Protein 5YJ6 (pdb70)

B-factor: mean 23.32, std 10.32, range [11.05, 97.97]

Structure (mmCIF, N/CA/C/O backbone):
data_5YJ6
#
_entry.id   5YJ6
#
_cell.length_a   96.003
_cell.length_b   101.065
_cell.length_c   58.975
_cell.angle_alpha   90.000
_cell.angle_beta   90.000
_cell.angle_gamma   90.000
#
_symmetry.space_group_name_H-M   'P 21 21 2'
#
loop_
_entity.id
_entity.type
_entity.pdbx_description
1 polymer 'Dockerin type I repeat-containing protein'
2 non-polymer 3,6,9,12,15,18,21,24,27,30,33,36-dodecaoxaoctatriacontane-1,38-diol
3 water water
#
loop_
_atom_site.group_PDB
_atom_site.id
_atom_site.type_symbol
_atom_site.label_atom_id
_atom_site.label_alt_id
_atom_site.label_comp_id
_atom_site.label_asym_id
_atom_site.label_entity_id
_atom_site.label_seq_id
_atom_site.pdbx_PDB_ins_code
_atom_site.Cartn_x
_atom_site.Cartn_y
_atom_site.Cartn_z
_atom_site.occupancy
_atom_site.B_iso_or_equiv
_atom_site.auth_seq_id
_atom_site.auth_comp_id
_atom_site.auth_asym_id
_atom_site.auth_atom_id
_atom_site.pdbx_PDB_model_num
ATOM 1 N N . GLY A 1 1 ? -41.795 15.043 -23.759 1.00 30.12 28 GLY A N 1
ATOM 2 C CA . GLY A 1 1 ? -41.562 14.965 -22.327 1.00 29.63 28 GLY A CA 1
ATOM 3 C C . GLY A 1 1 ? -41.315 13.534 -21.869 1.00 28.43 28 GLY A C 1
ATOM 4 O O . GLY A 1 1 ? -41.247 12.617 -22.692 1.00 26.61 28 GLY A O 1
ATOM 7 N N . PRO A 1 2 ? -41.184 13.338 -20.547 1.00 28.70 29 PRO A N 1
ATOM 8 C CA . PRO A 1 2 ? -40.870 12.007 -20.009 1.00 28.94 29 PRO A CA 1
ATOM 9 C C . PRO A 1 2 ? -42.094 11.113 -20.054 1.00 29.03 29 PRO A C 1
ATOM 10 O O . PRO A 1 2 ? -43.192 11.550 -19.718 1.00 29.87 29 PRO A O 1
ATOM 21 N N . THR A 1 3 ? -41.889 9.871 -20.480 1.00 28.57 30 THR A N 1
ATOM 22 C CA . THR A 1 3 ? -42.971 8.901 -20.590 1.00 31.21 30 THR A CA 1
ATOM 23 C C . THR A 1 3 ? -42.441 7.541 -20.192 1.00 28.90 30 THR A C 1
ATOM 24 O O . THR A 1 3 ? -41.232 7.363 -20.009 1.00 27.06 30 THR A O 1
ATOM 35 N N . LYS A 1 4 ? -43.335 6.571 -20.063 1.00 30.57 31 LYS A N 1
ATOM 36 C CA . LYS A 1 4 ? -42.900 5.208 -19.797 1.00 32.59 31 LYS A CA 1
ATOM 37 C C . LYS A 1 4 ? -42.193 4.643 -21.028 1.00 30.59 31 LYS A C 1
ATOM 38 O O . LYS A 1 4 ? -42.707 4.738 -22.139 1.00 31.76 31 LYS A O 1
ATOM 57 N N . ALA A 1 5 ? -41.009 4.066 -20.824 1.00 27.85 32 ALA A N 1
ATOM 58 C CA . ALA A 1 5 ? -40.238 3.512 -21.925 1.00 26.71 32 ALA A CA 1
ATOM 59 C C . ALA A 1 5 ? -41.030 2.366 -22.577 1.00 29.59 32 ALA A C 1
ATOM 60 O O . ALA A 1 5 ? -41.648 1.559 -21.876 1.00 31.47 32 ALA A O 1
ATOM 67 N N . PRO A 1 6 ? -41.019 2.295 -23.921 1.00 31.06 33 PRO A N 1
ATOM 68 C CA . PRO A 1 6 ? -41.653 1.174 -24.624 1.00 32.79 33 PRO A CA 1
ATOM 69 C C . PRO A 1 6 ? -40.794 -0.096 -24.625 1.00 31.90 33 PRO A C 1
ATOM 70 O O . PRO A 1 6 ? -41.283 -1.162 -25.027 1.00 33.83 33 PRO A O 1
ATOM 81 N N . THR A 1 7 ? -39.553 0.031 -24.169 1.00 30.59 34 THR A N 1
ATOM 82 C CA . THR A 1 7 ? -38.572 -1.041 -24.190 1.00 30.24 34 THR A CA 1
ATOM 83 C C . THR A 1 7 ? -39.101 -2.332 -23.589 1.00 30.66 34 THR A C 1
ATOM 84 O O . THR A 1 7 ? -39.719 -2.338 -22.522 1.00 30.74 34 THR A O 1
ATOM 95 N N . LYS A 1 8 ? -38.884 -3.433 -24.304 1.00 31.59 35 LYS A N 1
ATOM 96 C CA . LYS A 1 8 ? -39.314 -4.734 -23.832 1.00 38.50 35 LYS A CA 1
ATOM 97 C C . LYS A 1 8 ? -38.618 -5.037 -22.517 1.00 39.83 35 LYS A C 1
ATOM 98 O O . LYS A 1 8 ? -37.428 -4.750 -22.351 1.00 35.87 35 LYS A O 1
ATOM 117 N N . ASP A 1 9 ? -39.363 -5.604 -21.576 1.00 46.76 36 ASP A N 1
ATOM 118 C CA . ASP A 1 9 ? -38.795 -5.974 -20.292 1.00 51.23 36 ASP A CA 1
ATOM 119 C C . ASP A 1 9 ? -37.709 -7.026 -20.517 1.00 48.75 36 ASP A C 1
ATOM 120 O O . ASP A 1 9 ? -37.858 -7.917 -21.358 1.00 46.61 36 ASP A O 1
ATOM 129 N N . GLY A 1 10 ? -36.605 -6.895 -19.787 1.00 49.14 37 GLY A N 1
ATOM 130 C CA . GLY A 1 10 ? -35.513 -7.851 -19.870 1.00 47.11 37 GLY A CA 1
ATOM 131 C C . GLY A 1 10 ? -34.462 -7.476 -20.902 1.00 41.32 37 GLY A C 1
ATOM 132 O O . GLY A 1 10 ? -33.579 -8.267 -21.215 1.00 41.53 37 GLY A O 1
ATOM 136 N N . THR A 1 11 ? -34.566 -6.273 -21.446 1.00 35.41 38 THR A N 1
ATOM 137 C CA . THR A 1 11 ? -33.585 -5.790 -22.412 1.00 29.95 38 THR A CA 1
ATOM 138 C C . THR A 1 11 ? -32.233 -5.672 -21.720 1.00 28.23 38 THR A C 1
ATOM 139 O O . THR A 1 11 ? -32.145 -5.152 -20.608 1.00 28.84 38 THR A O 1
ATOM 150 N N . SER A 1 12 ? -31.178 -6.164 -22.368 1.00 25.42 39 SER A N 1
ATOM 151 C CA . SER A 1 12 ? -29.848 -6.149 -21.760 1.00 22.33 39 SER A CA 1
ATOM 152 C C . SER A 1 12 ? -29.299 -4.737 -21.597 1.00 20.46 39 SER A C 1
ATOM 153 O O . SER A 1 12 ? -29.656 -3.809 -22.328 1.00 19.29 39 SER A O 1
ATOM 161 N N . TYR A 1 13 ? -28.411 -4.577 -20.626 1.00 20.19 40 TYR A N 1
ATOM 162 C CA . TYR A 1 13 ? -27.793 -3.281 -20.405 1.00 19.27 40 TYR A CA 1
ATOM 163 C C . TYR A 1 13 ? -26.940 -2.855 -21.581 1.00 17.58 40 TYR A C 1
ATOM 164 O O . TYR A 1 13 ? -26.899 -1.681 -21.909 1.00 17.20 40 TYR A O 1
ATOM 182 N N . LYS A 1 14 ? -26.297 -3.805 -22.250 1.00 17.20 41 LYS A N 1
ATOM 183 C CA . LYS A 1 14 ? -25.603 -3.475 -23.482 1.00 16.19 41 LYS A CA 1
ATOM 184 C C .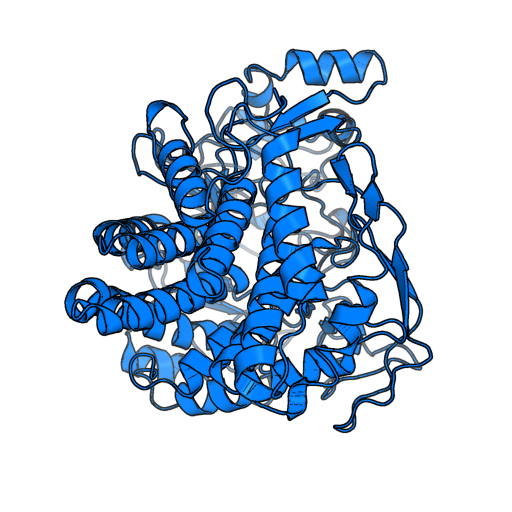 LYS A 1 14 ? -26.551 -2.882 -24.526 1.00 16.85 41 LYS A C 1
ATOM 185 O O . LYS A 1 14 ? -26.234 -1.887 -25.154 1.00 16.88 41 LYS A O 1
ATOM 204 N N . ASP A 1 15 ? -27.715 -3.500 -24.703 1.00 17.70 42 ASP A N 1
ATOM 205 C CA . ASP A 1 15 ? -28.673 -3.003 -25.678 1.00 18.69 42 ASP A CA 1
ATOM 206 C C . ASP A 1 15 ? -29.219 -1.624 -25.284 1.00 19.05 42 ASP A C 1
ATOM 207 O O . ASP A 1 15 ? -29.460 -0.773 -26.146 1.00 19.66 42 ASP A O 1
ATOM 216 N N . LEU A 1 16 ? -29.413 -1.402 -23.988 1.00 17.94 43 LEU A N 1
ATOM 217 C CA . LEU A 1 16 ? -29.844 -0.096 -23.503 1.00 17.38 43 LEU A CA 1
ATOM 218 C C . LEU A 1 16 ? -28.769 0.941 -23.766 1.00 16.48 43 LEU A C 1
ATOM 219 O O . LEU A 1 16 ? -29.063 2.043 -24.242 1.00 16.48 43 LEU A O 1
ATOM 235 N N . PHE A 1 17 ? -27.527 0.601 -23.441 1.00 16.30 44 PHE A N 1
ATOM 236 C CA . PHE A 1 17 ? -26.415 1.497 -23.740 1.00 15.16 44 PHE A CA 1
ATOM 237 C C . PHE A 1 17 ? -26.392 1.898 -25.218 1.00 15.29 44 PHE A C 1
ATOM 238 O O . PHE A 1 17 ? -26.249 3.063 -25.563 1.00 14.81 44 PHE A O 1
ATOM 255 N N . LEU A 1 18 ? -26.476 0.918 -26.103 1.00 15.79 45 LEU A N 1
ATOM 256 C CA . LEU A 1 18 ? -26.310 1.222 -27.511 1.00 16.93 45 LEU A CA 1
ATOM 257 C C . LEU A 1 18 ? -27.489 2.037 -28.048 1.00 17.16 45 LEU A C 1
ATOM 258 O O . LEU A 1 18 ? -27.301 2.862 -28.941 1.00 17.00 45 LEU A O 1
ATOM 274 N N . GLU A 1 19 ? -28.695 1.837 -27.503 1.00 16.46 46 GLU A N 1
ATOM 275 C CA . GLU A 1 19 ? -29.831 2.673 -27.896 1.00 17.56 46 GLU A CA 1
ATOM 276 C C . GLU A 1 19 ? -29.598 4.118 -27.460 1.00 17.45 46 GLU A C 1
ATOM 277 O O . GLU A 1 19 ? -29.745 5.056 -28.246 1.00 18.44 46 GLU A O 1
ATOM 289 N N . LEU A 1 20 ? -29.260 4.294 -26.196 1.00 16.62 47 LEU A N 1
ATOM 290 C CA . LEU A 1 20 ? -29.042 5.631 -25.662 1.00 16.09 47 LEU A CA 1
ATOM 291 C C . LEU A 1 20 ? -27.843 6.318 -26.331 1.00 16.29 47 LEU A C 1
ATOM 292 O O . LEU A 1 20 ? -27.917 7.495 -26.690 1.00 16.74 47 LEU A O 1
ATOM 308 N N . TYR A 1 21 ? -26.748 5.586 -26.519 1.00 16.02 48 TYR A N 1
ATOM 309 C CA . TYR A 1 21 ? -25.610 6.110 -27.266 1.00 15.62 48 TYR A CA 1
ATOM 310 C C . TYR A 1 21 ? -26.054 6.641 -28.627 1.00 15.76 48 TYR A C 1
ATOM 311 O O . TYR A 1 21 ? -25.701 7.751 -29.021 1.00 15.72 48 TYR A O 1
ATOM 329 N N . GLY A 1 22 ? -26.838 5.855 -29.351 1.00 16.68 49 GLY A N 1
ATOM 330 C CA . GLY A 1 22 ? -27.291 6.262 -30.672 1.00 18.19 49 GLY A CA 1
ATOM 331 C C . GLY A 1 22 ? -28.085 7.557 -30.652 1.00 18.95 49 GLY A C 1
ATOM 332 O O . GLY A 1 22 ? -27.943 8.399 -31.541 1.00 19.75 49 GLY A O 1
ATOM 336 N N . LYS A 1 23 ? -28.932 7.718 -29.641 1.00 17.96 50 LYS A N 1
ATOM 337 C CA . LYS A 1 23 ? -29.725 8.927 -29.513 1.00 17.24 50 LYS A CA 1
ATOM 338 C C . LYS A 1 23 ? -28.876 10.142 -29.128 1.00 16.01 50 LYS A C 1
ATOM 339 O O . LYS A 1 23 ? -29.160 11.269 -29.553 1.00 16.96 50 LYS A O 1
ATOM 358 N N . ILE A 1 24 ? -27.834 9.931 -28.338 1.00 14.88 51 ILE A N 1
ATOM 359 C CA . ILE A 1 24 ? -26.945 11.035 -27.969 1.00 15.45 51 ILE A CA 1
ATOM 360 C C . ILE A 1 24 ? -26.200 11.537 -29.205 1.00 16.18 51 ILE A C 1
ATOM 361 O O . ILE A 1 24 ? -26.021 12.755 -29.398 1.00 15.53 51 ILE A O 1
ATOM 377 N N . LYS A 1 25 ? -25.793 10.602 -30.054 1.00 17.28 52 LYS A N 1
ATOM 378 C CA . LYS A 1 25 ? -24.937 10.912 -31.192 1.00 17.59 52 LYS A CA 1
ATOM 379 C C . LYS A 1 25 ? -25.686 11.368 -32.444 1.00 18.13 52 LYS A C 1
ATOM 380 O O . LYS A 1 25 ? -25.100 11.979 -33.335 1.00 19.84 52 LYS A O 1
ATOM 399 N N . ASP A 1 26 ? -26.989 11.093 -32.504 1.00 17.09 53 ASP A N 1
ATOM 400 C CA . ASP A 1 26 ? -27.794 11.402 -33.673 1.00 18.74 53 ASP A CA 1
ATOM 401 C C . ASP A 1 26 ? -27.823 12.913 -33.895 1.00 19.85 53 ASP A C 1
ATOM 402 O O . ASP A 1 26 ? -28.331 13.645 -33.050 1.00 18.64 53 ASP A O 1
ATOM 411 N N . PRO A 1 27 ? -27.281 13.393 -35.031 1.00 22.80 54 PRO A N 1
ATOM 412 C CA . PRO A 1 27 ? -27.192 14.850 -35.215 1.00 24.11 54 PRO A CA 1
ATOM 413 C C . PRO A 1 27 ? -28.542 15.563 -35.150 1.00 24.72 54 PRO A C 1
ATOM 414 O O . PRO A 1 27 ? -28.597 16.720 -34.724 1.00 24.43 54 PRO A O 1
ATOM 425 N N . LYS A 1 28 ? -29.611 14.872 -35.534 1.00 25.46 55 LYS A N 1
ATOM 426 C CA . LYS A 1 28 ? -30.948 15.458 -35.504 1.00 27.71 55 LYS A CA 1
ATOM 427 C C . LYS A 1 28 ? -31.384 15.825 -34.087 1.00 23.86 55 LYS A C 1
ATOM 428 O O . LYS A 1 28 ? -32.218 16.698 -33.902 1.00 23.59 55 LYS A O 1
ATOM 447 N N . ASN A 1 29 ? -30.806 15.178 -33.082 1.00 22.03 56 ASN A N 1
ATOM 448 C CA . ASN A 1 29 ? -31.198 15.463 -31.705 1.00 20.37 56 ASN A CA 1
ATOM 449 C C . ASN A 1 29 ? -30.543 16.698 -31.097 1.00 20.14 56 ASN A C 1
ATOM 450 O O . ASN A 1 29 ? -31.055 17.241 -30.123 1.00 21.21 56 ASN A O 1
ATOM 461 N N . GLY A 1 30 ? -29.420 17.143 -31.662 1.00 18.82 57 GLY A N 1
ATOM 462 C CA . GLY A 1 30 ? -28.863 18.431 -31.300 1.00 18.51 57 GLY A CA 1
ATOM 463 C C . GLY A 1 30 ? -28.074 18.532 -30.002 1.00 17.62 57 GLY A C 1
ATOM 464 O O . GLY A 1 30 ? -27.967 19.596 -29.406 1.00 17.34 57 GLY A O 1
ATOM 468 N N . TYR A 1 31 ? -27.471 17.435 -29.566 1.00 15.87 58 TYR A N 1
ATOM 469 C CA . TYR A 1 31 ? -26.599 17.487 -28.388 1.00 14.48 58 TYR A CA 1
ATOM 470 C C . TYR A 1 31 ? -25.265 18.175 -28.668 1.00 15.07 58 TYR A C 1
ATOM 471 O O . TYR A 1 31 ? -24.616 18.661 -27.733 1.00 15.54 58 TYR A O 1
ATOM 489 N N . PHE A 1 32 ? -24.861 18.200 -29.935 1.00 15.97 59 PHE A N 1
ATOM 490 C CA . PHE A 1 32 ? -23.546 18.728 -30.336 1.00 16.48 59 PHE A CA 1
ATOM 491 C C . PHE A 1 32 ? -23.703 19.869 -31.327 1.00 17.37 59 PHE A C 1
ATOM 492 O O . PHE A 1 32 ? -24.638 19.872 -32.141 1.00 17.84 59 PHE A O 1
ATOM 509 N N . SER A 1 33 ? -22.773 20.823 -31.303 1.00 16.20 60 SER A N 1
ATOM 510 C CA . SER A 1 33 ? -22.850 21.937 -32.240 1.00 16.45 60 SER A CA 1
ATOM 511 C C . SER A 1 33 ? -22.656 21.454 -33.679 1.00 16.80 60 SER A C 1
ATOM 512 O O . SER A 1 33 ? -21.809 20.596 -33.952 1.00 17.75 60 SER A O 1
ATOM 520 N N . PRO A 1 34 ? -23.464 21.973 -34.609 1.00 18.66 61 PRO A N 1
ATOM 521 C CA . PRO A 1 34 ? -23.325 21.542 -36.002 1.00 21.81 61 PRO A CA 1
ATOM 522 C C . PRO A 1 34 ? -21.963 21.863 -36.601 1.00 26.46 61 PRO A C 1
ATOM 523 O O . PRO A 1 34 ? -21.461 21.091 -37.423 1.00 27.80 61 PRO A O 1
ATOM 534 N N A ASP A 1 35 ? -21.358 22.966 -36.168 0.62 27.97 62 ASP A N 1
ATOM 535 N N B ASP A 1 35 ? -21.398 23.001 -36.208 0.38 28.04 62 ASP A N 1
ATOM 536 C CA A ASP A 1 35 ? -20.121 23.457 -36.779 0.62 29.97 62 ASP A CA 1
ATOM 537 C CA B ASP A 1 35 ? -20.111 23.448 -36.727 0.38 29.84 62 ASP A CA 1
ATOM 538 C C A ASP A 1 35 ? -18.848 22.820 -36.219 0.62 27.99 62 ASP A C 1
ATOM 539 C C B ASP A 1 35 ? -18.993 22.571 -36.192 0.38 27.73 62 ASP A C 1
ATOM 540 O O A ASP A 1 35 ? -17.960 22.449 -36.989 0.62 29.07 62 ASP A O 1
ATOM 541 O O B ASP A 1 35 ? -18.374 21.792 -36.923 0.38 28.62 62 ASP A O 1
ATOM 558 N N . GLU A 1 36 ? -18.751 22.706 -34.896 1.00 24.23 63 GLU A N 1
ATOM 559 C CA . GLU A 1 36 ? -17.565 22.128 -34.262 1.00 21.48 63 GLU A CA 1
ATOM 560 C C . GLU A 1 36 ? -17.738 20.696 -33.754 1.00 21.34 63 GLU A C 1
ATOM 561 O O . GLU A 1 36 ? -16.753 20.001 -33.532 1.00 22.00 63 GLU A O 1
ATOM 574 N N . GLY A 1 37 ? -18.972 20.250 -33.551 1.00 20.58 64 GLY A N 1
ATOM 575 C CA . GLY A 1 37 ? -19.206 18.977 -32.902 1.00 18.38 64 GLY A CA 1
ATOM 576 C C . GLY A 1 37 ? -18.914 18.985 -31.407 1.00 16.35 64 GLY A C 1
ATOM 577 O O . GLY A 1 37 ? -18.621 17.940 -30.824 1.00 16.68 64 GLY A O 1
ATOM 581 N N . ILE A 1 38 ? -19.023 20.156 -30.785 1.00 14.92 65 ILE A N 1
ATOM 582 C CA . ILE A 1 38 ? -18.801 20.326 -29.361 1.00 13.51 65 ILE A CA 1
ATOM 583 C C . ILE A 1 38 ? -20.088 20.012 -28.587 1.00 13.15 65 ILE A C 1
ATOM 584 O O . ILE A 1 38 ? -21.151 20.517 -28.938 1.00 13.84 65 ILE A O 1
ATOM 600 N N . PRO A 1 39 ? -20.009 19.200 -27.528 1.00 13.24 66 PRO A N 1
ATOM 601 C CA . PRO A 1 39 ? -21.213 18.910 -26.747 1.00 13.45 66 PRO A CA 1
ATOM 602 C C . PRO A 1 39 ? -21.682 20.159 -25.991 1.00 12.92 66 PRO A C 1
ATOM 603 O O . PRO A 1 39 ? -20.889 20.769 -25.265 1.00 14.06 66 PRO A O 1
ATOM 614 N N . TYR A 1 40 ? -22.939 20.535 -26.173 1.00 12.69 67 TYR A N 1
ATOM 615 C CA . TYR A 1 40 ? -23.549 21.616 -25.403 1.00 12.74 67 TYR A CA 1
ATOM 616 C C . TYR A 1 40 ? -23.817 21.169 -23.970 1.00 13.90 67 TYR A C 1
ATOM 617 O O . TYR A 1 40 ? -23.832 19.975 -23.669 1.00 14.30 67 TYR A O 1
ATOM 635 N N . HIS A 1 41 ? -24.073 22.110 -23.074 1.00 13.38 68 HIS A N 1
ATOM 636 C CA . HIS A 1 41 ? -24.518 21.736 -21.741 1.00 12.51 68 HIS A CA 1
ATOM 637 C C . HIS A 1 41 ? -25.798 20.923 -21.842 1.00 12.71 68 HIS A C 1
ATOM 638 O O . HIS A 1 41 ? -25.965 19.900 -21.170 1.00 13.25 68 HIS A O 1
ATOM 651 N N . SER A 1 42 ? -26.700 21.375 -22.702 1.00 13.00 69 SER A N 1
ATOM 652 C CA . SER A 1 42 ? -27.994 20.723 -22.884 1.00 13.54 69 SER A CA 1
ATOM 653 C C . SER A 1 42 ? -28.547 21.027 -24.265 1.00 14.16 69 SER A C 1
ATOM 654 O O . SER A 1 42 ? -28.163 22.021 -24.889 1.00 15.85 69 SER A O 1
ATOM 662 N N . ILE A 1 43 ? -29.478 20.208 -24.743 1.00 14.36 70 ILE A N 1
ATOM 663 C CA . ILE A 1 43 ? -30.154 20.532 -25.992 1.00 14.82 70 ILE A CA 1
ATOM 664 C C . ILE A 1 43 ? -30.824 21.893 -25.870 1.00 15.34 70 ILE A C 1
ATOM 665 O O . ILE A 1 43 ? -30.754 22.722 -26.778 1.00 16.13 70 ILE A O 1
ATOM 681 N N . GLU A 1 44 ? -31.500 22.104 -24.749 1.00 15.07 71 GLU A N 1
ATOM 682 C CA . GLU A 1 44 ? -32.278 23.312 -24.554 1.00 14.72 71 GLU A CA 1
ATOM 683 C C . GLU A 1 44 ? -31.369 24.491 -24.256 1.00 14.33 71 GLU A C 1
ATOM 684 O O . GLU A 1 44 ? -30.319 24.332 -23.635 1.00 14.83 71 GLU A O 1
ATOM 696 N N . THR A 1 45 ? -31.783 25.676 -24.691 1.00 14.63 72 THR A N 1
ATOM 697 C CA . THR A 1 45 ? -30.968 26.873 -24.491 1.00 14.70 72 THR A CA 1
ATOM 698 C C . THR A 1 45 ? -31.267 27.622 -23.188 1.00 14.21 72 THR A C 1
ATOM 699 O O . THR A 1 45 ? -30.346 28.142 -22.551 1.00 13.65 72 THR A O 1
ATOM 710 N N . LEU A 1 46 ? -32.529 27.676 -22.768 1.00 15.13 73 LEU A N 1
ATOM 711 C CA . LEU A 1 46 ? -32.866 28.406 -21.550 1.00 15.06 73 LEU A CA 1
ATOM 712 C C . LEU A 1 46 ? -32.690 27.485 -20.353 1.00 14.97 73 LEU A C 1
ATOM 713 O O . LEU A 1 46 ? -33.574 26.672 -20.038 1.00 15.52 73 LEU A O 1
ATOM 729 N N . ILE A 1 47 ? -31.540 27.616 -19.710 1.00 13.55 74 ILE A N 1
ATOM 730 C CA . ILE A 1 47 ? -31.190 26.842 -18.530 1.00 13.52 74 ILE A CA 1
ATOM 731 C C . ILE A 1 47 ? -30.104 27.615 -17.822 1.00 14.06 74 ILE A C 1
ATOM 732 O O . ILE A 1 47 ? -29.240 28.193 -18.481 1.00 14.06 74 ILE A O 1
ATOM 748 N N . VAL A 1 48 ? -30.175 27.662 -16.498 1.00 14.15 75 VAL A N 1
ATOM 749 C CA . VAL A 1 48 ? -29.216 28.433 -15.701 1.00 14.15 75 VAL A CA 1
ATOM 750 C C . VAL A 1 48 ? -28.694 27.567 -14.558 1.00 15.07 75 VAL A C 1
ATOM 751 O O . VAL A 1 48 ? -29.399 27.303 -13.578 1.00 16.12 75 VAL A O 1
ATOM 764 N N . GLU A 1 49 ? -27.442 27.128 -14.704 1.00 14.83 76 GLU A N 1
ATOM 765 C CA . GLU A 1 49 ? -26.785 26.250 -13.739 1.00 15.90 76 GLU A CA 1
ATOM 766 C C . GLU A 1 49 ? -25.354 26.740 -13.625 1.00 17.58 76 GLU A C 1
ATOM 767 O O . GLU A 1 49 ? -25.144 27.934 -13.432 1.00 20.73 76 GLU A O 1
ATOM 779 N N . ALA A 1 50 ? -24.365 25.871 -13.761 1.00 15.74 77 ALA A N 1
ATOM 780 C CA . ALA A 1 50 ? -22.989 26.391 -13.785 1.00 16.23 77 ALA A CA 1
ATOM 781 C C . ALA A 1 50 ? -22.810 27.287 -15.006 1.00 16.13 77 ALA A C 1
ATOM 782 O O . ALA A 1 50 ? -22.397 28.433 -14.848 1.00 17.89 77 ALA A O 1
ATOM 789 N N . PRO A 1 51 ? -23.115 26.793 -16.216 1.00 15.49 78 PRO A N 1
ATOM 790 C CA . PRO A 1 51 ? -23.309 27.738 -17.316 1.00 15.55 78 PRO A CA 1
ATOM 791 C C . PRO A 1 51 ? -24.672 28.427 -17.217 1.00 15.69 78 PRO A C 1
ATOM 792 O O . PRO A 1 51 ? -25.615 27.857 -16.659 1.00 16.50 78 PRO A O 1
ATOM 803 N N . ASP A 1 52 ? -24.788 29.630 -17.765 1.00 13.55 79 ASP A N 1
ATOM 804 C CA . ASP A 1 52 ? -26.029 30.392 -17.645 1.00 13.31 79 ASP A CA 1
ATOM 805 C C . ASP A 1 52 ? -26.825 30.449 -18.962 1.00 12.22 79 ASP A C 1
ATOM 806 O O . ASP A 1 52 ? -27.780 31.223 -19.091 1.00 12.52 79 ASP A O 1
ATOM 815 N N . TYR A 1 53 ? -26.444 29.577 -19.887 1.00 12.43 80 TYR A N 1
ATOM 816 C CA . TYR A 1 53 ? -27.099 29.391 -21.172 1.00 13.17 80 TYR A CA 1
ATOM 817 C C . TYR A 1 53 ? -26.779 27.972 -21.627 1.00 13.12 80 TYR A C 1
ATOM 818 O O . TYR A 1 53 ? -25.669 27.484 -21.424 1.00 13.22 80 TYR A O 1
ATOM 836 N N . GLY A 1 54 ? -27.749 27.280 -22.213 1.00 12.76 81 GLY A N 1
ATOM 837 C CA . GLY A 1 54 ? -27.590 25.856 -22.460 1.00 12.81 81 GLY A CA 1
ATOM 838 C C . GLY A 1 54 ? -26.616 25.504 -23.554 1.00 13.29 81 GLY A C 1
ATOM 839 O O . GLY A 1 54 ? -26.147 24.360 -23.627 1.00 12.84 81 GLY A O 1
ATOM 843 N N . HIS A 1 55 ? -26.312 26.451 -24.426 1.00 14.47 82 HIS A N 1
ATOM 844 C CA . HIS A 1 55 ? -25.327 26.206 -25.472 1.00 15.23 82 HIS A CA 1
ATOM 845 C C . HIS A 1 55 ? -24.006 26.892 -25.139 1.00 16.06 82 HIS A C 1
ATOM 846 O O . HIS A 1 55 ? -23.126 26.998 -25.989 1.00 16.77 82 HIS A O 1
ATOM 859 N N . VAL A 1 56 ? -23.883 27.342 -23.892 1.00 14.47 83 VAL A N 1
ATOM 860 C CA . VAL A 1 56 ? -22.573 27.498 -23.280 1.00 15.24 83 VAL A CA 1
ATOM 861 C C . VAL A 1 56 ? -22.273 26.108 -22.746 1.00 15.68 83 VAL A C 1
ATOM 862 O O . VAL A 1 56 ? -23.190 25.362 -22.393 1.00 18.05 83 VAL A O 1
ATOM 875 N N . THR A 1 57 ? -21.009 25.690 -22.790 1.00 14.49 84 THR A N 1
ATOM 876 C CA . THR A 1 57 ? -20.652 24.381 -22.274 1.00 14.55 84 THR A CA 1
ATOM 877 C C . THR A 1 57 ? -19.431 24.490 -21.415 1.00 14.30 84 THR A C 1
ATOM 878 O O . THR A 1 57 ? -18.854 25.561 -21.259 1.00 14.42 84 THR A O 1
ATOM 889 N N . THR A 1 58 ? -19.045 23.360 -20.852 1.00 13.79 85 THR A N 1
ATOM 890 C CA . THR A 1 58 ? -17.976 23.303 -19.875 1.00 15.03 85 THR A CA 1
ATOM 891 C C . THR A 1 58 ? -16.964 22.241 -20.247 1.00 15.01 85 THR A C 1
ATOM 892 O O . THR A 1 58 ? -17.242 21.328 -21.039 1.00 15.20 85 THR A O 1
ATOM 903 N N . SER A 1 59 ? -15.772 22.351 -19.676 1.00 14.04 86 SER A N 1
ATOM 904 C CA . SER A 1 59 ? -14.819 21.285 -19.856 1.00 13.83 86 SER A CA 1
ATOM 905 C C . SER A 1 59 ? -15.393 19.955 -19.349 1.00 13.05 86 SER A C 1
ATOM 906 O O . SER A 1 59 ? -15.029 18.894 -19.849 1.00 12.79 86 SER A O 1
ATOM 914 N N . GLU A 1 60 ? -16.309 20.008 -18.385 1.00 12.47 87 GLU A N 1
ATOM 915 C CA . GLU A 1 60 ? -16.973 18.787 -17.902 1.00 12.40 87 GLU A CA 1
ATOM 916 C C . GLU A 1 60 ? -17.625 18.029 -19.056 1.00 11.62 87 GLU A C 1
ATOM 917 O O . GLU A 1 60 ? -17.482 16.801 -19.181 1.00 11.69 87 GLU A O 1
ATOM 929 N N . ALA A 1 61 ? -18.382 18.750 -19.879 1.00 12.74 88 ALA A N 1
ATOM 930 C CA . ALA A 1 61 ? -19.068 18.128 -20.998 1.00 11.75 88 ALA A CA 1
ATOM 931 C C . ALA A 1 61 ? -18.088 17.459 -21.947 1.00 13.14 88 ALA A C 1
ATOM 932 O O . ALA A 1 61 ? -18.333 16.359 -22.407 1.00 12.59 88 ALA A O 1
ATOM 939 N N . PHE A 1 62 ? -16.961 18.115 -22.232 1.00 13.89 89 PHE A N 1
ATOM 940 C CA . PHE A 1 62 ? -15.965 17.514 -23.114 1.00 14.02 89 PHE A CA 1
ATOM 941 C C . PHE A 1 62 ? -15.473 16.185 -22.514 1.00 14.11 89 PHE A C 1
ATOM 942 O O . PHE A 1 62 ? -15.286 15.202 -23.229 1.00 14.57 89 PHE A O 1
ATOM 959 N N . SER A 1 63 ? -15.254 16.168 -21.205 1.00 13.82 90 SER A N 1
ATOM 960 C CA . SER A 1 63 ? -14.755 14.954 -20.547 1.00 13.61 90 SER A CA 1
ATOM 961 C C . SER A 1 63 ? -15.787 13.818 -20.592 1.00 13.08 90 SER A C 1
ATOM 962 O O . SER A 1 63 ? -15.433 12.654 -20.803 1.00 12.88 90 SER A O 1
ATOM 970 N N . TYR A 1 64 ? -17.065 14.145 -20.402 1.00 13.04 91 TYR A N 1
ATOM 971 C CA . TYR A 1 64 ? -18.140 13.143 -20.499 1.00 12.57 91 TYR A CA 1
ATOM 972 C C . TYR A 1 64 ? -18.222 12.560 -21.902 1.00 12.71 91 TYR A C 1
ATOM 973 O O . TYR A 1 64 ? -18.505 11.375 -22.075 1.00 13.17 91 TYR A O 1
ATOM 991 N N . TYR A 1 65 ? -17.983 13.388 -22.915 1.00 12.95 92 TYR A N 1
ATOM 992 C CA . TYR A 1 65 ? -17.996 12.934 -24.300 1.00 13.60 92 TYR A CA 1
ATOM 993 C C . TYR A 1 65 ? -16.927 11.847 -24.520 1.00 14.48 92 TYR A C 1
ATOM 994 O O . TYR A 1 65 ? -17.200 10.802 -25.117 1.00 13.99 92 TYR A O 1
ATOM 1012 N N . VAL A 1 66 ? -15.718 12.095 -24.016 1.00 13.99 93 VAL A N 1
ATOM 1013 C CA . VAL A 1 66 ? -14.647 11.092 -24.091 1.00 13.68 93 VAL A CA 1
ATOM 1014 C C . VAL A 1 66 ? -15.084 9.798 -23.385 1.00 13.51 93 VAL A C 1
ATOM 1015 O O . VAL A 1 66 ? -14.864 8.703 -23.899 1.00 13.56 93 VAL A O 1
ATOM 1028 N N . TRP A 1 67 ? -15.677 9.928 -22.207 1.00 12.89 94 TRP A N 1
ATOM 1029 C CA . TRP A 1 67 ? -16.099 8.764 -21.441 1.00 12.80 94 TRP A CA 1
ATOM 1030 C C . TRP A 1 67 ? -17.145 7.958 -22.206 1.00 13.13 94 TRP A C 1
ATOM 1031 O O . TRP A 1 67 ? -17.063 6.732 -22.270 1.00 13.46 94 TRP A O 1
ATOM 1052 N N . LEU A 1 68 ? -18.112 8.651 -22.796 1.00 12.76 95 LEU A N 1
ATOM 1053 C CA . LEU A 1 68 ? -19.123 7.979 -23.600 1.00 12.83 95 LEU A CA 1
ATOM 1054 C C . LEU A 1 68 ? -18.505 7.135 -24.713 1.00 13.80 95 LEU A C 1
ATOM 1055 O O . LEU A 1 68 ? -18.897 5.973 -24.924 1.00 14.18 95 LEU A O 1
ATOM 1071 N N . GLU A 1 69 ? -17.547 7.712 -25.428 1.00 13.99 96 GLU A N 1
ATOM 1072 C CA . GLU A 1 69 ? -16.928 7.037 -26.554 1.00 14.22 96 GLU A CA 1
ATOM 1073 C C . GLU A 1 69 ? -16.045 5.876 -26.111 1.00 14.56 96 GLU A C 1
ATOM 1074 O O . GLU A 1 69 ? -15.922 4.892 -26.842 1.00 14.79 96 GLU A O 1
ATOM 1086 N N . ALA A 1 70 ? -15.437 5.984 -24.927 1.00 14.04 97 ALA A N 1
ATOM 1087 C CA . ALA A 1 70 ? -14.612 4.890 -24.409 1.00 13.26 97 ALA A CA 1
ATOM 1088 C C . ALA A 1 70 ? -15.497 3.667 -24.169 1.00 13.60 97 ALA A C 1
ATOM 1089 O O . ALA A 1 70 ? -15.136 2.552 -24.533 1.00 14.69 97 ALA A O 1
ATOM 1096 N N . MET A 1 71 ? -16.665 3.884 -23.571 1.00 13.83 98 MET A N 1
ATOM 1097 C CA . MET A 1 71 ? -17.590 2.785 -23.311 1.00 14.11 98 MET A CA 1
ATOM 1098 C C . MET A 1 71 ? -18.110 2.187 -24.616 1.00 15.03 98 MET A C 1
ATOM 1099 O O . MET A 1 71 ? -18.272 0.969 -24.730 1.00 15.43 98 MET A O 1
ATOM 1113 N N . TYR A 1 72 ? -18.374 3.037 -25.604 1.00 14.75 99 TYR A N 1
ATOM 1114 C CA . TYR A 1 72 ? -18.782 2.581 -26.932 1.00 14.95 99 TYR A CA 1
ATOM 1115 C C . TYR A 1 72 ? -17.711 1.679 -27.566 1.00 15.64 99 TYR A C 1
ATOM 1116 O O . TYR A 1 72 ? -18.021 0.609 -28.080 1.00 16.21 99 TYR A O 1
ATOM 1134 N N . GLY A 1 73 ? -16.451 2.091 -27.500 1.00 14.45 100 GLY A N 1
ATOM 1135 C CA . GLY A 1 73 ? -15.360 1.253 -27.964 1.00 14.27 100 GLY A CA 1
ATOM 1136 C C . GLY A 1 73 ? -15.296 -0.094 -27.260 1.00 14.82 100 GLY A C 1
ATOM 1137 O O . GLY A 1 73 ? -15.045 -1.115 -27.890 1.00 15.61 100 GLY A O 1
ATOM 1141 N N . ASN A 1 74 ? -15.502 -0.082 -25.948 1.00 15.48 101 ASN A N 1
ATOM 1142 C CA . ASN A 1 74 ? -15.544 -1.316 -25.160 1.00 16.21 101 ASN A CA 1
ATOM 1143 C C . ASN A 1 74 ? -16.583 -2.297 -25.693 1.00 17.51 101 ASN A C 1
ATOM 1144 O O . ASN A 1 74 ? -16.282 -3.458 -25.974 1.00 18.28 101 ASN A O 1
ATOM 1155 N N . LEU A 1 75 ? -17.802 -1.794 -25.842 1.00 17.42 102 LEU A N 1
ATOM 1156 C CA . LEU A 1 75 ? -18.920 -2.647 -26.189 1.00 17.12 102 LEU A CA 1
ATOM 1157 C C . LEU A 1 75 ? -19.028 -3.014 -27.664 1.00 17.67 102 LEU A C 1
ATOM 1158 O O . LEU A 1 75 ? -19.669 -4.007 -27.980 1.00 19.42 102 LEU A O 1
ATOM 1174 N N . THR A 1 76 ? -18.411 -2.248 -28.563 1.00 17.14 103 THR A N 1
ATOM 1175 C CA . THR A 1 76 ? -18.536 -2.510 -29.998 1.00 17.85 103 THR A CA 1
ATOM 1176 C C . THR A 1 76 ? -17.230 -2.743 -30.743 1.00 19.59 103 THR A C 1
ATOM 1177 O O . THR A 1 76 ? -17.258 -3.229 -31.857 1.00 21.46 103 THR A O 1
ATOM 1188 N N . GLY A 1 77 ? -16.104 -2.369 -30.146 1.00 19.67 104 GLY A N 1
ATOM 1189 C CA . GLY A 1 77 ? -14.820 -2.496 -30.814 1.00 20.87 104 GLY A CA 1
ATOM 1190 C C . GLY A 1 77 ? -14.467 -1.355 -31.758 1.00 21.86 104 GLY A C 1
ATOM 1191 O O . GLY A 1 77 ? -13.429 -1.400 -32.441 1.00 23.96 104 GLY A O 1
ATOM 1195 N N . ASN A 1 78 ? -15.328 -0.341 -31.809 1.00 21.18 105 ASN A N 1
ATOM 1196 C CA . ASN A 1 78 ? -15.110 0.826 -32.661 1.00 22.04 105 ASN A CA 1
ATOM 1197 C C . ASN A 1 78 ? -14.519 1.979 -31.860 1.00 18.98 105 ASN A C 1
ATOM 1198 O O . ASN A 1 78 ? -15.174 2.527 -30.975 1.00 17.36 105 ASN A O 1
ATOM 1209 N N . TRP A 1 79 ? -13.272 2.328 -32.182 1.00 19.67 106 TRP A N 1
ATOM 1210 C CA . TRP A 1 79 ? -12.487 3.284 -31.396 1.00 18.90 106 TRP A CA 1
ATOM 1211 C C . TRP A 1 79 ? -12.394 4.687 -32.001 1.00 19.48 106 TRP A C 1
ATOM 1212 O O . TRP A 1 79 ? -11.796 5.585 -31.393 1.00 19.62 106 TRP A O 1
ATOM 1233 N N . SER A 1 80 ? -13.025 4.905 -33.153 1.00 20.74 107 SER A N 1
ATOM 1234 C CA . SER A 1 80 ? -12.953 6.208 -33.809 1.00 25.02 107 SER A CA 1
ATOM 1235 C C . SER A 1 80 ? -13.602 7.314 -32.969 1.00 24.33 107 SER A C 1
ATOM 1236 O O . SER A 1 80 ? -13.211 8.472 -33.067 1.00 25.69 107 SER A O 1
ATOM 1244 N N . GLY A 1 81 ? -14.579 6.950 -32.144 1.00 21.77 108 GLY A N 1
ATOM 1245 C CA . GLY A 1 81 ? -15.251 7.909 -31.289 1.00 20.18 108 GLY A CA 1
ATOM 1246 C C . GLY A 1 81 ? -14.297 8.541 -30.286 1.00 19.36 108 GLY A C 1
ATOM 1247 O O . GLY A 1 81 ? -14.334 9.753 -30.043 1.00 18.07 108 GLY A O 1
ATOM 1251 N N . VAL A 1 82 ? -13.422 7.726 -29.700 1.00 18.77 109 VAL A N 1
ATOM 1252 C CA . VAL A 1 82 ? -12.447 8.244 -28.740 1.00 17.49 109 VAL A CA 1
ATOM 1253 C C . VAL A 1 82 ? -11.522 9.242 -29.418 1.00 18.94 109 VAL A C 1
ATOM 1254 O O . VAL A 1 82 ? -11.251 10.324 -28.878 1.00 18.42 109 VAL A O 1
ATOM 1267 N N . GLU A 1 83 ? -11.047 8.879 -30.606 1.00 20.94 110 GLU A N 1
ATOM 1268 C CA . GLU A 1 83 ? -10.202 9.754 -31.409 1.00 23.34 110 GLU A CA 1
ATOM 1269 C C . GLU A 1 83 ? -10.917 11.086 -31.696 1.00 21.56 110 GLU A C 1
ATOM 1270 O O . GLU A 1 83 ? -10.355 12.164 -31.483 1.00 21.15 110 GLU A O 1
ATOM 1282 N N . THR A 1 84 ? -12.157 10.998 -32.170 1.00 21.22 111 THR A N 1
ATOM 1283 C CA . THR A 1 84 ? -12.933 12.183 -32.509 1.00 21.00 111 THR A CA 1
ATOM 1284 C C . THR A 1 84 ? -13.178 13.068 -31.278 1.00 19.77 111 THR A C 1
ATOM 1285 O O . THR A 1 84 ? -13.019 14.293 -31.348 1.00 20.63 111 THR A O 1
ATOM 1296 N N . ALA A 1 85 ? -13.534 12.458 -30.155 1.00 17.96 112 ALA A N 1
ATOM 1297 C CA . ALA A 1 85 ? -13.832 13.214 -28.939 1.00 16.56 112 ALA A CA 1
ATOM 1298 C C . ALA A 1 85 ? -12.597 13.940 -28.396 1.00 16.68 112 ALA A C 1
ATOM 1299 O O . ALA A 1 85 ? -12.677 15.097 -27.959 1.00 17.73 112 ALA A O 1
ATOM 1306 N N . TRP A 1 86 ? -11.453 13.274 -28.395 1.00 16.76 113 TRP A N 1
ATOM 1307 C CA . TRP A 1 86 ? -10.261 13.961 -27.917 1.00 17.56 113 TRP A CA 1
ATOM 1308 C C . TRP A 1 86 ? -9.867 15.094 -28.868 1.00 18.43 113 TRP A C 1
ATOM 1309 O O . TRP A 1 86 ? -9.412 16.159 -28.442 1.00 18.91 113 TRP A O 1
ATOM 1330 N N . LYS A 1 87 ? -10.046 14.864 -30.160 1.00 18.47 114 LYS A N 1
ATOM 1331 C CA . LYS A 1 87 ? -9.742 15.875 -31.155 1.00 20.26 114 LYS A CA 1
ATOM 1332 C C . LYS A 1 87 ? -10.595 17.141 -30.975 1.00 19.49 114 LYS A C 1
ATOM 1333 O O . LYS A 1 87 ? -10.074 18.261 -31.052 1.00 19.58 114 LYS A O 1
ATOM 1352 N N . VAL A 1 88 ? -11.894 16.966 -30.741 1.00 19.78 115 VAL A N 1
ATOM 1353 C CA . VAL A 1 88 ? -12.783 18.103 -30.510 1.00 19.96 115 VAL A CA 1
ATOM 1354 C C . VAL A 1 88 ? -12.307 18.888 -29.289 1.00 18.72 115 VAL A C 1
ATOM 1355 O O . VAL A 1 88 ? -12.247 20.119 -29.312 1.00 19.09 115 VAL A O 1
ATOM 1368 N N . MET A 1 89 ? -11.949 18.164 -28.232 1.00 18.45 116 MET A N 1
ATOM 1369 C CA . MET A 1 89 ? -11.395 18.782 -27.029 1.00 19.07 116 MET A CA 1
ATOM 1370 C C . MET A 1 89 ? -10.114 19.566 -27.335 1.00 19.39 116 MET A C 1
ATOM 1371 O O . MET A 1 89 ? -9.990 20.753 -27.014 1.00 19.85 116 MET A O 1
ATOM 1385 N N . GLU A 1 90 ? -9.126 18.916 -27.947 1.00 18.34 117 GLU A N 1
ATOM 1386 C CA . GLU A 1 90 ? -7.853 19.574 -28.185 1.00 19.97 117 GLU A CA 1
ATOM 1387 C C . GLU A 1 90 ? -7.990 20.752 -29.155 1.00 21.39 117 GLU A C 1
ATOM 1388 O O . GLU A 1 90 ? -7.329 21.774 -29.005 1.00 23.23 117 GLU A O 1
ATOM 1400 N N . ASP A 1 91 ? -8.884 20.605 -30.129 1.00 21.54 118 ASP A N 1
ATOM 1401 C CA . ASP A 1 91 ? -9.041 21.619 -31.169 1.00 22.46 118 ASP A CA 1
ATOM 1402 C C . ASP A 1 91 ? -9.711 22.875 -30.633 1.00 21.71 118 ASP A C 1
ATOM 1403 O O . ASP A 1 91 ? -9.508 23.941 -31.187 1.00 23.49 118 ASP A O 1
ATOM 1412 N N . TRP A 1 92 ? -10.506 22.746 -29.573 1.00 20.56 119 TRP A N 1
ATOM 1413 C CA . TRP A 1 92 ? -11.349 23.874 -29.125 1.00 21.22 119 TRP A CA 1
ATOM 1414 C C . TRP A 1 92 ? -11.102 24.375 -27.709 1.00 21.77 119 TRP A C 1
ATOM 1415 O O . TRP A 1 92 ? -10.864 25.570 -27.511 1.00 23.73 119 TRP A O 1
ATOM 1436 N N . ILE A 1 93 ? -11.156 23.493 -26.718 1.00 17.67 120 ILE A N 1
ATOM 1437 C CA . ILE A 1 93 ? -11.185 23.969 -25.334 1.00 17.00 120 ILE A CA 1
ATOM 1438 C C . ILE A 1 93 ? -9.821 23.943 -24.629 1.00 16.34 120 ILE A C 1
ATOM 1439 O O . ILE A 1 93 ? -9.664 24.528 -23.554 1.00 15.85 120 ILE A O 1
ATOM 1455 N N . ILE A 1 94 ? -8.851 23.265 -25.234 1.00 16.10 121 ILE A N 1
ATOM 1456 C CA . ILE A 1 94 ? -7.468 23.368 -24.795 1.00 16.57 121 ILE A CA 1
ATOM 1457 C C . ILE A 1 94 ? -6.825 24.492 -25.594 1.00 18.54 121 ILE A C 1
ATOM 1458 O O . ILE A 1 94 ? -6.675 24.380 -26.817 1.00 20.49 121 ILE A O 1
ATOM 1474 N N . PRO A 1 95 ? -6.442 25.584 -24.919 1.00 18.06 122 PRO A N 1
ATOM 1475 C CA . PRO A 1 95 ? -5.905 26.713 -25.677 1.00 19.63 122 PRO A CA 1
ATOM 1476 C C . PRO A 1 95 ? -4.608 26.319 -26.358 1.00 20.56 122 PRO A C 1
ATOM 1477 O O . PRO A 1 95 ? -3.746 25.676 -25.740 1.00 21.46 122 PRO A O 1
ATOM 1488 N N . ASP A 1 96 ? -4.471 26.668 -27.632 1.00 22.22 123 ASP A N 1
ATOM 1489 C CA . ASP A 1 96 ? -3.249 26.330 -28.359 1.00 24.65 123 ASP A CA 1
ATOM 1490 C C . ASP A 1 96 ? -2.193 27.418 -28.168 1.00 25.55 123 ASP A C 1
ATOM 1491 O O . ASP A 1 96 ? -2.383 28.350 -27.395 1.00 24.71 123 ASP A O 1
ATOM 1500 N N . SER A 1 97 ? -1.077 27.298 -28.870 1.00 28.54 124 SER A N 1
ATOM 1501 C CA . SER A 1 97 ? 0.023 28.235 -28.677 1.00 31.09 124 SER A CA 1
ATOM 1502 C C . SER A 1 97 ? -0.369 29.666 -29.032 1.00 31.52 124 SER A C 1
ATOM 1503 O O . SER A 1 97 ? 0.043 30.614 -28.356 1.00 30.89 124 SER A O 1
ATOM 1511 N N . THR A 1 98 ? -1.176 29.824 -30.080 1.00 32.75 125 THR A N 1
ATOM 1512 C CA . THR A 1 98 ? -1.572 31.151 -30.531 1.00 33.23 125 THR A CA 1
ATOM 1513 C C . THR A 1 98 ? -2.521 31.772 -29.516 1.00 31.03 125 THR A C 1
ATOM 1514 O O . THR A 1 98 ? -2.711 32.986 -29.489 1.00 31.68 125 THR A O 1
ATOM 1525 N N . GLU A 1 99 ? -3.125 30.928 -28.684 1.00 27.47 126 GLU A N 1
ATOM 1526 C CA . GLU A 1 99 ? -4.091 31.382 -27.698 1.00 24.96 126 GLU A CA 1
ATOM 1527 C C . GLU A 1 99 ? -3.464 31.603 -26.310 1.00 24.39 126 GLU A C 1
ATOM 1528 O O . GLU A 1 99 ? -4.139 32.069 -25.395 1.00 24.29 126 GLU A O 1
ATOM 1540 N N . GLN A 1 100 ? -2.170 31.292 -26.178 1.00 24.26 127 GLN A N 1
ATOM 1541 C CA . GLN A 1 100 ? -1.400 31.523 -24.944 1.00 24.49 127 GLN A CA 1
ATOM 1542 C C . GLN A 1 100 ? -0.151 32.356 -25.221 1.00 25.62 127 GLN A C 1
ATOM 1543 O O . GLN A 1 100 ? 0.968 31.989 -24.818 1.00 26.49 127 GLN A O 1
ATOM 1557 N N . PRO A 1 101 ? -0.307 33.489 -25.914 1.00 24.09 128 PRO A N 1
ATOM 1558 C CA . PRO A 1 101 ? 0.899 34.204 -26.350 1.00 24.53 128 PRO A CA 1
ATOM 1559 C C . PRO A 1 101 ? 1.734 34.719 -25.179 1.00 24.55 128 PRO A C 1
ATOM 1560 O O . PRO A 1 101 ? 1.195 35.297 -24.240 1.00 24.13 128 PRO A O 1
ATOM 1571 N N . GLY A 1 102 ? 3.042 34.477 -25.223 1.00 25.55 129 GLY A N 1
ATOM 1572 C CA . GLY A 1 102 ? 3.938 34.969 -24.198 1.00 25.61 129 GLY A CA 1
ATOM 1573 C C . GLY A 1 102 ? 4.061 34.116 -22.947 1.00 25.40 129 GLY A C 1
ATOM 1574 O O . GLY A 1 102 ? 4.709 34.520 -21.993 1.00 25.41 129 GLY A O 1
ATOM 1578 N N . MET A 1 103 ? 3.441 32.941 -22.922 1.00 24.90 130 MET A N 1
ATOM 1579 C CA . MET A 1 103 ? 3.557 32.082 -21.747 1.00 23.65 130 MET A CA 1
ATOM 1580 C C . MET A 1 103 ? 5.012 31.693 -21.469 1.00 25.34 130 MET A C 1
ATOM 1581 O O . MET A 1 103 ? 5.378 31.404 -20.337 1.00 26.27 130 MET A O 1
ATOM 1595 N N . SER A 1 104 ? 5.851 31.727 -22.491 1.00 26.61 131 SER A N 1
ATOM 1596 C CA . SER A 1 104 ? 7.254 31.416 -22.300 1.00 26.74 131 SER A CA 1
ATOM 1597 C C . SER A 1 104 ? 7.935 32.446 -21.382 1.00 26.53 131 SER A C 1
ATOM 1598 O O . SER A 1 104 ? 9.017 32.191 -20.848 1.00 28.03 131 SER A O 1
ATOM 1606 N N . SER A 1 105 ? 7.298 33.606 -21.205 1.00 26.20 132 SER A N 1
ATOM 1607 C CA . SER A 1 105 ? 7.821 34.647 -20.328 1.00 26.95 132 SER A CA 1
ATOM 1608 C C . SER A 1 105 ? 7.407 34.468 -18.863 1.00 24.52 132 SER A C 1
ATOM 1609 O O . SER A 1 105 ? 7.823 35.240 -18.005 1.00 25.35 132 SER A O 1
ATOM 1617 N N . TYR A 1 106 ? 6.615 33.452 -18.567 1.00 23.00 133 TYR A N 1
ATOM 1618 C CA . TYR A 1 106 ? 6.233 33.193 -17.193 1.00 22.51 133 TYR A CA 1
ATOM 1619 C C . TYR A 1 106 ? 7.464 33.009 -16.320 1.00 23.74 133 TYR A C 1
ATOM 1620 O O . TYR A 1 106 ? 8.414 32.334 -16.712 1.00 25.45 133 TYR A O 1
ATOM 1638 N N . ASN A 1 107 ? 7.446 33.639 -15.149 1.00 23.79 134 ASN A N 1
ATOM 1639 C CA . ASN A 1 107 ? 8.523 33.513 -14.176 1.00 24.44 134 ASN A CA 1
ATOM 1640 C C . ASN A 1 107 ? 8.073 32.711 -12.952 1.00 24.28 134 ASN A C 1
ATOM 1641 O O . ASN A 1 107 ? 7.341 33.228 -12.115 1.00 23.48 134 ASN A O 1
ATOM 1652 N N . PRO A 1 108 ? 8.536 31.459 -12.824 1.00 25.31 135 PRO A N 1
ATOM 1653 C CA . PRO A 1 108 ? 8.055 30.682 -11.669 1.00 24.67 135 PRO A CA 1
ATOM 1654 C C . PRO A 1 108 ? 8.493 31.276 -10.334 1.00 23.38 135 PRO A C 1
ATOM 1655 O O . PRO A 1 108 ? 7.958 30.910 -9.300 1.00 23.08 135 PRO A O 1
ATOM 1666 N N . ASN A 1 109 ? 9.471 32.167 -10.342 1.00 25.08 136 ASN A N 1
ATOM 1667 C CA . ASN A 1 109 ? 9.890 32.789 -9.102 1.00 28.03 136 ASN A CA 1
ATOM 1668 C C . ASN A 1 109 ? 9.119 34.074 -8.796 1.00 27.76 136 ASN A C 1
ATOM 1669 O O . ASN A 1 109 ? 9.312 34.670 -7.736 1.00 29.34 136 ASN A O 1
ATOM 1680 N N . SER A 1 110 ? 8.246 34.478 -9.724 1.00 26.05 137 SER A N 1
ATOM 1681 C CA . SER A 1 110 ? 7.314 35.603 -9.529 1.00 25.82 137 SER A CA 1
ATOM 1682 C C . SER A 1 110 ? 5.980 35.258 -10.201 1.00 24.16 137 SER A C 1
ATOM 1683 O O . SER A 1 110 ? 5.599 35.844 -11.210 1.00 24.44 137 SER A O 1
ATOM 1691 N N . PRO A 1 111 ? 5.258 34.283 -9.641 1.00 23.32 138 PRO A N 1
ATOM 1692 C CA . PRO A 1 111 ? 4.170 33.675 -10.396 1.00 21.76 138 PRO A CA 1
ATOM 1693 C C . PRO A 1 111 ? 2.961 34.587 -10.648 1.00 20.51 138 PRO A C 1
ATOM 1694 O O . PRO A 1 111 ? 2.340 34.504 -11.705 1.00 19.73 138 PRO A O 1
ATOM 1705 N N . ALA A 1 112 ? 2.622 35.435 -9.683 1.00 20.80 139 ALA A N 1
ATOM 1706 C CA . ALA A 1 112 ? 1.416 36.257 -9.783 1.00 20.40 139 ALA A CA 1
ATOM 1707 C C . ALA A 1 112 ? 1.448 37.322 -8.701 1.00 21.17 139 ALA A C 1
ATOM 1708 O O . ALA A 1 112 ? 2.309 37.312 -7.821 1.00 23.14 139 ALA A O 1
ATOM 1715 N N . THR A 1 113 ? 0.513 38.263 -8.811 1.00 22.59 140 THR A N 1
ATOM 1716 C CA . THR A 1 113 ? 0.328 39.323 -7.821 1.00 24.59 140 THR A CA 1
ATOM 1717 C C . THR A 1 113 ? -0.855 38.959 -6.901 1.00 22.45 140 THR A C 1
ATOM 1718 O O . THR A 1 113 ? -1.913 38.537 -7.360 1.00 21.69 140 THR A O 1
ATOM 1729 N N . TYR A 1 114 ? -0.644 39.146 -5.599 1.00 23.76 141 TYR A N 1
ATOM 1730 C CA . TYR A 1 114 ? -1.634 38.806 -4.586 1.00 23.39 141 TYR A CA 1
ATOM 1731 C C . TYR A 1 114 ? -2.889 39.680 -4.663 1.00 23.84 141 TYR A C 1
ATOM 1732 O O . TYR A 1 114 ? -2.810 40.885 -4.902 1.00 24.76 141 TYR A O 1
ATOM 1750 N N . ALA A 1 115 ? -4.050 39.056 -4.445 1.00 23.09 142 ALA A N 1
ATOM 1751 C CA . ALA A 1 115 ? -5.312 39.774 -4.239 1.00 23.67 142 ALA A CA 1
ATOM 1752 C C . ALA A 1 115 ? -6.182 39.027 -3.225 1.00 23.29 142 ALA A C 1
ATOM 1753 O O . ALA A 1 115 ? -6.205 37.789 -3.209 1.00 22.58 142 ALA A O 1
ATOM 1760 N N . ASP A 1 116 ? -6.896 39.774 -2.385 1.00 24.31 143 ASP A N 1
ATOM 1761 C CA . ASP A 1 116 ? -7.885 39.199 -1.473 1.00 23.86 143 ASP A CA 1
ATOM 1762 C C . ASP A 1 116 ? -9.054 38.597 -2.236 1.00 21.13 143 ASP A C 1
ATOM 1763 O O . ASP A 1 116 ? -9.391 39.036 -3.338 1.00 20.23 143 ASP A O 1
ATOM 1772 N N . GLU A 1 117 ? -9.706 37.625 -1.606 1.00 19.92 144 GLU A N 1
ATOM 1773 C CA . GLU A 1 117 ? -11.055 37.207 -1.987 1.00 18.05 144 GLU A CA 1
ATOM 1774 C C . GLU A 1 117 ? -12.017 37.790 -0.964 1.00 17.60 144 GLU A C 1
ATOM 1775 O O . GLU A 1 117 ? -11.611 38.051 0.167 1.00 19.02 144 GLU A O 1
ATOM 1787 N N . TYR A 1 118 ? -13.276 38.012 -1.356 1.00 17.02 145 TYR A N 1
ATOM 1788 C CA . TYR A 1 118 ? -14.272 38.614 -0.451 1.00 17.84 145 TYR A CA 1
ATOM 1789 C C . TYR A 1 118 ? -15.607 37.867 -0.404 1.00 18.36 145 TYR A C 1
ATOM 1790 O O . TYR A 1 118 ? -15.983 37.164 -1.340 1.00 17.21 145 TYR A O 1
ATOM 1808 N N . GLU A 1 119 ? -16.334 38.100 0.689 1.00 21.88 146 GLU A N 1
ATOM 1809 C CA . GLU A 1 119 ? -17.572 37.394 1.010 1.00 24.76 146 GLU A CA 1
ATOM 1810 C C . GLU A 1 119 ? -18.798 37.846 0.219 1.00 23.61 146 GLU A C 1
ATOM 1811 O O . GLU A 1 119 ? -19.865 37.250 0.357 1.00 23.25 146 GLU A O 1
ATOM 1823 N N . ASP A 1 120 ? -18.666 38.901 -0.582 1.00 23.02 147 ASP A N 1
ATOM 1824 C CA . ASP A 1 120 ? -19.777 39.366 -1.397 1.00 22.93 147 ASP A CA 1
ATOM 1825 C C . ASP A 1 120 ? -19.246 40.026 -2.665 1.00 20.55 147 ASP A C 1
ATOM 1826 O O . ASP A 1 120 ? -18.213 40.681 -2.619 1.00 19.94 147 ASP A O 1
ATOM 1835 N N . PRO A 1 121 ? -19.968 39.873 -3.792 1.00 19.79 148 PRO A N 1
ATOM 1836 C CA . PRO A 1 121 ? -19.511 40.490 -5.040 1.00 18.58 148 PRO A CA 1
ATOM 1837 C C . PRO A 1 121 ? -19.373 41.997 -4.935 1.00 17.55 148 PRO A C 1
ATOM 1838 O O . PRO A 1 121 ? -18.573 42.580 -5.667 1.00 17.59 148 PRO A O 1
ATOM 1849 N N . SER A 1 122 ? -20.137 42.624 -4.041 1.00 18.07 149 SER A N 1
ATOM 1850 C CA . SER A 1 122 ? -20.100 44.080 -3.913 1.00 19.64 149 SER A CA 1
ATOM 1851 C C . SER A 1 122 ? -18.771 44.604 -3.363 1.00 19.98 149 SER A C 1
ATOM 1852 O O . SER A 1 122 ? -18.486 45.796 -3.432 1.00 21.79 149 SER A O 1
ATOM 1860 N N . TYR A 1 123 ? -17.932 43.707 -2.840 1.00 18.69 150 TYR A N 1
ATOM 1861 C CA . TYR A 1 123 ? -16.605 44.105 -2.404 1.00 19.27 150 TYR A CA 1
ATOM 1862 C C . TYR A 1 123 ? -15.621 44.242 -3.572 1.00 19.95 150 TYR A C 1
ATOM 1863 O O . TYR A 1 123 ? -14.514 44.758 -3.393 1.00 23.11 150 TYR A O 1
ATOM 1881 N N . TYR A 1 124 ? -16.004 43.762 -4.748 1.00 17.93 151 TYR A N 1
ATOM 1882 C CA . TYR A 1 124 ? -15.109 43.767 -5.905 1.00 17.90 151 TYR A CA 1
ATOM 1883 C C . TYR A 1 124 ? -15.310 45.056 -6.700 1.00 18.67 151 TYR A C 1
ATOM 1884 O O . TYR A 1 124 ? -16.412 45.612 -6.738 1.00 19.35 151 TYR A O 1
ATOM 1902 N N . PRO A 1 125 ? -14.264 45.531 -7.376 1.00 19.66 152 PRO A N 1
ATOM 1903 C CA . PRO A 1 125 ? -12.961 44.897 -7.633 1.00 20.31 152 PRO A CA 1
ATOM 1904 C C . PRO A 1 125 ? -12.019 44.763 -6.420 1.00 21.15 152 PRO A C 1
ATOM 1905 O O . PRO A 1 125 ? -12.014 45.611 -5.528 1.00 22.19 152 PRO A O 1
ATOM 1916 N N . SER A 1 126 ? -11.235 43.681 -6.420 1.00 19.71 153 SER A N 1
ATOM 1917 C CA . SER A 1 126 ? -10.259 43.411 -5.371 1.00 21.19 153 SER A CA 1
ATOM 1918 C C . SER A 1 126 ? -8.895 43.951 -5.786 1.00 23.53 153 SER A C 1
ATOM 1919 O O . SER A 1 126 ? -8.439 43.697 -6.898 1.00 24.10 153 SER A O 1
ATOM 1927 N N . GLU A 1 127 ? -8.260 44.685 -4.883 1.00 26.45 154 GLU A N 1
ATOM 1928 C CA . GLU A 1 127 ? -7.011 45.376 -5.186 1.00 30.50 154 GLU A CA 1
ATOM 1929 C C . GLU A 1 127 ? -5.845 44.411 -5.370 1.00 29.14 154 GLU A C 1
ATOM 1930 O O . GLU A 1 127 ? -5.622 43.523 -4.546 1.00 27.19 154 GLU A O 1
ATOM 1942 N N . LEU A 1 128 ? -5.100 44.598 -6.454 1.00 30.24 155 LEU A N 1
ATOM 1943 C CA . LEU A 1 128 ? -3.848 43.878 -6.640 1.00 31.24 155 LEU A CA 1
ATOM 1944 C C . LEU A 1 128 ? -2.771 44.532 -5.783 1.00 33.30 155 LEU A C 1
ATOM 1945 O O . LEU A 1 128 ? -2.535 45.733 -5.878 1.00 31.46 155 LEU A O 1
ATOM 1961 N N . LYS A 1 129 ? -2.126 43.731 -4.941 1.00 38.60 156 LYS A N 1
ATOM 1962 C CA . LYS A 1 129 ? -1.174 44.257 -3.961 1.00 47.92 156 LYS A CA 1
ATOM 1963 C C . LYS A 1 129 ? 0.284 44.025 -4.361 1.00 55.31 156 LYS A C 1
ATOM 1964 O O . LYS A 1 129 ? 0.975 43.177 -3.787 1.00 55.36 156 LYS A O 1
ATOM 1983 N N . PHE A 1 130 ? 0.738 44.793 -5.350 1.00 63.27 157 PHE A N 1
ATOM 1984 C CA . PHE A 1 130 ? 2.122 44.742 -5.809 1.00 69.48 157 PHE A CA 1
ATOM 1985 C C . PHE A 1 130 ? 3.075 45.197 -4.710 1.00 72.47 157 PHE A C 1
ATOM 1986 O O . PHE A 1 130 ? 2.844 46.222 -4.068 1.00 75.64 157 PHE A O 1
ATOM 2003 N N . ASP A 1 131 ? 4.141 44.429 -4.500 1.00 71.16 158 ASP A N 1
ATOM 2004 C CA . ASP A 1 131 ? 5.235 44.827 -3.610 1.00 71.41 158 ASP A CA 1
ATOM 2005 C C . ASP A 1 131 ? 4.804 45.106 -2.166 1.00 66.22 158 ASP A C 1
ATOM 2006 O O . ASP A 1 131 ? 5.595 45.601 -1.364 1.00 71.13 158 ASP A O 1
ATOM 2015 N N . THR A 1 132 ? 3.556 44.789 -1.842 1.00 53.95 159 THR A N 1
ATOM 2016 C CA . THR A 1 132 ? 3.045 44.917 -0.482 1.00 48.22 159 THR A CA 1
ATOM 2017 C C . THR A 1 132 ? 2.957 43.517 0.121 1.00 40.57 159 THR A C 1
ATOM 2018 O O . THR A 1 132 ? 3.170 43.316 1.320 1.00 38.25 159 THR A O 1
ATOM 2029 N N . VAL A 1 133 ? 2.641 42.556 -0.742 1.00 36.61 160 VAL A N 1
ATOM 2030 C CA . VAL A 1 133 ? 2.521 41.161 -0.354 1.00 31.83 160 VAL A CA 1
ATOM 2031 C C . VAL A 1 133 ? 3.424 40.327 -1.240 1.00 28.03 160 VAL A C 1
ATOM 2032 O O . VAL A 1 133 ? 3.230 40.275 -2.451 1.00 27.09 160 VAL A O 1
ATOM 2045 N N . ARG A 1 134 ? 4.388 39.647 -0.636 1.00 27.92 161 ARG A N 1
ATOM 2046 C CA . ARG A 1 134 ? 5.247 38.734 -1.375 1.00 27.78 161 ARG A CA 1
ATOM 2047 C C . ARG A 1 134 ? 4.521 37.419 -1.515 1.00 26.24 161 ARG A C 1
ATOM 2048 O O . ARG A 1 134 ? 3.763 37.049 -0.632 1.00 26.84 161 ARG A O 1
ATOM 2069 N N . VAL A 1 135 ? 4.723 36.754 -2.645 1.00 25.19 162 VAL A N 1
ATOM 2070 C CA . VAL A 1 135 ? 4.101 35.456 -2.902 1.00 23.96 162 VAL A CA 1
ATOM 2071 C C . VAL A 1 135 ? 5.215 34.423 -3.025 1.00 24.23 162 VAL A C 1
ATOM 2072 O O . VAL A 1 135 ? 6.396 34.777 -3.074 1.00 25.24 162 VAL A O 1
ATOM 2085 N N . GLY A 1 136 ? 4.849 33.144 -3.058 1.00 23.42 163 GLY A N 1
ATOM 2086 C CA . GLY A 1 136 ? 5.856 32.096 -3.101 1.00 23.74 163 GLY A CA 1
ATOM 2087 C C . GLY A 1 136 ? 6.270 31.750 -4.511 1.00 23.14 163 GLY A C 1
ATOM 2088 O O . GLY A 1 136 ? 5.943 32.464 -5.443 1.00 23.12 163 GLY A O 1
ATOM 2092 N N . SER A 1 137 ? 6.989 30.637 -4.660 1.00 23.23 164 SER A N 1
ATOM 2093 C CA . SER A 1 137 ? 7.554 30.228 -5.942 1.00 23.24 164 SER A CA 1
ATOM 2094 C C . SER A 1 137 ? 6.987 28.898 -6.412 1.00 21.98 164 SER A C 1
ATOM 2095 O O . SER A 1 137 ? 6.668 28.041 -5.604 1.00 22.12 164 SER A O 1
ATOM 2103 N N . ASP A 1 138 ? 6.884 28.760 -7.730 1.00 21.96 165 ASP A N 1
ATOM 2104 C CA . ASP A 1 138 ? 6.270 27.612 -8.415 1.00 20.77 165 ASP A CA 1
ATOM 2105 C C . ASP A 1 138 ? 7.363 26.578 -8.693 1.00 21.24 165 ASP A C 1
ATOM 2106 O O . ASP A 1 138 ? 8.292 26.851 -9.452 1.00 23.31 165 ASP A O 1
ATOM 2115 N N . PRO A 1 139 ? 7.270 25.391 -8.065 1.00 20.87 166 PRO A N 1
ATOM 2116 C CA . PRO A 1 139 ? 8.315 24.369 -8.184 1.00 21.46 166 PRO A CA 1
ATOM 2117 C C . PRO A 1 139 ? 8.053 23.319 -9.261 1.00 20.88 166 PRO A C 1
ATOM 2118 O O . PRO A 1 139 ? 8.882 22.414 -9.401 1.00 21.65 166 PRO A O 1
ATOM 2129 N N . VAL A 1 140 ? 6.942 23.414 -9.989 1.00 20.06 167 VAL A N 1
ATOM 2130 C CA . VAL A 1 140 ? 6.629 22.419 -11.017 1.00 20.31 167 VAL A CA 1
ATOM 2131 C C . VAL A 1 140 ? 6.771 22.937 -12.434 1.00 20.36 167 VAL A C 1
ATOM 2132 O O . VAL A 1 140 ? 6.934 22.147 -13.355 1.00 21.37 167 VAL A O 1
ATOM 2145 N N . HIS A 1 141 ? 6.735 24.257 -12.622 1.00 19.64 168 HIS A N 1
ATOM 2146 C CA . HIS A 1 141 ? 6.734 24.791 -13.971 1.00 19.94 168 HIS A CA 1
ATOM 2147 C C . HIS A 1 141 ? 7.886 24.289 -14.836 1.00 20.99 168 HIS A C 1
ATOM 2148 O O . HIS A 1 141 ? 7.662 23.843 -15.953 1.00 23.61 168 HIS A O 1
ATOM 2161 N N . ASN A 1 142 ? 9.114 24.380 -14.343 1.00 21.50 169 ASN A N 1
ATOM 2162 C CA . ASN A 1 142 ? 10.257 24.067 -15.173 1.00 22.48 169 ASN A CA 1
ATOM 2163 C C . ASN A 1 142 ? 10.334 22.602 -15.538 1.00 22.75 169 ASN A C 1
ATOM 2164 O O . ASN A 1 142 ? 10.769 22.263 -16.629 1.00 24.98 169 ASN A O 1
ATOM 2175 N N . ASP A 1 143 ? 9.885 21.737 -14.631 1.00 22.13 170 ASP A N 1
ATOM 2176 C CA . ASP A 1 143 ? 9.845 20.304 -14.891 1.00 22.26 170 ASP A CA 1
ATOM 2177 C C . ASP A 1 143 ? 8.884 20.045 -16.056 1.00 21.53 170 ASP A C 1
ATOM 2178 O O . ASP A 1 143 ? 9.184 19.273 -16.957 1.00 23.35 170 ASP A O 1
ATOM 2187 N N . LEU A 1 144 ? 7.748 20.727 -16.061 1.00 20.09 171 LEU A N 1
ATOM 2188 C CA . LEU A 1 144 ? 6.803 20.587 -17.167 1.00 20.60 171 LEU A CA 1
ATOM 2189 C C . LEU A 1 144 ? 7.354 21.179 -18.485 1.00 22.33 171 LEU A C 1
ATOM 2190 O O . LEU A 1 144 ? 7.227 20.558 -19.548 1.00 22.53 171 LEU A O 1
ATOM 2206 N N . VAL A 1 145 ? 7.959 22.368 -18.425 1.00 22.46 172 VAL A N 1
ATOM 2207 C CA . VAL A 1 145 ? 8.519 22.993 -19.629 1.00 23.22 172 VAL A CA 1
ATOM 2208 C C . VAL A 1 145 ? 9.572 22.080 -20.269 1.00 23.58 172 VAL A C 1
ATOM 2209 O O . VAL A 1 145 ? 9.607 21.920 -21.487 1.00 25.22 172 VAL A O 1
ATOM 2222 N N . SER A 1 146 ? 10.436 21.483 -19.452 1.00 22.91 173 SER A N 1
ATOM 2223 C CA . SER A 1 146 ? 11.473 20.582 -19.958 1.00 24.16 173 SER A CA 1
ATOM 2224 C C . SER A 1 146 ? 10.899 19.435 -20.790 1.00 23.99 173 SER A C 1
ATOM 2225 O O . SER A 1 146 ? 11.539 18.949 -21.718 1.00 26.42 173 SER A O 1
ATOM 2233 N N . ALA A 1 147 ? 9.693 19.000 -20.454 1.00 23.75 174 ALA A N 1
ATOM 2234 C CA . ALA A 1 147 ? 9.049 17.909 -21.178 1.00 25.30 174 ALA A CA 1
ATOM 2235 C C . ALA A 1 147 ? 8.201 18.377 -22.371 1.00 25.22 174 ALA A C 1
ATOM 2236 O O . ALA A 1 147 ? 8.130 17.694 -23.392 1.00 26.52 174 ALA A O 1
ATOM 2243 N N . TYR A 1 148 ? 7.542 19.529 -22.239 1.00 23.64 175 TYR A N 1
ATOM 2244 C CA . TYR A 1 148 ? 6.449 19.879 -23.144 1.00 24.55 175 TYR A CA 1
ATOM 2245 C C . TYR A 1 148 ? 6.560 21.232 -23.833 1.00 26.43 175 TYR A C 1
ATOM 2246 O O . TYR A 1 148 ? 5.751 21.522 -24.717 1.00 28.85 175 TYR A O 1
ATOM 2264 N N . GLY A 1 149 ? 7.506 22.066 -23.412 1.00 26.00 176 GLY A N 1
ATOM 2265 C CA . GLY A 1 149 ? 7.628 23.410 -23.954 1.00 26.09 176 GLY A CA 1
ATOM 2266 C C . GLY A 1 149 ? 6.828 24.387 -23.117 1.00 26.03 176 GLY A C 1
ATOM 2267 O O . GLY A 1 149 ? 6.473 24.089 -21.989 1.00 26.94 176 GLY A O 1
ATOM 2271 N N . PRO A 1 150 ? 6.499 25.560 -23.679 1.00 26.63 177 PRO A N 1
ATOM 2272 C CA . PRO A 1 150 ? 6.048 26.680 -22.840 1.00 27.33 177 PRO A CA 1
ATOM 2273 C C . PRO A 1 150 ? 4.591 26.701 -22.398 1.00 25.65 177 PRO A C 1
ATOM 2274 O O . PRO A 1 150 ? 4.281 27.419 -21.452 1.00 25.92 177 PRO A O 1
ATOM 2285 N N . ASN A 1 151 ? 3.721 25.941 -23.050 1.00 23.84 178 ASN A N 1
ATOM 2286 C CA . ASN A 1 151 ? 2.288 26.141 -22.883 1.00 22.98 178 ASN A CA 1
ATOM 2287 C C . ASN A 1 151 ? 1.627 25.128 -21.960 1.00 20.89 178 ASN A C 1
ATOM 2288 O O . ASN A 1 151 ? 2.149 24.026 -21.734 1.00 20.89 178 ASN A O 1
ATOM 2299 N N . MET A 1 152 ? 0.488 25.528 -21.413 1.00 19.87 179 MET A N 1
ATOM 2300 C CA . MET A 1 152 ? -0.313 24.664 -20.561 1.00 19.03 179 MET A CA 1
ATOM 2301 C C . MET A 1 152 ? -1.198 23.777 -21.418 1.00 19.08 179 MET A C 1
ATOM 2302 O O . MET A 1 152 ? -1.929 24.269 -22.284 1.00 20.86 179 MET A O 1
ATOM 2316 N N . TYR A 1 153 ? -1.182 22.482 -21.143 1.00 17.64 180 TYR A N 1
ATOM 2317 C CA . TYR A 1 153 ? -2.087 21.534 -21.784 1.00 16.26 180 TYR A CA 1
ATOM 2318 C C . TYR A 1 153 ? -3.181 21.136 -20.787 1.00 15.54 180 TYR A C 1
ATOM 2319 O O . TYR A 1 153 ? -3.159 20.057 -20.178 1.00 16.24 180 TYR A O 1
ATOM 2337 N N . LEU A 1 154 ? -4.133 22.052 -20.629 1.00 15.53 181 LEU A N 1
ATOM 2338 C CA . LEU A 1 154 ? -5.277 21.904 -19.743 1.00 16.23 181 LEU A CA 1
ATOM 2339 C C . LEU A 1 154 ? -6.487 22.515 -20.451 1.00 16.10 181 LEU A C 1
ATOM 2340 O O . LEU A 1 154 ? -6.320 23.313 -21.384 1.00 15.70 181 LEU A O 1
ATOM 2356 N N . MET A 1 155 ? -7.681 22.144 -20.000 1.00 15.19 182 MET A N 1
ATOM 2357 C CA . MET A 1 155 ? -8.908 22.700 -20.559 1.00 15.07 182 MET A CA 1
ATOM 2358 C C . MET A 1 155 ? -9.357 23.931 -19.804 1.00 14.57 182 MET A C 1
ATOM 2359 O O . MET A 1 155 ? -9.505 23.893 -18.589 1.00 13.70 182 MET A O 1
ATOM 2373 N N . HIS A 1 156 ? -9.621 25.017 -20.527 1.00 14.79 183 HIS A N 1
ATOM 2374 C CA . HIS A 1 156 ? -10.351 26.118 -19.939 1.00 14.07 183 HIS A CA 1
ATOM 2375 C C . HIS A 1 156 ? -11.768 25.632 -19.594 1.00 13.46 183 HIS A C 1
ATOM 2376 O O . HIS A 1 156 ? -12.293 24.715 -20.246 1.00 14.61 183 HIS A O 1
ATOM 2389 N N . TRP A 1 157 ? -12.377 26.210 -18.560 1.00 12.90 184 TRP A N 1
ATOM 2390 C CA . TRP A 1 157 ? -13.572 25.582 -17.973 1.00 13.23 184 TRP A CA 1
ATOM 2391 C C . TRP A 1 157 ? -14.894 25.899 -18.684 1.00 13.17 184 TRP A C 1
ATOM 2392 O O . TRP A 1 157 ? -15.838 25.115 -18.547 1.00 13.28 184 TRP A O 1
ATOM 2413 N N . LEU A 1 158 ? -14.942 26.980 -19.459 1.00 12.34 185 LEU A N 1
ATOM 2414 C CA . LEU A 1 158 ? -16.215 27.497 -19.992 1.00 12.09 185 LEU A CA 1
ATOM 2415 C C . LEU A 1 158 ? -16.090 28.006 -21.429 1.00 12.76 185 LEU A C 1
ATOM 2416 O O . LEU A 1 158 ? -15.187 28.791 -21.726 1.00 13.49 185 LEU A O 1
ATOM 2432 N N . MET A 1 159 ? -17.003 27.604 -22.313 1.00 13.78 186 MET A N 1
ATOM 2433 C CA . MET A 1 159 ? -16.945 28.001 -23.722 1.00 15.43 186 MET A CA 1
ATOM 2434 C C . MET A 1 159 ? -18.323 28.353 -24.275 1.00 15.38 186 MET A C 1
ATOM 2435 O O . MET A 1 159 ? -19.270 27.591 -24.123 1.00 15.08 186 MET A O 1
ATOM 2449 N N . ASP A 1 160 ? -18.414 29.507 -24.927 1.00 15.23 187 ASP A N 1
ATOM 2450 C CA . ASP A 1 160 ? -19.646 29.959 -25.569 1.00 14.77 187 ASP A CA 1
ATOM 2451 C C . ASP A 1 160 ? -19.668 29.369 -26.968 1.00 15.04 187 ASP A C 1
ATOM 2452 O O . ASP A 1 160 ? -19.088 29.926 -27.908 1.00 15.87 187 ASP A O 1
ATOM 2461 N N . VAL A 1 161 ? -20.333 28.223 -27.099 1.00 14.48 188 VAL A N 1
ATOM 2462 C CA . VAL A 1 161 ? -20.144 27.357 -28.261 1.00 16.12 188 VAL A CA 1
ATOM 2463 C C . VAL A 1 161 ? -20.617 27.991 -29.568 1.00 17.25 188 VAL A C 1
ATOM 2464 O O . VAL A 1 161 ? -19.953 27.832 -30.591 1.00 17.79 188 VAL A O 1
ATOM 2477 N N A ASP A 1 162 ? -21.762 28.692 -29.465 0.43 17.25 189 ASP A N 1
ATOM 2478 N N B ASP A 1 162 ? -21.714 28.727 -29.560 0.57 17.34 189 ASP A N 1
ATOM 2479 C CA A ASP A 1 162 ? -22.467 29.378 -30.573 0.43 17.93 189 ASP A CA 1
ATOM 2480 C CA B ASP A 1 162 ? -22.146 29.379 -30.798 0.57 18.01 189 ASP A CA 1
ATOM 2481 C C A ASP A 1 162 ? -22.101 30.878 -30.681 0.43 17.11 189 ASP A C 1
ATOM 2482 C C B ASP A 1 162 ? -22.122 30.899 -30.661 0.57 16.94 189 ASP A C 1
ATOM 2483 O O A ASP A 1 162 ? -22.645 31.582 -31.535 0.43 16.97 189 ASP A O 1
ATOM 2484 O O B ASP A 1 162 ? -22.877 31.621 -31.315 0.57 16.80 189 ASP A O 1
ATOM 2501 N N . ASN A 1 163 ? -21.203 31.364 -29.820 1.00 16.80 190 ASN A N 1
ATOM 2502 C CA . ASN A 1 163 ? -20.925 32.808 -29.690 1.00 16.97 190 ASN A CA 1
ATOM 2503 C C . ASN A 1 163 ? -22.185 33.611 -29.350 1.00 16.09 190 ASN A C 1
ATOM 2504 O O . ASN A 1 163 ? -22.436 34.687 -29.906 1.00 16.63 190 ASN A O 1
ATOM 2515 N N . TRP A 1 164 ? -22.990 33.068 -28.450 1.00 14.78 191 TRP A N 1
ATOM 2516 C CA . TRP A 1 164 ? -24.272 33.679 -28.114 1.00 15.13 191 TRP A CA 1
ATOM 2517 C C . TRP A 1 164 ? -24.086 35.036 -27.457 1.00 15.12 191 TRP A C 1
ATOM 2518 O O . TRP A 1 164 ? -24.898 35.936 -27.672 1.00 15.03 191 TRP A O 1
ATOM 2539 N N . TYR A 1 165 ? -23.040 35.188 -26.651 1.00 14.97 192 TYR A N 1
ATOM 2540 C CA . TYR A 1 165 ? -22.757 36.468 -26.011 1.00 15.34 192 TYR A CA 1
ATOM 2541 C C . TYR A 1 165 ? -22.151 37.489 -26.964 1.00 16.15 192 TYR A C 1
ATOM 2542 O O . TYR A 1 165 ? -22.206 38.679 -26.693 1.00 17.00 192 TYR A O 1
ATOM 2560 N N . GLY A 1 166 ? -21.557 37.032 -28.062 1.00 16.14 193 GLY A N 1
ATOM 2561 C CA . GLY A 1 166 ? -21.005 37.943 -29.056 1.00 17.0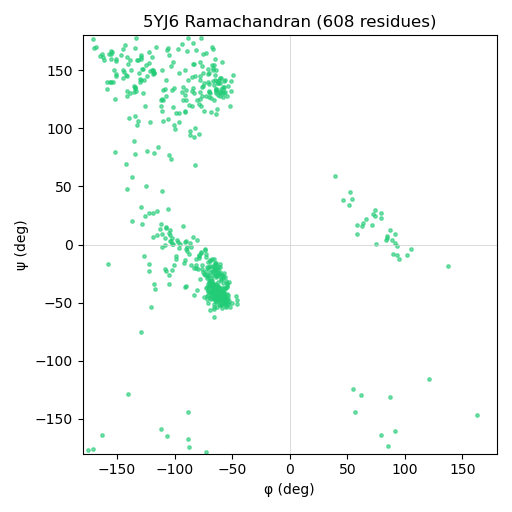6 193 GLY A CA 1
ATOM 2562 C C . GLY A 1 166 ? -19.565 38.402 -28.832 1.00 16.59 193 GLY A C 1
ATOM 2563 O O . GLY A 1 166 ? -19.099 39.344 -29.497 1.00 16.61 193 GLY A O 1
ATOM 2567 N N . PHE A 1 167 ? -18.856 37.757 -27.914 1.00 16.82 194 PHE A N 1
ATOM 2568 C CA . PHE A 1 167 ? -17.487 38.166 -27.635 1.00 18.20 194 PHE A CA 1
ATOM 2569 C C . PHE A 1 167 ? -16.523 37.704 -28.723 1.00 21.01 194 PHE A C 1
ATOM 2570 O O . PHE A 1 167 ? -15.407 38.224 -28.818 1.00 22.88 194 PHE A O 1
ATOM 2587 N N . GLY A 1 168 ? -16.951 36.738 -29.527 1.00 20.41 195 GLY A N 1
ATOM 2588 C CA . GLY A 1 168 ? -16.141 36.196 -30.599 1.00 20.96 195 GLY A CA 1
ATOM 2589 C C . GLY A 1 168 ? -16.679 36.539 -31.970 1.00 23.19 195 GLY A C 1
ATOM 2590 O O . GLY A 1 168 ? -17.454 37.490 -32.133 1.00 24.11 195 GLY A O 1
ATOM 2594 N N . THR A 1 169 ? -16.281 35.753 -32.965 1.00 26.40 196 THR A N 1
ATOM 2595 C CA . THR A 1 169 ? -16.669 36.018 -34.348 1.00 31.52 196 THR A CA 1
ATOM 2596 C C . THR A 1 169 ? -17.701 35.017 -34.835 1.00 30.11 196 THR A C 1
ATOM 2597 O O . THR A 1 169 ? -17.630 33.833 -34.512 1.00 29.25 196 THR A O 1
ATOM 2608 N N . GLY A 1 170 ? -18.660 35.509 -35.609 1.00 30.40 197 GLY A N 1
ATOM 2609 C CA . GLY A 1 170 ? -19.674 34.664 -36.210 1.00 29.66 197 GLY A CA 1
ATOM 2610 C C . GLY A 1 170 ? -20.385 33.836 -35.163 1.00 26.39 197 GLY A C 1
ATOM 2611 O O . GLY A 1 170 ? -20.922 34.378 -34.196 1.00 25.19 197 GLY A O 1
ATOM 2615 N N . THR A 1 171 ? -20.372 32.520 -35.354 1.00 25.54 198 THR A N 1
ATOM 2616 C CA . THR A 1 171 ? -20.938 31.602 -34.367 1.00 24.48 198 THR A CA 1
ATOM 2617 C C . THR A 1 171 ? -19.854 30.678 -33.843 1.00 24.46 198 THR A C 1
ATOM 2618 O O . THR A 1 171 ? -20.128 29.559 -33.408 1.00 25.02 198 THR A O 1
ATOM 2629 N N . GLN A 1 172 ? -18.617 31.156 -33.884 1.00 24.14 199 GLN A N 1
ATOM 2630 C CA . GLN A 1 172 ? -17.487 30.339 -33.485 1.00 24.09 199 GLN A CA 1
ATOM 2631 C C . GLN A 1 172 ? -17.409 30.168 -31.967 1.00 19.94 199 GLN A C 1
ATOM 2632 O O . GLN A 1 172 ? -17.635 31.119 -31.199 1.00 17.92 199 GLN A O 1
ATOM 2646 N N . ALA A 1 173 ? -17.089 28.948 -31.535 1.00 19.93 200 ALA A N 1
ATOM 2647 C CA . ALA A 1 173 ? -16.902 28.669 -30.118 1.00 19.63 200 ALA A CA 1
ATOM 2648 C C . ALA A 1 173 ? -15.830 29.597 -29.546 1.00 19.49 200 ALA A C 1
ATOM 2649 O O . ALA A 1 173 ? -14.742 29.755 -30.124 1.00 20.82 200 ALA A O 1
ATOM 2656 N N . THR A 1 174 ? -16.154 30.213 -28.412 1.00 16.19 201 THR A N 1
ATOM 2657 C CA . THR A 1 174 ? -15.366 31.309 -27.854 1.00 15.34 201 THR A CA 1
ATOM 2658 C C . THR A 1 174 ? -15.121 31.105 -26.362 1.00 15.52 201 THR A C 1
ATOM 2659 O O . THR A 1 174 ? -16.044 30.788 -25.600 1.00 15.94 201 THR A O 1
ATOM 2670 N N . PHE A 1 175 ? -13.870 31.261 -25.933 1.00 15.09 202 PHE A N 1
ATOM 2671 C CA . PHE A 1 175 ? -13.538 31.202 -24.513 1.00 14.47 202 PHE A CA 1
ATOM 2672 C C . PHE A 1 175 ? -14.173 32.377 -23.742 1.00 15.25 202 PHE A C 1
ATOM 2673 O O . PHE A 1 175 ? -13.930 33.542 -24.070 1.00 16.49 202 PHE A O 1
ATOM 2690 N N . ILE A 1 176 ? -14.945 32.063 -22.700 1.00 14.81 203 ILE A N 1
ATOM 2691 C CA . ILE A 1 176 ? -15.515 33.098 -21.832 1.00 14.69 203 ILE A CA 1
ATOM 2692 C C . ILE A 1 176 ? -15.344 32.755 -20.358 1.00 14.33 203 ILE A C 1
ATOM 2693 O O . ILE A 1 176 ? -14.968 31.631 -19.995 1.00 13.59 203 ILE A O 1
ATOM 2709 N N . ASN A 1 177 ? -15.617 33.730 -19.501 1.00 13.83 204 ASN A N 1
ATOM 2710 C CA . ASN A 1 177 ? -15.693 33.464 -18.079 1.00 13.94 204 ASN A CA 1
ATOM 2711 C C . ASN A 1 177 ? -16.857 34.218 -17.478 1.00 13.59 204 ASN A C 1
ATOM 2712 O O . ASN A 1 177 ? -17.331 35.199 -18.043 1.00 14.02 204 ASN A O 1
ATOM 2723 N N . THR A 1 178 ? -17.312 33.740 -16.330 1.00 13.55 205 THR A N 1
ATOM 2724 C CA . THR A 1 178 ? -18.396 34.392 -15.595 1.00 13.76 205 THR A CA 1
ATOM 2725 C C . THR A 1 178 ? -17.967 34.603 -14.145 1.00 14.82 205 THR A C 1
ATOM 2726 O O . THR A 1 178 ? -17.617 35.715 -13.755 1.00 15.04 205 THR A O 1
ATOM 2737 N N . PHE A 1 179 ? -17.964 33.542 -13.347 1.00 14.08 206 PHE A N 1
ATOM 2738 C CA . PHE A 1 179 ? -17.606 33.640 -11.927 1.00 14.45 206 PHE A CA 1
ATOM 2739 C C . PHE A 1 179 ? -16.246 34.296 -11.696 1.00 14.81 206 PHE A C 1
ATOM 2740 O O . PHE A 1 179 ? -15.232 33.864 -12.258 1.00 16.53 206 PHE A O 1
ATOM 2757 N N . GLN A 1 180 ? -16.216 35.315 -10.842 1.00 14.20 207 GLN A N 1
ATOM 2758 C CA . GLN A 1 180 ? -14.969 36.025 -10.554 1.00 16.53 207 GLN A CA 1
ATOM 2759 C C . GLN A 1 180 ? -15.001 36.771 -9.223 1.00 20.06 207 GLN A C 1
ATOM 2760 O O . GLN A 1 180 ? -13.952 37.150 -8.691 1.00 24.69 207 GLN A O 1
ATOM 2774 N N . ARG A 1 181 ? -16.192 36.982 -8.670 1.00 17.74 208 ARG A N 1
ATOM 2775 C CA . ARG A 1 181 ? -16.331 37.810 -7.485 1.00 16.60 208 ARG A CA 1
ATOM 2776 C C . ARG A 1 181 ? -16.712 37.044 -6.213 1.00 16.75 208 ARG A C 1
ATOM 2777 O O . ARG A 1 181 ? -17.573 37.474 -5.442 1.00 17.21 208 ARG A O 1
ATOM 2798 N N . GLY A 1 182 ? -16.028 35.926 -5.977 1.00 16.95 209 GLY A N 1
ATOM 2799 C CA . GLY A 1 182 ? -16.052 35.295 -4.672 1.00 17.16 209 GLY A CA 1
ATOM 2800 C C . GLY A 1 182 ? -17.204 34.342 -4.397 1.00 15.92 209 GLY A C 1
ATOM 2801 O O . GLY A 1 182 ? -18.051 34.062 -5.259 1.00 15.16 209 GLY A O 1
ATOM 2805 N N . GLU A 1 183 ? -17.246 33.901 -3.146 1.00 16.63 210 GLU A N 1
ATOM 2806 C CA . GLU A 1 183 ? -18.057 32.754 -2.745 1.00 16.82 210 GLU A CA 1
ATOM 2807 C C . GLU A 1 183 ? -19.563 33.014 -2.794 1.00 16.48 210 GLU A C 1
ATOM 2808 O O . GLU A 1 183 ? -20.334 32.061 -2.803 1.00 17.87 210 GLU A O 1
ATOM 2820 N N . GLN A 1 184 ? -19.986 34.277 -2.819 1.00 15.55 211 GLN A N 1
ATOM 2821 C CA . GLN A 1 184 ? -21.413 34.626 -2.794 1.00 16.45 211 GLN A CA 1
ATOM 2822 C C . GLN A 1 184 ? -21.943 35.050 -4.145 1.00 15.52 211 GLN A C 1
ATOM 2823 O O . GLN A 1 184 ? -23.106 35.407 -4.274 1.00 15.08 211 GLN A O 1
ATOM 2837 N N . GLU A 1 185 ? -21.102 34.998 -5.157 1.00 15.46 212 GLU A N 1
ATOM 2838 C CA . GLU A 1 185 ? -21.533 35.259 -6.511 1.00 15.03 212 GLU A CA 1
ATOM 2839 C C . GLU A 1 185 ? -22.130 34.004 -7.124 1.00 15.34 212 GLU A C 1
ATOM 2840 O O . GLU A 1 185 ? -21.411 33.148 -7.679 1.00 15.77 212 GLU A O 1
ATOM 2852 N N . SER A 1 186 ? -23.442 33.866 -7.005 1.00 15.71 213 SER A N 1
ATOM 2853 C CA . SER A 1 186 ? -24.137 32.787 -7.684 1.00 14.82 213 SER A CA 1
ATOM 2854 C C . SER A 1 186 ? -24.100 32.995 -9.205 1.00 14.75 213 SER A C 1
ATOM 2855 O O . SER A 1 186 ? -23.718 34.059 -9.704 1.00 14.56 213 SER A O 1
ATOM 2863 N N . THR A 1 187 ? -24.527 31.975 -9.947 1.00 14.19 214 THR A N 1
ATOM 2864 C CA . THR A 1 187 ? -24.579 32.055 -11.393 1.00 13.96 214 THR A CA 1
ATOM 2865 C C . THR A 1 187 ? -25.449 33.232 -11.862 1.00 12.78 214 THR A C 1
ATOM 2866 O O . THR A 1 187 ? -25.263 33.751 -12.970 1.00 12.86 214 THR A O 1
ATOM 2877 N N . TRP A 1 188 ? -26.385 33.660 -11.013 1.00 12.92 215 TRP A N 1
ATOM 2878 C CA . TRP A 1 188 ? -27.301 34.743 -11.334 1.00 12.85 215 TRP A CA 1
ATOM 2879 C C . TRP A 1 188 ? -26.675 36.127 -11.184 1.00 13.01 215 TRP A C 1
ATOM 2880 O O . TRP A 1 188 ? -27.252 37.134 -11.607 1.00 12.68 215 TRP A O 1
ATOM 2901 N N . GLU A 1 189 ? -25.480 36.163 -10.595 1.00 13.45 216 GLU A N 1
ATOM 2902 C CA . GLU A 1 189 ? -24.905 37.405 -10.105 1.00 13.40 216 GLU A CA 1
ATOM 2903 C C . GLU A 1 189 ? -23.618 37.819 -10.836 1.00 13.35 216 GLU A C 1
ATOM 2904 O O . GLU A 1 189 ? -22.952 38.782 -10.442 1.00 14.19 216 GLU A O 1
ATOM 2916 N N . THR A 1 190 ? -23.298 37.109 -11.912 1.00 12.91 217 THR A N 1
ATOM 2917 C CA . THR A 1 190 ? -22.069 37.333 -12.660 1.00 13.99 217 THR A CA 1
ATOM 2918 C C . THR A 1 190 ? -22.247 38.367 -13.764 1.00 15.52 217 THR A C 1
ATOM 2919 O O . THR A 1 190 ? -23.368 38.730 -14.130 1.00 15.05 217 THR A O 1
ATOM 2930 N N . ILE A 1 191 ? -21.126 38.831 -14.307 1.00 15.26 218 ILE A N 1
ATOM 2931 C CA . ILE A 1 191 ? -21.118 39.612 -15.522 1.00 15.22 218 ILE A CA 1
ATOM 2932 C C . ILE A 1 191 ? -20.229 38.839 -16.514 1.00 15.22 218 ILE A C 1
ATOM 2933 O O . ILE A 1 191 ? -18.989 38.818 -16.372 1.00 15.68 218 ILE A O 1
ATOM 2949 N N . PRO A 1 192 ? -20.840 38.178 -17.504 1.00 13.85 219 PRO A N 1
ATOM 2950 C CA . PRO A 1 192 ? -20.041 37.393 -18.453 1.00 13.92 219 PRO A CA 1
ATOM 2951 C C . PRO A 1 192 ? -19.049 38.274 -19.211 1.00 14.91 219 PRO A C 1
ATOM 2952 O O . PRO A 1 192 ? -19.353 39.418 -19.539 1.00 16.19 219 PRO A O 1
ATOM 2963 N N . HIS A 1 193 ? -17.859 37.723 -19.469 1.00 14.40 220 HIS A N 1
ATOM 2964 C CA . HIS A 1 193 ? -16.783 38.472 -20.083 1.00 14.65 220 HIS A CA 1
ATOM 2965 C C . HIS A 1 193 ? -15.860 37.548 -20.909 1.00 14.39 220 HIS A C 1
ATOM 2966 O O . HIS A 1 193 ? -15.860 36.321 -20.738 1.00 13.90 220 HIS A O 1
ATOM 2979 N N . PRO A 1 194 ? -15.098 38.147 -21.847 1.00 16.23 221 PRO A N 1
ATOM 2980 C CA . PRO A 1 194 ? -14.216 37.339 -22.699 1.00 16.23 221 PRO A CA 1
ATOM 2981 C C . PRO A 1 194 ? -12.944 36.930 -21.971 1.00 16.38 221 PRO A C 1
ATOM 2982 O O . PRO A 1 194 ? -12.371 37.729 -21.218 1.00 16.96 221 PRO A O 1
ATOM 2993 N N . SER A 1 195 ? -12.497 35.704 -22.203 1.00 15.68 222 SER A N 1
ATOM 2994 C CA . SER A 1 195 ? -11.218 35.268 -21.660 1.00 16.35 222 SER A CA 1
ATOM 2995 C C . SER A 1 195 ? -10.068 35.998 -22.336 1.00 17.42 222 SER A C 1
ATOM 2996 O O . SER A 1 195 ? -9.047 36.264 -21.701 1.00 17.41 222 SER A O 1
ATOM 3004 N N . ILE A 1 196 ? -10.241 36.313 -23.620 1.00 17.41 223 ILE A N 1
ATOM 3005 C CA . ILE A 1 196 ? -9.254 37.052 -24.400 1.00 18.71 223 ILE A CA 1
ATOM 3006 C C . ILE A 1 196 ? -9.755 38.487 -24.412 1.00 19.09 223 ILE A C 1
ATOM 3007 O O . ILE A 1 196 ? -10.647 38.854 -25.176 1.00 20.07 223 ILE A O 1
ATOM 3023 N N . GLU A 1 197 ? -9.162 39.289 -23.536 1.00 19.04 224 GLU A N 1
ATOM 3024 C CA . GLU A 1 197 ? -9.645 40.626 -23.232 1.00 19.07 224 GLU A CA 1
ATOM 3025 C C . GLU A 1 197 ? -8.893 41.656 -24.069 1.00 20.07 224 GLU A C 1
ATOM 3026 O O . GLU A 1 197 ? -7.731 41.980 -23.794 1.00 20.66 224 GLU A O 1
ATOM 3038 N N . GLU A 1 198 ? -9.569 42.188 -25.086 1.00 21.23 225 GLU A N 1
ATOM 3039 C CA . GLU A 1 198 ? -8.983 43.170 -25.995 1.00 23.95 225 GLU A CA 1
ATOM 3040 C C . GLU A 1 198 ? -9.631 44.548 -25.853 1.00 21.53 225 GLU A C 1
ATOM 3041 O O . GLU A 1 198 ? -9.422 45.421 -26.695 1.00 22.91 225 GLU A O 1
ATOM 3053 N N . PHE A 1 199 ? -10.398 44.719 -24.776 1.00 20.26 226 PHE A N 1
ATOM 3054 C CA . PHE A 1 199 ? -11.123 45.955 -24.487 1.00 20.65 226 PHE A CA 1
ATOM 3055 C C . PHE A 1 199 ? -12.174 46.299 -25.549 1.00 22.01 226 PHE A C 1
ATOM 3056 O O . PHE A 1 199 ? -12.664 47.432 -25.586 1.00 24.12 226 PHE A O 1
ATOM 3073 N N . LYS A 1 200 ? -12.547 45.343 -26.400 1.00 22.26 227 LYS A N 1
ATOM 3074 C CA . LYS A 1 200 ? -13.522 45.632 -27.460 1.00 24.88 227 LYS A CA 1
ATOM 3075 C C . LYS A 1 200 ? -14.897 45.892 -26.849 1.00 22.80 227 LYS A C 1
ATOM 3076 O O . LYS A 1 200 ? -15.676 46.715 -27.351 1.00 24.18 227 LYS A O 1
ATOM 3095 N N . TYR A 1 201 ? -15.164 45.217 -25.745 1.00 19.74 228 TYR A N 1
ATOM 3096 C CA . TYR A 1 201 ? -16.488 45.198 -25.136 1.00 19.32 228 TYR A CA 1
ATOM 3097 C C . TYR A 1 201 ? -16.363 45.544 -23.673 1.00 20.59 228 TYR A C 1
ATOM 3098 O O . TYR A 1 201 ? -15.276 45.442 -23.098 1.00 21.05 228 TYR A O 1
ATOM 3116 N N . GLY A 1 202 ? -17.479 45.908 -23.054 1.00 19.85 229 GLY A N 1
ATOM 3117 C CA . GLY A 1 202 ? -17.480 46.293 -21.659 1.00 18.43 229 GLY A CA 1
ATOM 3118 C C . GLY A 1 202 ? -17.182 47.777 -21.560 1.00 18.59 229 GLY A C 1
ATOM 3119 O O . GLY A 1 202 ? -17.754 48.574 -22.291 1.00 18.88 229 GLY A O 1
ATOM 3123 N N . GLY A 1 203 ? -16.246 48.140 -20.683 1.00 19.52 230 GLY A N 1
ATOM 3124 C CA . GLY A 1 203 ? -15.899 49.524 -20.438 1.00 20.47 230 GLY A CA 1
ATOM 3125 C C . GLY A 1 203 ? -14.551 49.856 -21.058 1.00 21.66 230 GLY A C 1
ATOM 3126 O O . GLY A 1 203 ? -14.035 49.090 -21.872 1.00 21.22 230 GLY A O 1
ATOM 3130 N N . PRO A 1 204 ? -13.960 50.992 -20.661 1.00 23.09 231 PRO A N 1
ATOM 3131 C CA . PRO A 1 204 ? -12.677 51.431 -21.226 1.00 23.77 231 PRO A CA 1
ATOM 3132 C C . PRO A 1 204 ? -11.533 50.417 -21.042 1.00 22.97 231 PRO A C 1
ATOM 3133 O O . PRO A 1 204 ? -10.632 50.322 -21.888 1.00 23.36 231 PRO A O 1
ATOM 3144 N N . ASN A 1 205 ? -11.576 49.698 -19.931 1.00 21.61 232 ASN A N 1
ATOM 3145 C CA . ASN A 1 205 ? -10.612 48.648 -19.617 1.00 21.44 232 ASN A CA 1
ATOM 3146 C C . ASN A 1 205 ? -11.238 47.257 -19.794 1.00 20.24 232 ASN A C 1
ATOM 3147 O O . ASN A 1 205 ? -10.899 46.275 -19.110 1.00 20.01 232 ASN A O 1
ATOM 3158 N N . GLY A 1 206 ? -12.180 47.184 -20.730 1.00 19.16 233 GLY A N 1
ATOM 3159 C CA . GLY A 1 206 ? -12.943 45.981 -20.949 1.00 17.94 233 GLY A CA 1
ATOM 3160 C C . GLY A 1 206 ? -13.734 45.652 -19.704 1.00 17.76 233 GLY A C 1
ATOM 3161 O O . GLY A 1 206 ? -14.431 46.524 -19.171 1.00 18.68 233 GLY A O 1
ATOM 3165 N N . PHE A 1 207 ? -13.628 44.413 -19.235 1.00 16.91 234 PHE A N 1
ATOM 3166 C CA . PHE A 1 207 ? -14.308 43.993 -18.011 1.00 16.36 234 PHE A CA 1
ATOM 3167 C C . PHE A 1 207 ? -13.365 43.945 -16.808 1.00 16.92 234 PHE A C 1
ATOM 3168 O O . PHE A 1 207 ? -13.794 43.633 -15.701 1.00 16.99 234 PHE A O 1
ATOM 3185 N N . LEU A 1 208 ? -12.094 44.288 -17.012 1.00 18.13 235 LEU A N 1
ATOM 3186 C CA . LEU A 1 208 ? -11.076 43.936 -16.021 1.00 18.61 235 LEU A CA 1
ATOM 3187 C C . LEU A 1 208 ? -11.302 44.614 -14.672 1.00 18.97 235 LEU A C 1
ATOM 3188 O O . LEU A 1 208 ? -11.130 43.988 -13.626 1.00 18.89 235 LEU A O 1
ATOM 3204 N N . ASP A 1 209 ? -11.713 45.880 -14.708 1.00 19.69 236 ASP A N 1
ATOM 3205 C CA . ASP A 1 209 ? -11.846 46.674 -13.487 1.00 20.89 236 ASP A CA 1
ATOM 3206 C C . ASP A 1 209 ? -13.174 46.487 -12.739 1.00 20.23 236 ASP A C 1
ATOM 3207 O O . ASP A 1 209 ? -13.452 47.193 -11.770 1.00 21.27 236 ASP A O 1
ATOM 3216 N N . LEU A 1 210 ? -13.982 45.538 -13.195 1.00 19.10 237 LEU A N 1
ATOM 3217 C CA . LEU A 1 210 ? -15.057 45.007 -12.368 1.00 20.21 237 LEU A CA 1
ATOM 3218 C C . LEU A 1 210 ? -14.480 44.081 -11.291 1.00 20.35 237 LEU A C 1
ATOM 3219 O O . LEU A 1 210 ? -15.096 43.877 -10.239 1.00 20.05 237 LEU A O 1
ATOM 3235 N N . PHE A 1 211 ? -13.307 43.510 -11.563 1.00 19.93 238 PHE A N 1
ATOM 3236 C CA . PHE A 1 211 ? -12.833 42.337 -10.825 1.00 19.69 238 PHE A CA 1
ATOM 3237 C C . PHE A 1 211 ? -11.554 42.585 -10.037 1.00 21.49 238 PHE A C 1
ATOM 3238 O O . PHE A 1 211 ? -11.391 42.079 -8.920 1.00 22.08 238 PHE A O 1
ATOM 3255 N N . THR A 1 212 ? -10.653 43.355 -10.629 1.00 22.04 239 THR A N 1
ATOM 3256 C CA . THR A 1 212 ? -9.397 43.686 -9.982 1.00 25.00 239 THR A CA 1
ATOM 3257 C C . THR A 1 212 ? -9.186 45.187 -10.050 1.00 24.01 239 THR A C 1
ATOM 3258 O O . THR A 1 212 ? -9.552 45.847 -11.030 1.00 23.60 239 THR A O 1
ATOM 3269 N N . LYS A 1 213 ? -8.633 45.734 -8.980 1.00 24.73 240 LYS A N 1
ATOM 3270 C CA . LYS A 1 213 ? -8.326 47.151 -8.926 1.00 27.02 240 LYS A CA 1
ATOM 3271 C C . LYS A 1 213 ? -6.809 47.336 -9.023 1.00 28.55 240 LYS A C 1
ATOM 3272 O O . LYS A 1 213 ? -6.054 46.732 -8.257 1.00 28.99 240 LYS A O 1
ATOM 3291 N N . ASP A 1 214 ? -6.381 48.180 -9.961 1.00 29.57 241 ASP A N 1
ATOM 3292 C CA . ASP A 1 214 ? -4.960 48.359 -10.264 1.00 32.31 241 ASP A CA 1
ATOM 3293 C C . ASP A 1 214 ? -4.790 49.748 -10.862 1.00 35.28 241 ASP A C 1
ATOM 3294 O O . ASP A 1 214 ? -5.768 50.375 -11.276 1.00 33.54 241 ASP A O 1
ATOM 3303 N N . ARG A 1 215 ? -3.557 50.234 -10.907 1.00 41.02 242 ARG A N 1
ATOM 3304 C CA . ARG A 1 215 ? -3.311 51.598 -11.357 1.00 47.16 242 ARG A CA 1
ATOM 3305 C C . ARG A 1 215 ? -3.554 51.757 -12.857 1.00 44.35 242 ARG A C 1
ATOM 3306 O O . ARG A 1 215 ? -4.010 52.808 -13.306 1.00 45.21 242 ARG A O 1
ATOM 3327 N N . SER A 1 216 ? -3.266 50.706 -13.621 1.00 40.80 243 SER A N 1
ATOM 3328 C CA . SER A 1 216 ? -3.522 50.693 -15.063 1.00 36.79 243 SER A CA 1
ATOM 3329 C C . SER A 1 216 ? -3.939 49.285 -15.502 1.00 30.02 243 SER A C 1
ATOM 3330 O O . SER A 1 216 ? -3.810 48.334 -14.730 1.00 28.14 243 SER A O 1
ATOM 3338 N N . TYR A 1 217 ? -4.431 49.165 -16.737 1.00 27.71 244 TYR A N 1
ATOM 3339 C CA . TYR A 1 217 ? -4.920 47.886 -17.273 1.00 25.43 244 TYR A CA 1
ATOM 3340 C C . TYR A 1 217 ? -4.408 47.629 -18.691 1.00 26.13 244 TYR A C 1
ATOM 3341 O O . TYR A 1 217 ? -4.394 48.532 -19.529 1.00 27.80 244 TYR A O 1
ATOM 3359 N N . ALA A 1 218 ? -3.964 46.397 -18.940 1.00 25.41 245 ALA A N 1
ATOM 3360 C CA . ALA A 1 218 ? -3.454 45.985 -20.248 1.00 25.18 245 ALA A CA 1
ATOM 3361 C C . ALA A 1 218 ? -4.277 44.860 -20.846 1.00 23.31 245 ALA A C 1
ATOM 3362 O O . ALA A 1 218 ? -4.824 44.028 -20.118 1.00 22.71 245 ALA A O 1
ATOM 3369 N N . ARG A 1 219 ? -4.330 44.822 -22.175 1.00 22.63 246 ARG A N 1
ATOM 3370 C CA . ARG A 1 219 ? -5.016 43.747 -22.872 1.00 21.61 246 ARG A CA 1
ATOM 3371 C C . ARG A 1 219 ? -4.332 42.429 -22.510 1.00 20.89 246 ARG A C 1
ATOM 3372 O O . ARG A 1 219 ? -3.103 42.349 -22.387 1.00 22.15 246 ARG A O 1
ATOM 3393 N N . GLN A 1 220 ? -5.129 41.391 -22.334 1.00 20.21 247 GLN A N 1
ATOM 3394 C CA . GLN A 1 220 ? -4.603 40.181 -21.726 1.00 20.18 247 GLN A CA 1
ATOM 3395 C C . GLN A 1 220 ? -5.540 39.005 -21.958 1.00 18.86 247 GLN A C 1
ATOM 3396 O O . GLN A 1 220 ? -6.725 39.171 -22.266 1.00 18.86 247 GLN A O 1
ATOM 3410 N N . TRP A 1 221 ? -5.004 37.807 -21.780 1.00 18.97 248 TRP A N 1
ATOM 3411 C CA . TRP A 1 221 ? -5.758 36.575 -21.893 1.00 18.44 248 TRP A CA 1
ATOM 3412 C C . TRP A 1 221 ? -5.641 35.838 -20.578 1.00 18.03 248 TRP A C 1
ATOM 3413 O O . TRP A 1 221 ? -4.667 36.025 -19.832 1.00 19.66 248 TRP A O 1
ATOM 3434 N N . ARG A 1 222 ? -6.619 34.980 -20.305 1.00 16.22 249 ARG A N 1
ATOM 3435 C CA . ARG A 1 222 ? -6.676 34.232 -19.064 1.00 15.93 249 ARG A CA 1
ATOM 3436 C C . ARG A 1 222 ? -7.550 33.000 -19.208 1.00 15.49 249 ARG A C 1
ATOM 3437 O O . ARG A 1 222 ? -8.667 33.093 -19.701 1.00 15.41 249 ARG A O 1
ATOM 3458 N N . TYR A 1 223 ? -7.046 31.872 -18.727 1.00 15.50 250 TYR A N 1
ATOM 3459 C CA . TYR A 1 223 ? -7.811 30.622 -18.649 1.00 14.63 250 TYR A CA 1
ATOM 3460 C C . TYR A 1 223 ? -7.822 30.082 -17.215 1.00 14.64 250 TYR A C 1
ATOM 3461 O O . TYR A 1 223 ? -6.916 30.350 -16.430 1.00 15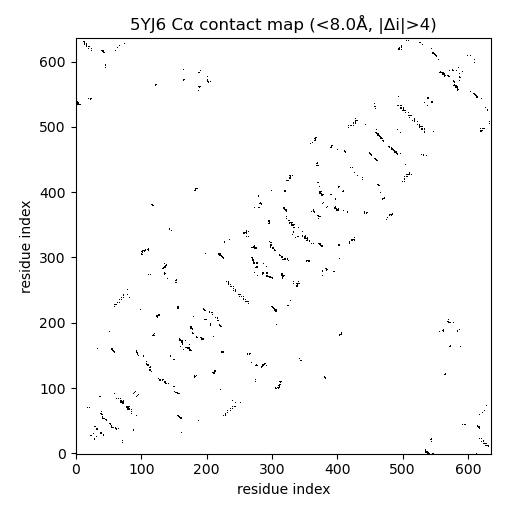.28 250 TYR A O 1
ATOM 3479 N N . THR A 1 224 ? -8.855 29.309 -16.891 1.00 14.06 251 THR A N 1
ATOM 3480 C CA . THR A 1 224 ? -9.015 28.688 -15.576 1.00 14.01 251 THR A CA 1
ATOM 3481 C C . THR A 1 224 ? -9.581 27.303 -15.795 1.00 13.76 251 THR A C 1
ATOM 3482 O O . THR A 1 224 ? -10.586 27.160 -16.499 1.00 14.12 251 THR A O 1
ATOM 3493 N N . ASN A 1 225 ? -8.945 26.279 -15.221 1.00 13.71 252 ASN A N 1
ATOM 3494 C CA . ASN A 1 225 ? -9.437 24.918 -15.411 1.00 14.62 252 ASN A CA 1
ATOM 3495 C C . ASN A 1 225 ? -10.375 24.502 -14.291 1.00 14.88 252 ASN A C 1
ATOM 3496 O O . ASN A 1 225 ? -10.599 25.244 -13.343 1.00 13.81 252 ASN A O 1
ATOM 3507 N N . ALA A 1 226 ? -10.981 23.338 -14.478 1.00 14.07 253 ALA A N 1
ATOM 3508 C CA . ALA A 1 226 ? -11.761 22.662 -13.464 1.00 13.77 253 ALA A CA 1
ATOM 3509 C C . ALA A 1 226 ? -11.265 21.228 -13.501 1.00 14.23 253 ALA A C 1
ATOM 3510 O O . ALA A 1 226 ? -11.617 20.463 -14.404 1.00 13.72 253 ALA A O 1
ATOM 3517 N N . PRO A 1 227 ? -10.432 20.849 -12.525 1.00 12.37 254 PRO A N 1
ATOM 3518 C CA . PRO A 1 227 ? -9.611 19.654 -12.748 1.00 12.48 254 PRO A CA 1
ATOM 3519 C C . PRO A 1 227 ? -10.376 18.346 -12.705 1.00 12.40 254 PRO A C 1
ATOM 3520 O O . PRO A 1 227 ? -9.821 17.302 -13.062 1.00 13.54 254 PRO A O 1
ATOM 3531 N N . ASP A 1 228 ? -11.626 18.383 -12.269 1.00 12.13 255 ASP A N 1
ATOM 3532 C CA . ASP A 1 228 ? -12.465 17.198 -12.341 1.00 11.33 255 ASP A CA 1
ATOM 3533 C C . ASP A 1 228 ? -12.773 16.801 -13.781 1.00 11.67 255 ASP A C 1
ATOM 3534 O O . ASP A 1 228 ? -13.007 15.624 -14.058 1.00 12.36 255 ASP A O 1
ATOM 3543 N N . ALA A 1 229 ? -12.752 17.757 -14.696 1.00 11.11 256 ALA A N 1
ATOM 3544 C CA . ALA A 1 229 ? -12.945 17.496 -16.114 1.00 11.48 256 ALA A CA 1
ATOM 3545 C C . ALA A 1 229 ? -11.755 16.741 -16.682 1.00 12.66 256 ALA A C 1
ATOM 3546 O O . ALA A 1 229 ? -11.903 15.660 -17.238 1.00 12.90 256 ALA A O 1
ATOM 3553 N N . GLU A 1 230 ? -10.572 17.303 -16.532 1.00 12.95 257 GLU A N 1
ATOM 3554 C CA . GLU A 1 230 ? -9.368 16.601 -16.948 1.00 13.43 257 GLU A CA 1
ATOM 3555 C C . GLU A 1 230 ? -9.285 15.228 -16.303 1.00 13.31 257 GLU A C 1
ATOM 3556 O O . GLU A 1 230 ? -8.923 14.250 -16.963 1.00 13.27 257 GLU A O 1
ATOM 3568 N N . GLY A 1 231 ? -9.607 15.143 -15.015 1.00 12.51 258 GLY A N 1
ATOM 3569 C CA . GLY A 1 231 ? -9.510 13.887 -14.302 1.00 12.31 258 GLY A CA 1
ATOM 3570 C C . GLY A 1 231 ? -10.420 12.831 -14.898 1.00 12.52 258 GLY A C 1
ATOM 3571 O O . GLY A 1 231 ? -10.011 11.680 -15.080 1.00 13.59 258 GLY A O 1
ATOM 3575 N N . ARG A 1 232 ? -11.662 13.222 -15.192 1.00 12.25 259 ARG A N 1
ATOM 3576 C CA . ARG A 1 232 ? -12.633 12.336 -15.823 1.00 12.10 259 ARG A CA 1
ATOM 3577 C C . ARG A 1 232 ? -12.175 11.907 -17.207 1.00 13.10 259 ARG A C 1
ATOM 3578 O O . ARG A 1 232 ? -12.320 10.738 -17.590 1.00 13.34 259 ARG A O 1
ATOM 3599 N N . ALA A 1 233 ? -11.625 12.847 -17.966 1.00 13.38 260 ALA A N 1
ATOM 3600 C CA . ALA A 1 233 ? -11.109 12.538 -19.294 1.00 13.90 260 ALA A CA 1
ATOM 3601 C C . ALA A 1 233 ? -10.008 11.482 -19.251 1.00 14.15 260 ALA A C 1
ATOM 3602 O O . ALA A 1 233 ? -9.976 10.560 -20.076 1.00 14.05 260 ALA A O 1
ATOM 3609 N N . ILE A 1 234 ? -9.096 11.630 -18.301 1.00 13.64 261 ILE A N 1
ATOM 3610 C CA . ILE A 1 234 ? -7.967 10.707 -18.198 1.00 13.68 261 ILE A CA 1
ATOM 3611 C C . ILE A 1 234 ? -8.453 9.342 -17.719 1.00 14.07 261 ILE A C 1
ATOM 3612 O O . ILE A 1 234 ? -8.028 8.288 -18.220 1.00 14.11 261 ILE A O 1
ATOM 3628 N N . GLN A 1 235 ? -9.334 9.375 -16.727 1.00 13.38 262 GLN A N 1
ATOM 3629 C CA . GLN A 1 235 ? -10.016 8.190 -16.239 1.00 13.00 262 GLN A CA 1
ATOM 3630 C C . GLN A 1 235 ? -10.634 7.414 -17.404 1.00 13.37 262 GLN A C 1
ATOM 3631 O O . GLN A 1 235 ? -10.448 6.200 -17.530 1.00 13.51 262 GLN A O 1
ATOM 3645 N N . ALA A 1 236 ? -11.380 8.110 -18.258 1.00 12.91 263 ALA A N 1
ATOM 3646 C CA . ALA A 1 236 ? -11.971 7.486 -19.437 1.00 13.50 263 ALA A CA 1
ATOM 3647 C C . ALA A 1 236 ? -10.928 6.850 -20.349 1.00 14.18 263 ALA A C 1
ATOM 3648 O O . ALA A 1 236 ? -11.144 5.764 -20.870 1.00 14.29 263 ALA A O 1
ATOM 3655 N N . VAL A 1 237 ? -9.812 7.541 -20.541 1.00 13.65 264 VAL A N 1
ATOM 3656 C CA . VAL A 1 237 ? -8.779 7.040 -21.437 1.00 13.46 264 VAL A CA 1
ATOM 3657 C C . VAL A 1 237 ? -8.027 5.841 -20.845 1.00 14.30 264 VAL A C 1
ATOM 3658 O O . VAL A 1 237 ? -7.609 4.970 -21.589 1.00 15.31 264 VAL A O 1
ATOM 3671 N N . TYR A 1 238 ? -7.928 5.751 -19.521 1.00 13.76 265 TYR A N 1
ATOM 3672 C CA . TYR A 1 238 ? -7.409 4.515 -18.918 1.00 13.95 265 TYR A CA 1
ATOM 3673 C C . TYR A 1 238 ? -8.258 3.344 -19.382 1.00 13.16 265 TYR A C 1
ATOM 3674 O O . TYR A 1 238 ? -7.750 2.321 -19.808 1.00 14.47 265 TYR A O 1
ATOM 3692 N N . TRP A 1 239 ? -9.574 3.509 -19.307 1.00 12.97 266 TRP A N 1
ATOM 3693 C CA . TRP A 1 239 ? -10.470 2.435 -19.699 1.00 13.55 266 TRP A CA 1
ATOM 3694 C C . TRP A 1 239 ? -10.419 2.178 -21.200 1.00 14.16 266 TRP A C 1
ATOM 3695 O O . TRP A 1 239 ? -10.381 1.028 -21.640 1.00 14.54 266 TRP A O 1
ATOM 3716 N N . ALA A 1 240 ? -10.366 3.246 -21.992 1.00 13.94 267 ALA A N 1
ATOM 3717 C CA . ALA A 1 240 ? -10.210 3.064 -23.428 1.00 15.07 267 ALA A CA 1
ATOM 3718 C C . ALA A 1 240 ? -8.966 2.237 -23.759 1.00 16.00 267 ALA A C 1
ATOM 3719 O O . ALA A 1 240 ? -9.008 1.347 -24.604 1.00 17.03 267 ALA A O 1
ATOM 3726 N N . ASN A 1 241 ? -7.858 2.558 -23.100 1.00 15.11 268 ASN A N 1
ATOM 3727 C CA . ASN A 1 241 ? -6.624 1.812 -23.305 1.00 15.25 268 ASN A CA 1
ATOM 3728 C C . ASN A 1 241 ? -6.745 0.356 -22.871 1.00 16.83 268 ASN A C 1
ATOM 3729 O O . ASN A 1 241 ? -6.295 -0.545 -23.586 1.00 18.70 268 ASN A O 1
ATOM 3740 N N . LYS A 1 242 ? -7.337 0.121 -21.705 1.00 16.03 269 LYS A N 1
ATOM 3741 C CA . LYS A 1 242 ? -7.504 -1.237 -21.200 1.00 17.87 269 LYS A CA 1
ATOM 3742 C C . LYS A 1 242 ? -8.347 -2.057 -22.168 1.00 17.60 269 LYS A C 1
ATOM 3743 O O . LYS A 1 242 ? -7.959 -3.153 -22.589 1.00 17.64 269 LYS A O 1
ATOM 3762 N N . TRP A 1 243 ? -9.507 -1.502 -22.523 1.00 17.62 270 TRP A N 1
ATOM 3763 C CA . TRP A 1 243 ? -10.459 -2.188 -23.377 1.00 18.11 270 TRP A CA 1
ATOM 3764 C C . TRP A 1 243 ? -9.943 -2.356 -24.801 1.00 20.25 270 TRP A C 1
ATOM 3765 O O . TRP A 1 243 ? -10.069 -3.436 -25.394 1.00 21.66 270 TRP A O 1
ATOM 3786 N N . ALA A 1 244 ? -9.294 -1.327 -25.343 1.00 18.56 271 ALA A N 1
ATOM 3787 C CA . ALA A 1 244 ? -8.737 -1.443 -26.686 1.00 19.24 271 ALA A CA 1
ATOM 3788 C C . ALA A 1 244 ? -7.652 -2.511 -26.738 1.00 20.34 271 ALA A C 1
ATOM 3789 O O . ALA A 1 244 ? -7.598 -3.301 -27.670 1.00 21.48 271 ALA A O 1
ATOM 3796 N N . LYS A 1 245 ? -6.794 -2.548 -25.730 1.00 19.29 272 LYS A N 1
ATOM 3797 C CA . LYS A 1 245 ? -5.734 -3.557 -25.738 1.00 22.03 272 LYS A CA 1
ATOM 3798 C C . LYS A 1 245 ? -6.261 -4.980 -25.559 1.00 21.25 272 LYS A C 1
ATOM 3799 O O . LYS A 1 245 ? -5.690 -5.913 -26.137 1.00 21.14 272 LYS A O 1
ATOM 3818 N N . GLU A 1 246 ? -7.338 -5.145 -24.788 1.00 22.43 273 GLU A N 1
ATOM 3819 C CA . GLU A 1 246 ? -8.036 -6.432 -24.679 1.00 24.92 273 GLU A CA 1
ATOM 3820 C C . GLU A 1 246 ? -8.415 -6.926 -26.061 1.00 23.04 273 GLU A C 1
ATOM 3821 O O . GLU A 1 246 ? -8.373 -8.123 -26.333 1.00 22.39 273 GLU A O 1
ATOM 3833 N N . GLN A 1 247 ? -8.790 -5.988 -26.926 1.00 21.55 274 GLN A N 1
ATOM 3834 C CA . GLN A 1 247 ? -9.254 -6.285 -28.277 1.00 21.39 274 GLN A CA 1
ATOM 3835 C C . GLN A 1 247 ? -8.131 -6.334 -29.321 1.00 22.16 274 GLN A C 1
ATOM 3836 O O . GLN A 1 247 ? -8.389 -6.594 -30.497 1.00 22.66 274 GLN A O 1
ATOM 3850 N N . GLY A 1 248 ? -6.895 -6.068 -28.896 1.00 21.87 275 GLY A N 1
ATOM 3851 C CA . GLY A 1 248 ? -5.771 -5.989 -29.809 1.00 22.63 275 GLY A CA 1
ATOM 3852 C C . GLY A 1 248 ? -5.766 -4.728 -30.655 1.00 22.16 275 GLY A C 1
ATOM 3853 O O . GLY A 1 248 ? -5.194 -4.716 -31.752 1.00 23.49 275 GLY A O 1
ATOM 3857 N N . LYS A 1 249 ? -6.416 -3.674 -30.148 1.00 20.07 276 LYS A N 1
ATOM 3858 C CA . LYS A 1 249 ? -6.586 -2.425 -30.886 1.00 20.45 276 LYS A CA 1
ATOM 3859 C C . LYS A 1 249 ? -6.006 -1.234 -30.136 1.00 20.77 276 LYS A C 1
ATOM 3860 O O . LYS A 1 249 ? -6.448 -0.100 -30.323 1.00 19.72 276 LYS A O 1
ATOM 3879 N N . GLY A 1 250 ? -5.002 -1.487 -29.302 1.00 22.71 277 GLY A N 1
ATOM 3880 C CA . GLY A 1 250 ? -4.387 -0.426 -28.516 1.00 22.56 277 GLY A CA 1
ATOM 3881 C C . GLY A 1 250 ? -3.788 0.683 -29.367 1.00 22.39 277 GLY A C 1
ATOM 3882 O O . GLY A 1 250 ? -3.751 1.841 -28.945 1.00 20.44 277 GLY A O 1
ATOM 3886 N N . SER A 1 251 ? -3.344 0.350 -30.574 1.00 25.18 278 SER A N 1
ATOM 3887 C CA . SER A 1 251 ? -2.762 1.360 -31.453 1.00 28.22 278 SER A CA 1
ATOM 3888 C C . SER A 1 251 ? -3.782 2.437 -31.845 1.00 25.73 278 SER A C 1
ATOM 3889 O O . SER A 1 251 ? -3.403 3.570 -32.123 1.00 26.05 278 SER A O 1
ATOM 3897 N N . ALA A 1 252 ? -5.069 2.094 -31.851 1.00 23.23 279 ALA A N 1
ATOM 3898 C CA . ALA A 1 252 ? -6.111 3.055 -32.214 1.00 23.83 279 ALA A CA 1
ATOM 3899 C C . ALA A 1 252 ? -6.213 4.211 -31.227 1.00 23.66 279 ALA A C 1
ATOM 3900 O O . ALA A 1 252 ? -6.690 5.288 -31.593 1.00 25.39 279 ALA A O 1
ATOM 3907 N N . VAL A 1 253 ? -5.809 3.989 -29.976 1.00 21.49 280 VAL A N 1
ATOM 3908 C CA . VAL A 1 253 ? -5.934 5.016 -28.942 1.00 19.09 280 VAL A CA 1
ATOM 3909 C C . VAL A 1 253 ? -4.598 5.450 -28.351 1.00 18.73 280 VAL A C 1
ATOM 3910 O O . VAL A 1 253 ? -4.555 6.229 -27.404 1.00 17.70 280 VAL A O 1
ATOM 3923 N N . ALA A 1 254 ? -3.500 4.966 -28.922 1.00 19.83 281 ALA A N 1
ATOM 3924 C CA . ALA A 1 254 ? -2.180 5.264 -28.373 1.00 19.98 281 ALA A CA 1
ATOM 3925 C C . ALA A 1 254 ? -1.840 6.757 -28.326 1.00 19.27 281 ALA A C 1
ATOM 3926 O O . ALA A 1 254 ? -1.266 7.237 -27.345 1.00 18.41 281 ALA A O 1
ATOM 3933 N N . SER A 1 255 ? -2.196 7.484 -29.378 1.00 19.05 282 SER A N 1
ATOM 3934 C CA . SER A 1 255 ? -1.937 8.918 -29.425 1.00 21.03 282 SER A CA 1
ATOM 3935 C C . SER A 1 255 ? -2.751 9.641 -28.341 1.00 19.27 282 SER A C 1
ATOM 3936 O O . SER A 1 255 ? -2.235 10.538 -27.667 1.00 19.35 282 SER A O 1
ATOM 3944 N N . VAL A 1 256 ? -4.016 9.247 -28.166 1.00 17.60 283 VAL A N 1
ATOM 3945 C CA . VAL A 1 256 ? -4.868 9.835 -27.140 1.00 16.82 283 VAL A CA 1
ATOM 3946 C C . VAL A 1 256 ? -4.324 9.511 -25.743 1.00 16.90 283 VAL A C 1
ATOM 3947 O O . VAL A 1 256 ? -4.360 10.345 -24.841 1.00 16.72 283 VAL A O 1
ATOM 3960 N N . VAL A 1 257 ? -3.774 8.309 -25.570 1.00 16.57 284 VAL A N 1
ATOM 3961 C CA . VAL A 1 257 ? -3.196 7.933 -24.290 1.00 16.31 284 VAL A CA 1
ATOM 3962 C C . VAL A 1 257 ? -2.020 8.856 -23.938 1.00 16.04 284 VAL A C 1
ATOM 3963 O O . VAL A 1 257 ? -1.898 9.322 -22.807 1.00 15.48 284 VAL A O 1
ATOM 3976 N N . SER A 1 258 ? -1.164 9.123 -24.917 1.00 16.01 285 SER A N 1
ATOM 3977 C CA . SER A 1 258 ? -0.057 10.044 -24.716 1.00 17.36 285 SER A CA 1
ATOM 3978 C C . SER A 1 258 ? -0.522 11.447 -24.339 1.00 17.17 285 SER A C 1
ATOM 3979 O O . SER A 1 258 ? 0.068 12.080 -23.480 1.00 17.37 285 SER A O 1
ATOM 3987 N N . LYS A 1 259 ? -1.589 11.928 -24.968 1.00 17.03 286 LYS A N 1
ATOM 3988 C CA . LYS A 1 259 ? -2.140 13.236 -24.637 1.00 17.68 286 LYS A CA 1
ATOM 3989 C C . LYS A 1 259 ? -2.753 13.279 -23.241 1.00 16.96 286 LYS A C 1
ATOM 3990 O O . LYS A 1 259 ? -2.592 14.255 -22.510 1.00 16.67 286 LYS A O 1
ATOM 4009 N N . ALA A 1 260 ? -3.447 12.209 -22.862 1.00 16.06 287 ALA A N 1
ATOM 4010 C CA . ALA A 1 260 ? -4.015 12.119 -21.531 1.00 15.63 287 ALA A CA 1
ATOM 4011 C C . ALA A 1 260 ? -2.921 12.090 -20.453 1.00 15.46 287 ALA A C 1
ATOM 4012 O O . ALA A 1 260 ? -3.069 12.700 -19.412 1.00 16.11 287 ALA A O 1
ATOM 4019 N N . ALA A 1 261 ? -1.807 11.411 -20.724 1.00 16.09 288 ALA A N 1
ATOM 4020 C CA . ALA A 1 261 ? -0.695 11.358 -19.773 1.00 16.23 288 ALA A CA 1
ATOM 4021 C C . ALA A 1 261 ? -0.135 12.767 -19.543 1.00 16.32 288 ALA A C 1
ATOM 4022 O O . ALA A 1 261 ? 0.199 13.155 -18.415 1.00 16.65 288 ALA A O 1
ATOM 4029 N N . LYS A 1 262 ? -0.034 13.513 -20.631 1.00 15.96 289 LYS A N 1
ATOM 4030 C CA . LYS A 1 262 ? 0.470 14.871 -20.609 1.00 16.97 289 LYS A CA 1
ATOM 4031 C C . LYS A 1 262 ? -0.488 15.777 -19.822 1.00 16.34 289 LYS A C 1
ATOM 4032 O O . LYS A 1 262 ? -0.065 16.539 -18.956 1.00 16.64 289 LYS A O 1
ATOM 4051 N N . MET A 1 263 ? -1.780 15.674 -20.110 1.00 16.01 290 MET A N 1
ATOM 4052 C CA . MET A 1 263 ? -2.787 16.424 -19.374 1.00 15.71 290 MET A CA 1
ATOM 4053 C C . MET A 1 263 ? -2.680 16.096 -17.878 1.00 14.71 290 MET A C 1
ATOM 4054 O O . MET A 1 263 ? -2.717 16.992 -17.030 1.00 14.25 290 MET A O 1
ATOM 4068 N N . GLY A 1 264 ? -2.521 14.812 -17.548 1.00 13.76 291 GLY A N 1
ATOM 4069 C CA . GLY A 1 264 ? -2.346 14.432 -16.167 1.00 13.80 291 GLY A CA 1
ATOM 4070 C C . GLY A 1 264 ? -1.151 15.123 -15.527 1.00 15.14 291 GLY A C 1
ATOM 4071 O O . GLY A 1 264 ? -1.199 15.558 -14.378 1.00 15.55 291 GLY A O 1
ATOM 4075 N N . ASP A 1 265 ? -0.053 15.214 -16.264 1.00 15.80 292 ASP A N 1
ATOM 4076 C CA . ASP A 1 265 ? 1.135 15.870 -15.742 1.00 16.20 292 ASP A CA 1
ATOM 4077 C C . ASP A 1 265 ? 0.837 17.347 -15.407 1.00 15.97 292 ASP A C 1
ATOM 4078 O O . ASP A 1 265 ? 1.235 17.841 -14.356 1.00 16.11 292 ASP A O 1
ATOM 4087 N N . PHE A 1 266 ? 0.139 18.051 -16.302 1.00 15.63 293 PHE A N 1
ATOM 4088 C CA . PHE A 1 266 ? -0.211 19.457 -16.078 1.00 16.31 293 PHE A CA 1
ATOM 4089 C C . PHE A 1 266 ? -1.166 19.687 -14.909 1.00 15.41 293 PHE A C 1
ATOM 4090 O O . PHE A 1 266 ? -1.221 20.781 -14.348 1.00 15.18 293 PHE A O 1
ATOM 4107 N N . LEU A 1 267 ? -1.916 18.657 -14.530 1.00 14.72 294 LEU A N 1
ATOM 4108 C CA . LEU A 1 267 ? -2.786 18.761 -13.356 1.00 13.72 294 LEU A CA 1
ATOM 4109 C C . LEU A 1 267 ? -2.015 18.934 -12.050 1.00 14.12 294 LEU A C 1
ATOM 4110 O O . LEU A 1 267 ? -2.598 19.253 -11.023 1.00 14.51 294 LEU A O 1
ATOM 4126 N N . ARG A 1 268 ? -0.700 18.721 -12.064 1.00 14.87 295 ARG A N 1
ATOM 4127 C CA . ARG A 1 268 ? 0.100 19.065 -10.887 1.00 15.42 295 ARG A CA 1
ATOM 4128 C C . ARG A 1 268 ? -0.056 20.537 -10.468 1.00 15.57 295 ARG A C 1
ATOM 4129 O O . ARG A 1 268 ? 0.100 20.881 -9.288 1.00 15.60 295 ARG A O 1
ATOM 4150 N N . ASN A 1 269 ? -0.363 21.408 -11.428 1.00 15.75 296 ASN A N 1
ATOM 4151 C CA . ASN A 1 269 ? -0.608 22.811 -11.140 1.00 15.58 296 ASN A CA 1
ATOM 4152 C C . ASN A 1 269 ? -1.770 23.009 -10.171 1.00 15.54 296 ASN A C 1
ATOM 4153 O O . ASN A 1 269 ? -1.783 23.968 -9.394 1.00 16.37 296 ASN A O 1
ATOM 4164 N N . ASP A 1 270 ? -2.745 22.097 -10.217 1.00 14.58 297 ASP A N 1
ATOM 4165 C CA . ASP A 1 270 ? -3.883 22.147 -9.291 1.00 13.92 297 ASP A CA 1
ATOM 4166 C C . ASP A 1 270 ? -3.563 21.738 -7.850 1.00 13.55 297 ASP A C 1
ATOM 4167 O O . ASP A 1 270 ? -4.440 21.803 -6.982 1.00 13.64 297 ASP A O 1
ATOM 4176 N N . MET A 1 271 ? -2.323 21.297 -7.604 1.00 14.02 298 MET A N 1
ATOM 4177 C CA . MET A 1 271 ? -1.882 20.765 -6.305 1.00 14.36 298 MET A CA 1
ATOM 4178 C C . MET A 1 271 ? -1.313 21.819 -5.351 1.00 15.76 298 MET A C 1
ATOM 4179 O O . MET A 1 271 ? -0.878 21.481 -4.240 1.00 15.97 298 MET A O 1
ATOM 4193 N N . PHE A 1 272 ? -1.335 23.081 -5.774 1.00 16.20 299 PHE A N 1
ATOM 4194 C CA . PHE A 1 272 ? -0.659 24.151 -5.047 1.00 16.25 299 PHE A CA 1
ATOM 4195 C C . PHE A 1 272 ? -1.574 25.236 -4.523 1.00 15.89 299 PHE A C 1
ATOM 4196 O O . PHE A 1 272 ? -2.583 25.568 -5.140 1.00 15.64 299 PHE A O 1
ATOM 4213 N N . ASP A 1 273 ? -1.185 25.797 -3.380 1.00 16.91 300 ASP A N 1
ATOM 4214 C CA . ASP A 1 273 ? -1.806 27.003 -2.859 1.00 16.84 300 ASP A CA 1
ATOM 4215 C C . ASP A 1 273 ? -1.880 28.082 -3.942 1.00 16.81 300 ASP A C 1
ATOM 4216 O O . ASP A 1 273 ? -0.967 28.214 -4.773 1.00 16.94 300 ASP A O 1
ATOM 4225 N N . LYS A 1 274 ? -2.938 28.883 -3.895 1.00 15.28 301 LYS A N 1
ATOM 4226 C CA . LYS A 1 274 ? -3.189 29.924 -4.896 1.00 14.82 301 LYS A CA 1
ATOM 4227 C C . LYS A 1 274 ? -1.945 30.756 -5.218 1.00 15.01 301 LYS A C 1
ATOM 4228 O O . LYS A 1 274 ? -1.599 30.949 -6.382 1.00 15.86 301 LYS A O 1
ATOM 4247 N N . TYR A 1 275 ? -1.302 31.254 -4.177 1.00 15.60 302 TYR A N 1
ATOM 4248 C CA . TYR A 1 275 ? -0.147 32.124 -4.340 1.00 16.80 302 TYR A CA 1
ATOM 4249 C C . TYR A 1 275 ? 1.127 31.491 -3.793 1.00 17.25 302 TYR A C 1
ATOM 4250 O O . TYR A 1 275 ? 2.048 32.186 -3.353 1.00 17.88 302 TYR A O 1
ATOM 4268 N N . PHE A 1 276 ? 1.151 30.161 -3.839 1.00 18.06 303 PHE A N 1
ATOM 4269 C CA . PHE A 1 276 ? 2.318 29.383 -3.439 1.00 17.73 303 PHE A CA 1
ATOM 4270 C C . PHE A 1 276 ? 2.767 29.764 -2.030 1.00 18.28 303 PHE A C 1
ATOM 4271 O O . PHE A 1 276 ? 3.963 29.831 -1.729 1.00 19.20 303 PHE A O 1
ATOM 4288 N N . MET A 1 277 ? 1.795 29.990 -1.159 1.00 17.95 304 MET A N 1
ATOM 4289 C CA . MET A 1 277 ? 2.053 30.222 0.253 1.00 18.44 304 MET A CA 1
ATOM 4290 C C . MET A 1 277 ? 2.205 28.876 0.949 1.00 18.61 304 MET A C 1
ATOM 4291 O O . MET A 1 277 ? 1.681 27.867 0.476 1.00 19.08 304 MET A O 1
ATOM 4305 N N . LYS A 1 278 ? 2.918 28.870 2.071 1.00 20.04 305 LYS A N 1
ATOM 4306 C CA . LYS A 1 278 ? 3.144 27.645 2.837 1.00 20.87 305 LYS A CA 1
ATOM 4307 C C . LYS A 1 278 ? 1.835 27.033 3.312 1.00 19.68 305 LYS A C 1
ATOM 4308 O O . LYS A 1 278 ? 0.988 27.730 3.874 1.00 20.12 305 LYS A O 1
ATOM 4327 N N . ILE A 1 279 ? 1.663 25.732 3.100 1.00 20.22 306 ILE A N 1
ATOM 4328 C CA . ILE A 1 279 ? 0.542 25.022 3.690 1.00 20.48 306 ILE A CA 1
ATOM 4329 C C . ILE A 1 279 ? 0.605 25.105 5.216 1.00 21.39 306 ILE A C 1
ATOM 4330 O O . ILE A 1 279 ? 1.631 24.803 5.835 1.00 23.08 306 ILE A O 1
ATOM 4346 N N . GLY A 1 280 ? -0.501 25.537 5.816 1.00 20.70 307 GLY A N 1
ATOM 4347 C CA . GLY A 1 280 ? -0.618 25.657 7.258 1.00 21.26 307 GLY A CA 1
ATOM 4348 C C . GLY A 1 280 ? -0.185 26.989 7.853 1.00 22.87 307 GLY A C 1
ATOM 4349 O O . GLY A 1 280 ? -0.197 27.166 9.074 1.00 25.16 307 GLY A O 1
ATOM 4353 N N . ALA A 1 281 ? 0.178 27.947 7.004 1.00 22.00 308 ALA A N 1
ATOM 4354 C CA . ALA A 1 281 ? 0.761 29.207 7.475 1.00 23.05 308 ALA A CA 1
ATOM 4355 C C . ALA A 1 281 ? -0.197 30.090 8.285 1.00 22.16 308 ALA A C 1
ATOM 4356 O O . ALA A 1 281 ? 0.240 30.807 9.199 1.00 22.87 308 ALA A O 1
ATOM 4363 N N . GLN A 1 282 ? -1.485 30.058 7.946 1.00 22.26 309 GLN A N 1
ATOM 4364 C CA . GLN A 1 282 ? -2.455 30.999 8.526 1.00 22.98 309 GLN A CA 1
ATOM 4365 C C . GLN A 1 282 ? -1.979 32.451 8.390 1.00 23.14 309 GLN A C 1
ATOM 4366 O O . GLN A 1 282 ? -2.216 33.297 9.255 1.00 23.92 309 GLN A O 1
ATOM 4380 N N . ASP A 1 283 ? -1.285 32.710 7.288 1.00 22.67 310 ASP A N 1
ATOM 4381 C CA . ASP A 1 283 ? -0.770 34.020 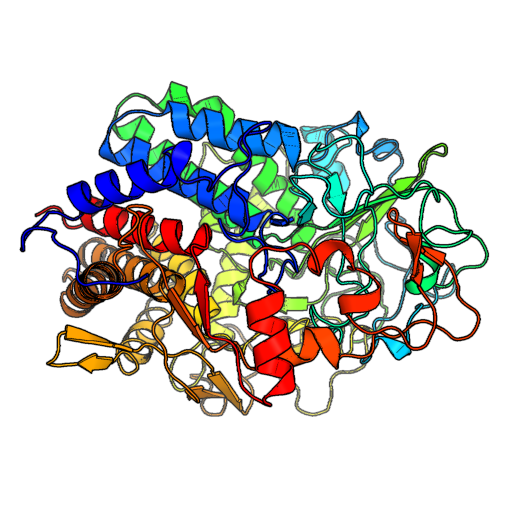6.968 1.00 23.97 310 ASP A CA 1
ATOM 4382 C C . ASP A 1 283 ? -0.247 33.990 5.540 1.00 22.71 310 ASP A C 1
ATOM 4383 O O . ASP A 1 283 ? -0.126 32.926 4.927 1.00 21.45 310 ASP A O 1
ATOM 4392 N N . LYS A 1 284 ? 0.056 35.172 5.015 1.00 24.13 311 LYS A N 1
ATOM 4393 C CA . LYS A 1 284 ? 0.607 35.311 3.677 1.00 24.81 311 LYS A CA 1
ATOM 4394 C C . LYS A 1 284 ? 2.124 35.065 3.716 1.00 24.37 311 LYS A C 1
ATOM 4395 O O . LYS A 1 284 ? 2.931 35.981 3.529 1.00 23.97 311 LYS A O 1
ATOM 4414 N N . THR A 1 285 ? 2.493 33.814 3.987 1.00 24.54 312 THR A N 1
ATOM 4415 C CA . THR A 1 285 ? 3.885 33.401 4.165 1.00 24.64 312 THR A CA 1
ATOM 4416 C C . THR A 1 285 ? 4.343 32.630 2.933 1.00 22.30 312 THR A C 1
ATOM 4417 O O . THR A 1 285 ? 3.898 31.499 2.715 1.00 21.96 312 THR A O 1
ATOM 4428 N N . PRO A 1 286 ? 5.205 33.239 2.105 1.00 21.86 313 PRO A N 1
ATOM 4429 C CA . PRO A 1 286 ? 5.604 32.603 0.846 1.00 22.06 313 PRO A CA 1
ATOM 4430 C C . PRO A 1 286 ? 6.381 31.310 1.061 1.00 22.08 313 PRO A C 1
ATOM 4431 O O . PRO A 1 286 ? 7.202 31.229 1.981 1.00 23.92 313 PRO A O 1
ATOM 4442 N N . ALA A 1 287 ? 6.121 30.319 0.217 1.00 20.40 314 ALA A N 1
ATOM 4443 C CA . ALA A 1 287 ? 6.904 29.089 0.232 1.00 20.10 314 ALA A CA 1
ATOM 4444 C C . ALA A 1 287 ? 7.885 29.003 -0.939 1.00 21.86 314 ALA A C 1
ATOM 4445 O O . ALA A 1 287 ? 7.761 29.701 -1.939 1.00 22.02 314 ALA A O 1
ATOM 4452 N N . THR A 1 288 ? 8.860 28.111 -0.802 1.00 23.71 315 THR A N 1
ATOM 4453 C CA . THR A 1 288 ? 9.653 27.642 -1.937 1.00 24.07 315 THR A CA 1
ATOM 4454 C C . THR A 1 288 ? 9.497 26.122 -1.983 1.00 23.78 315 THR A C 1
ATOM 4455 O O . THR A 1 288 ? 9.002 25.497 -1.034 1.00 23.10 315 THR A O 1
ATOM 4466 N N . GLY A 1 289 ? 9.889 25.535 -3.105 1.00 24.27 316 GLY A N 1
ATOM 4467 C CA . GLY A 1 289 ? 9.762 24.107 -3.293 1.00 23.52 316 GLY A CA 1
ATOM 4468 C C . GLY A 1 289 ? 8.321 23.677 -3.109 1.00 22.03 316 GLY A C 1
ATOM 4469 O O . GLY A 1 289 ? 7.370 24.404 -3.447 1.00 22.04 316 GLY A O 1
ATOM 4473 N N . TYR A 1 290 ? 8.154 22.495 -2.536 1.00 21.32 317 TYR A N 1
ATOM 4474 C CA . TYR A 1 290 ? 6.837 21.900 -2.402 1.00 20.36 317 TYR A CA 1
ATOM 4475 C C . TYR A 1 290 ? 6.147 22.224 -1.073 1.00 20.50 317 TYR A C 1
ATOM 4476 O O . TYR A 1 290 ? 5.151 21.591 -0.730 1.00 20.90 317 TYR A O 1
ATOM 4494 N N . ASP A 1 291 ? 6.630 23.227 -0.346 1.00 20.09 318 ASP A N 1
ATOM 4495 C CA . ASP A 1 291 ? 6.007 23.586 0.924 1.00 19.70 318 ASP A CA 1
ATOM 4496 C C . ASP A 1 291 ? 4.664 24.274 0.717 1.00 19.57 318 ASP A C 1
ATOM 4497 O O . ASP A 1 291 ? 3.924 24.473 1.672 1.00 21.17 318 ASP A O 1
ATOM 4506 N N . SER A 1 292 ? 4.339 24.601 -0.530 1.00 18.97 319 SER A N 1
ATOM 4507 C CA . SER A 1 292 ? 3.011 25.141 -0.876 1.00 18.11 319 SER A CA 1
ATOM 4508 C C . SER A 1 292 ? 2.101 24.092 -1.524 1.00 17.98 319 SER A C 1
ATOM 4509 O O . SER A 1 292 ? 0.988 24.392 -1.973 1.00 17.36 319 SER A O 1
ATOM 4517 N N . ALA A 1 293 ? 2.566 22.854 -1.585 1.00 17.81 320 ALA A N 1
ATOM 4518 C CA . ALA A 1 293 ? 1.792 21.784 -2.193 1.00 17.12 320 ALA A CA 1
ATOM 4519 C C . ALA A 1 293 ? 0.874 21.143 -1.164 1.00 17.07 320 ALA A C 1
ATOM 4520 O O . ALA A 1 293 ? 1.341 20.623 -0.153 1.00 17.45 320 ALA A O 1
ATOM 4527 N N . HIS A 1 294 ? -0.436 21.195 -1.418 1.00 15.96 321 HIS A N 1
ATOM 4528 C CA . HIS A 1 294 ? -1.388 20.415 -0.638 1.00 15.23 321 HIS A CA 1
ATOM 4529 C C . HIS A 1 294 ? -1.646 19.038 -1.273 1.00 14.85 321 HIS A C 1
ATOM 4530 O O . HIS A 1 294 ? -2.206 18.150 -0.635 1.00 14.38 321 HIS A O 1
ATOM 4543 N N . TYR A 1 295 ? -1.214 18.861 -2.523 1.00 15.59 322 TYR A N 1
ATOM 4544 C CA . TYR A 1 295 ? -1.288 17.569 -3.224 1.00 15.17 322 TYR A CA 1
ATOM 4545 C C . TYR A 1 295 ? -2.728 17.077 -3.439 1.00 15.24 322 TYR A C 1
ATOM 4546 O O . TYR A 1 295 ? -2.953 15.899 -3.711 1.00 15.57 322 TYR A O 1
ATOM 4564 N N . LEU A 1 296 ? -3.689 17.987 -3.338 1.00 14.47 323 LEU A N 1
ATOM 4565 C CA . LEU A 1 296 ? -5.071 17.666 -3.686 1.00 14.04 323 LEU A CA 1
ATOM 4566 C C . LEU A 1 296 ? -5.407 18.336 -5.015 1.00 15.13 323 LEU A C 1
ATOM 4567 O O . LEU A 1 296 ? -4.662 19.208 -5.482 1.00 15.99 323 LEU A O 1
ATOM 4583 N N . MET A 1 297 ? -6.527 17.946 -5.625 1.00 14.55 324 MET A N 1
ATOM 4584 C CA . MET A 1 297 ? -7.065 18.702 -6.750 1.00 13.65 324 MET A CA 1
ATOM 4585 C C . MET A 1 297 ? -7.869 19.871 -6.191 1.00 13.87 324 MET A C 1
ATOM 4586 O O . MET A 1 297 ? -8.982 19.696 -5.734 1.00 13.76 324 MET A O 1
ATOM 4600 N N . ALA A 1 298 ? -7.261 21.056 -6.177 1.00 13.16 325 ALA A N 1
ATOM 4601 C CA . ALA A 1 298 ? -7.948 22.247 -5.719 1.00 13.93 325 ALA A CA 1
ATOM 4602 C C . ALA A 1 298 ? -8.970 22.664 -6.763 1.00 14.30 325 ALA A C 1
ATOM 4603 O O . ALA A 1 298 ? -9.132 22.014 -7.790 1.00 14.24 325 ALA A O 1
ATOM 4610 N N . TRP A 1 299 ? -9.678 23.756 -6.517 1.00 14.66 326 TRP A N 1
ATOM 4611 C CA . TRP A 1 299 ? -10.824 24.057 -7.374 1.00 13.80 326 TRP A CA 1
ATOM 4612 C C . TRP A 1 299 ? -10.387 24.403 -8.805 1.00 14.10 326 TRP A C 1
ATOM 4613 O O . TRP A 1 299 ? -11.130 24.150 -9.757 1.00 14.48 326 TRP A O 1
ATOM 4634 N N . TYR A 1 300 ? -9.193 24.981 -8.952 1.00 13.27 327 TYR A N 1
ATOM 4635 C CA . TYR A 1 300 ? -8.695 25.405 -10.256 1.00 13.68 327 TYR A CA 1
ATOM 4636 C C . TYR A 1 300 ? -7.188 25.638 -10.224 1.00 13.83 327 TYR A C 1
ATOM 4637 O O . TYR A 1 300 ? -6.584 25.734 -9.158 1.00 14.93 327 TYR A O 1
ATOM 4655 N N . THR A 1 301 ? -6.596 25.698 -11.413 1.00 13.53 328 THR A N 1
ATOM 4656 C CA . THR A 1 301 ? -5.402 26.495 -11.660 1.00 14.42 328 THR A CA 1
ATOM 4657 C C . THR A 1 301 ? -5.812 27.512 -12.724 1.00 15.35 328 THR A C 1
ATOM 4658 O O . THR A 1 301 ? -6.692 27.239 -13.545 1.00 16.16 328 THR A O 1
ATOM 4669 N N . SER A 1 302 ? -5.232 28.702 -12.661 1.00 15.60 329 SER A N 1
ATOM 4670 C CA . SER A 1 302 ? -5.497 29.734 -13.646 1.00 15.33 329 SER A CA 1
ATOM 4671 C C . SER A 1 302 ? -4.169 30.303 -14.136 1.00 15.93 329 SER A C 1
ATOM 4672 O O . SER A 1 302 ? -3.202 30.343 -13.389 1.00 16.90 329 SER A O 1
ATOM 4680 N N . TRP A 1 303 ? -4.139 30.716 -15.397 1.00 15.71 330 TRP A N 1
ATOM 4681 C CA . TRP A 1 303 ? -2.929 31.273 -15.968 1.00 16.45 330 TRP A CA 1
ATOM 4682 C C . TRP A 1 303 ? -3.311 32.266 -17.042 1.00 16.81 330 TRP A C 1
ATOM 4683 O O . TRP A 1 303 ? -4.432 32.247 -17.557 1.00 17.53 330 TRP A O 1
ATOM 4704 N N . GLY A 1 304 ? -2.390 33.171 -17.344 1.00 16.34 331 GLY A N 1
ATOM 4705 C CA . GLY A 1 304 ? -2.705 34.244 -18.255 1.00 17.03 331 GLY A CA 1
ATOM 4706 C C . GLY A 1 304 ? -1.476 35.025 -18.637 1.00 18.15 331 GLY A C 1
ATOM 4707 O O . GLY A 1 304 ? -0.364 34.763 -18.154 1.00 18.63 331 GLY A O 1
ATOM 4711 N N . GLY A 1 305 ? -1.674 35.993 -19.517 1.00 18.85 332 GLY A N 1
ATOM 4712 C CA . GLY A 1 305 ? -0.566 36.778 -19.995 1.00 19.38 332 GLY A CA 1
ATOM 4713 C C . GLY A 1 305 ? -1.022 37.896 -20.888 1.00 19.89 332 GLY A C 1
ATOM 4714 O O . GLY A 1 305 ? -2.224 38.109 -21.095 1.00 20.11 332 GLY A O 1
ATOM 4718 N N . GLY A 1 306 ? -0.074 38.639 -21.429 1.00 20.15 333 GLY A N 1
ATOM 4719 C CA . GLY A 1 306 ? -0.413 39.817 -22.183 1.00 21.79 333 GLY A CA 1
ATOM 4720 C C . GLY A 1 306 ? -0.756 39.544 -23.626 1.00 22.26 333 GLY A C 1
ATOM 4721 O O . GLY A 1 306 ? -0.355 38.540 -24.214 1.00 22.56 333 GLY A O 1
ATOM 4725 N N . ILE A 1 307 ? -1.534 40.460 -24.185 1.00 22.76 334 ILE A N 1
ATOM 4726 C CA . ILE A 1 307 ? -1.757 40.541 -25.613 1.00 24.67 334 ILE A CA 1
ATOM 4727 C C . ILE A 1 307 ? -1.072 41.818 -26.081 1.00 28.06 334 ILE A C 1
ATOM 4728 O O . ILE A 1 307 ? -1.459 42.926 -25.688 1.00 30.39 334 ILE A O 1
ATOM 4744 N N . GLY A 1 308 ? -0.043 41.659 -26.900 1.00 28.45 335 GLY A N 1
ATOM 4745 C CA . GLY A 1 308 ? 0.673 42.796 -27.451 1.00 30.01 335 GLY A CA 1
ATOM 4746 C C . GLY A 1 308 ? 1.858 43.221 -26.599 1.00 31.85 335 GLY A C 1
ATOM 4747 O O . GLY A 1 308 ? 2.547 44.190 -26.917 1.00 34.36 335 GLY A O 1
ATOM 4751 N N . ALA A 1 309 ? 2.083 42.493 -25.512 1.00 30.43 336 ALA A N 1
ATOM 4752 C CA . ALA A 1 309 ? 3.216 42.702 -24.628 1.00 30.25 336 ALA A CA 1
ATOM 4753 C C . ALA A 1 309 ? 3.502 41.350 -23.994 1.00 28.41 336 ALA A C 1
ATOM 4754 O O . ALA A 1 309 ? 2.591 40.551 -23.823 1.00 26.59 336 ALA A O 1
ATOM 4761 N N . SER A 1 310 ? 4.758 41.084 -23.653 1.00 29.10 337 SER A N 1
ATOM 4762 C CA . SER A 1 310 ? 5.165 39.754 -23.225 1.00 29.95 337 SER A CA 1
ATOM 4763 C C . SER A 1 310 ? 5.272 39.656 -21.702 1.00 27.95 337 SER A C 1
ATOM 4764 O O . SER A 1 310 ? 6.227 40.136 -21.100 1.00 28.92 337 SER A O 1
ATOM 4772 N N . TRP A 1 311 ? 4.276 39.035 -21.082 1.00 25.20 338 TRP A N 1
ATOM 4773 C CA . TRP A 1 311 ? 4.313 38.777 -19.648 1.00 22.44 338 TRP A CA 1
ATOM 4774 C C . TRP A 1 311 ? 3.297 37.686 -19.357 1.00 21.19 338 TRP A C 1
ATOM 4775 O O . TRP A 1 311 ? 2.382 37.463 -20.154 1.00 20.97 338 TRP A O 1
ATOM 4796 N N . ALA A 1 312 ? 3.455 36.990 -18.234 1.00 21.01 339 ALA A N 1
ATOM 4797 C CA . ALA A 1 312 ? 2.570 35.884 -17.895 1.00 20.94 339 ALA A CA 1
ATOM 4798 C C . ALA A 1 312 ? 2.552 35.613 -16.402 1.00 20.99 339 ALA A C 1
ATOM 4799 O O . ALA A 1 312 ? 3.461 36.029 -15.657 1.00 21.47 339 ALA A O 1
ATOM 4806 N N . TRP A 1 313 ? 1.540 34.862 -15.981 1.00 19.93 340 TRP A N 1
ATOM 4807 C CA . TRP A 1 313 ? 1.314 34.590 -14.575 1.00 18.81 340 TRP A CA 1
ATOM 4808 C C . TRP A 1 313 ? 0.549 33.279 -14.420 1.00 17.30 340 TRP A C 1
ATOM 4809 O O . TRP A 1 313 ? -0.012 32.750 -15.381 1.00 17.33 340 TRP A O 1
ATOM 4830 N N . LYS A 1 314 ? 0.528 32.768 -13.199 1.00 17.04 341 LYS A N 1
ATOM 4831 C CA . LYS A 1 314 ? -0.137 31.514 -12.877 1.00 16.46 341 LYS A CA 1
ATOM 4832 C C . LYS A 1 314 ? -0.488 31.502 -11.400 1.00 16.68 341 LYS A C 1
ATOM 4833 O O . LYS A 1 314 ? 0.300 31.963 -10.570 1.00 17.78 341 LYS A O 1
ATOM 4852 N N . ILE A 1 315 ? -1.675 30.995 -11.083 1.00 16.76 342 ILE A N 1
ATOM 4853 C CA . ILE A 1 315 ? -2.068 30.706 -9.703 1.00 16.99 342 ILE A CA 1
ATOM 4854 C C . ILE A 1 315 ? -2.568 29.269 -9.553 1.00 16.81 342 ILE A C 1
ATOM 4855 O O . ILE A 1 315 ? -3.084 28.669 -10.501 1.00 17.02 342 ILE A O 1
ATOM 4871 N N . GLY A 1 316 ? -2.378 28.713 -8.362 1.00 16.54 343 GLY A N 1
ATOM 4872 C CA . GLY A 1 316 ? -3.047 27.486 -7.972 1.00 15.88 343 GLY A CA 1
ATOM 4873 C C . GLY A 1 316 ? -4.378 27.860 -7.350 1.00 15.60 343 GLY A C 1
ATOM 4874 O O . GLY A 1 316 ? -5.021 28.832 -7.755 1.00 16.03 343 GLY A O 1
ATOM 4878 N N . CYS A 1 317 ? -4.778 27.102 -6.334 1.00 14.98 344 CYS A N 1
ATOM 4879 C CA . CYS A 1 317 ? -5.952 27.433 -5.542 1.00 15.64 344 CYS A CA 1
ATOM 4880 C C . CYS A 1 317 ? -5.809 26.842 -4.147 1.00 15.76 344 CYS A C 1
ATOM 4881 O O . CYS A 1 317 ? -5.308 25.733 -3.984 1.00 16.60 344 CYS A O 1
ATOM 4889 N N . SER A 1 318 ? -6.222 27.596 -3.141 1.00 15.37 345 SER A N 1
ATOM 4890 C CA . SER A 1 318 ? -6.056 27.203 -1.750 1.00 15.63 345 SER A CA 1
ATOM 4891 C C . SER A 1 318 ? -7.192 26.349 -1.213 1.00 15.10 345 SER A C 1
ATOM 4892 O O . SER A 1 318 ? -7.092 25.824 -0.113 1.00 15.95 345 SER A O 1
ATOM 4900 N N . HIS A 1 319 ? -8.259 26.209 -1.997 1.00 15.28 346 HIS A N 1
ATOM 4901 C CA . HIS A 1 319 ? -9.470 25.511 -1.573 1.00 15.13 346 HIS A CA 1
ATOM 4902 C C . HIS A 1 319 ? -9.637 24.185 -2.306 1.00 14.66 346 HIS A C 1
ATOM 4903 O O . HIS A 1 319 ? -9.531 24.134 -3.535 1.00 15.04 346 HIS A O 1
ATOM 4916 N N . ALA A 1 320 ? -9.941 23.129 -1.551 1.00 14.50 347 ALA A N 1
ATOM 4917 C CA . ALA A 1 320 ? -10.142 21.789 -2.118 1.00 14.20 347 ALA A CA 1
ATOM 4918 C C . ALA A 1 320 ? -11.480 21.208 -1.651 1.00 14.32 347 ALA A C 1
ATOM 4919 O O . ALA A 1 320 ? -11.784 21.203 -0.453 1.00 14.83 347 ALA A O 1
ATOM 4926 N N . HIS A 1 321 ? -12.252 20.706 -2.615 1.00 13.57 348 HIS A N 1
ATOM 4927 C CA . HIS A 1 321 ? -13.547 20.048 -2.384 1.00 12.67 348 HIS A CA 1
ATOM 4928 C C . HIS A 1 321 ? -13.376 18.540 -2.642 1.00 13.00 348 HIS A C 1
ATOM 4929 O O . HIS A 1 321 ? -12.792 18.154 -3.652 1.00 13.36 348 HIS A O 1
ATOM 4942 N N . PHE A 1 322 ? -13.882 17.687 -1.753 1.00 13.09 349 PHE A N 1
ATOM 4943 C CA . PHE A 1 322 ? -13.787 16.238 -1.965 1.00 12.81 349 PHE A CA 1
ATOM 4944 C C . PHE A 1 322 ? -14.378 15.839 -3.326 1.00 12.88 349 PHE A C 1
ATOM 4945 O O . PHE A 1 322 ? -13.924 14.891 -3.962 1.00 13.31 349 PHE A O 1
ATOM 4962 N N . GLY A 1 323 ? -15.403 16.566 -3.742 1.00 12.89 350 GLY A N 1
ATOM 4963 C CA . GLY A 1 323 ? -16.073 16.343 -5.001 1.00 12.46 350 GLY A CA 1
ATOM 4964 C C . GLY A 1 323 ? -15.210 16.485 -6.232 1.00 12.57 350 GLY A C 1
ATOM 4965 O O . GLY A 1 323 ? -15.583 16.003 -7.295 1.00 12.53 350 GLY A O 1
ATOM 4969 N N . TYR A 1 324 ? -14.073 17.170 -6.098 1.00 13.10 351 TYR A N 1
ATOM 4970 C CA . TYR A 1 324 ? -13.178 17.398 -7.235 1.00 13.22 351 TYR A CA 1
ATOM 4971 C C . TYR A 1 324 ? -11.966 16.486 -7.205 1.00 13.64 351 TYR A C 1
ATOM 4972 O O . TYR A 1 324 ? -11.091 16.619 -8.049 1.00 13.88 351 TYR A O 1
ATOM 4990 N N . GLN A 1 325 ? -11.893 15.594 -6.232 1.00 13.62 352 GLN A N 1
ATOM 4991 C CA . GLN A 1 325 ? -10.778 14.663 -6.190 1.00 12.56 352 GLN A CA 1
ATOM 4992 C C . GLN A 1 325 ? -10.993 13.539 -7.189 1.00 12.92 352 GLN A C 1
ATOM 4993 O O . GLN A 1 325 ? -12.125 13.234 -7.571 1.00 12.84 352 GLN A O 1
ATOM 5007 N N . ASN A 1 326 ? -9.897 12.898 -7.601 1.00 12.27 353 ASN A N 1
ATOM 5008 C CA . ASN A 1 326 ? -9.988 11.722 -8.458 1.00 12.29 353 ASN A CA 1
ATOM 5009 C C . ASN A 1 326 ? -8.784 10.830 -8.209 1.00 12.92 353 ASN A C 1
ATOM 5010 O O . ASN A 1 326 ? -7.812 10.849 -8.959 1.00 13.49 353 ASN A O 1
ATOM 5021 N N . PRO A 1 327 ? -8.851 10.062 -7.127 1.00 12.90 354 PRO A N 1
ATOM 5022 C CA . PRO A 1 327 ? -7.708 9.218 -6.788 1.00 13.20 354 PRO A CA 1
ATOM 5023 C C . PRO A 1 327 ? -7.491 8.113 -7.820 1.00 13.90 354 PRO A C 1
ATOM 5024 O O . PRO A 1 327 ? -6.402 7.542 -7.900 1.00 14.06 354 PRO A O 1
ATOM 5035 N N . PHE A 1 328 ? -8.523 7.803 -8.602 1.00 13.95 355 PHE A N 1
ATOM 5036 C CA . PHE A 1 328 ? -8.348 6.870 -9.704 1.00 13.11 355 PHE A CA 1
ATOM 5037 C C . PHE A 1 328 ? -7.413 7.439 -10.774 1.00 13.05 355 PHE A C 1
ATOM 5038 O O . PHE A 1 328 ? -6.409 6.800 -11.123 1.00 13.45 355 PHE A O 1
ATOM 5055 N N . GLN A 1 329 ? -7.732 8.622 -11.300 1.00 12.84 356 GLN A N 1
ATOM 5056 C CA . GLN A 1 329 ? -6.856 9.248 -12.273 1.00 13.03 356 GLN A CA 1
ATOM 5057 C C . GLN A 1 329 ? -5.470 9.458 -11.667 1.00 13.75 356 GLN A C 1
ATOM 5058 O O . GLN A 1 329 ? -4.452 9.275 -12.349 1.00 15.04 356 GLN A O 1
ATOM 5072 N N . GLY A 1 330 ? -5.422 9.809 -10.384 1.00 13.04 357 GLY A N 1
ATOM 5073 C CA . GLY A 1 330 ? -4.148 9.975 -9.699 1.00 13.52 357 GLY A CA 1
ATOM 5074 C C . GLY A 1 330 ? -3.318 8.715 -9.716 1.00 14.22 357 GLY A C 1
ATOM 5075 O O . GLY A 1 330 ? -2.113 8.759 -9.985 1.00 14.36 357 GLY A O 1
ATOM 5079 N N . TRP A 1 331 ? -3.971 7.596 -9.413 1.00 13.47 358 TRP A N 1
ATOM 5080 C CA . TRP A 1 331 ? -3.319 6.294 -9.421 1.00 13.70 358 TRP A CA 1
ATOM 5081 C C . TRP A 1 331 ? -2.879 5.914 -10.836 1.00 14.63 358 TRP A C 1
ATOM 5082 O O . TRP A 1 331 ? -1.819 5.326 -11.016 1.00 15.20 358 TRP A O 1
ATOM 5103 N N . VAL A 1 332 ? -3.684 6.267 -11.841 1.00 14.42 359 VAL A N 1
ATOM 5104 C CA . VAL A 1 332 ? -3.317 6.010 -13.231 1.00 14.36 359 VAL A CA 1
ATOM 5105 C C . VAL A 1 332 ? -2.008 6.726 -13.590 1.00 14.38 359 VAL A C 1
ATOM 5106 O O . VAL A 1 332 ? -1.058 6.117 -14.095 1.00 14.82 359 VAL A O 1
ATOM 5119 N N . SER A 1 333 ? -1.962 8.021 -13.316 1.00 14.84 360 SER A N 1
ATOM 5120 C CA . SER A 1 333 ? -0.765 8.829 -13.590 1.00 15.48 360 SER A CA 1
ATOM 5121 C C . SER A 1 333 ? 0.444 8.338 -12.801 1.00 16.04 360 SER A C 1
ATOM 5122 O O . SER A 1 333 ? 1.572 8.341 -13.312 1.00 17.37 360 SER A O 1
ATOM 5130 N N . ALA A 1 334 ? 0.203 7.939 -11.554 1.00 14.72 361 ALA A N 1
ATOM 5131 C CA . ALA A 1 334 ? 1.268 7.504 -10.658 1.00 15.91 361 ALA A CA 1
ATOM 5132 C C . ALA A 1 334 ? 1.853 6.152 -11.011 1.00 16.32 361 ALA A C 1
ATOM 5133 O O . ALA A 1 334 ? 3.042 5.939 -10.829 1.00 16.85 361 ALA A O 1
ATOM 5140 N N . THR A 1 335 ? 1.014 5.228 -11.475 1.00 15.42 362 THR A N 1
ATOM 5141 C CA . THR A 1 335 ? 1.403 3.815 -11.513 1.00 15.69 362 THR A CA 1
ATOM 5142 C C . THR A 1 335 ? 1.365 3.132 -12.876 1.00 15.51 362 THR A C 1
ATOM 5143 O O . THR A 1 335 ? 2.032 2.119 -13.064 1.00 16.53 362 THR A O 1
ATOM 5154 N N . GLN A 1 336 ? 0.591 3.647 -13.821 1.00 15.31 363 GLN A N 1
ATOM 5155 C CA . GLN A 1 336 ? 0.400 2.948 -15.085 1.00 15.73 363 GLN A CA 1
ATOM 5156 C C . GLN A 1 336 ? 1.423 3.362 -16.107 1.00 16.99 363 GLN A C 1
ATOM 5157 O O . GLN A 1 336 ? 1.586 4.542 -16.414 1.00 17.36 363 GLN A O 1
ATOM 5171 N N . SER A 1 337 ? 2.126 2.369 -16.637 1.00 17.50 364 SER A N 1
ATOM 5172 C CA . SER A 1 337 ? 3.239 2.622 -17.532 1.00 18.27 364 SER A CA 1
ATOM 5173 C C . SER A 1 337 ? 2.888 3.511 -18.718 1.00 17.52 364 SER A C 1
ATOM 5174 O O . SER A 1 337 ? 3.632 4.435 -19.048 1.00 18.14 364 SER A O 1
ATOM 5182 N N . ASP A 1 338 ? 1.738 3.269 -19.337 1.00 17.39 365 ASP A N 1
ATOM 5183 C CA . ASP A 1 338 ? 1.392 4.009 -20.541 1.00 18.75 365 ASP A CA 1
ATOM 5184 C C . ASP A 1 338 ? 1.061 5.466 -20.234 1.00 17.55 365 ASP A C 1
ATOM 5185 O O . ASP A 1 338 ? 1.118 6.296 -21.126 1.00 18.40 365 ASP A O 1
ATOM 5194 N N . PHE A 1 339 ? 0.724 5.754 -18.978 1.00 17.07 366 PHE A N 1
ATOM 5195 C CA . PHE A 1 339 ? 0.336 7.090 -18.556 1.00 16.80 366 PHE A CA 1
ATOM 5196 C C . PHE A 1 339 ? 1.445 7.781 -17.778 1.00 17.26 366 PHE A C 1
ATOM 5197 O O . PHE A 1 339 ? 1.216 8.816 -17.164 1.00 17.42 366 PHE A O 1
ATOM 5214 N N . ALA A 1 340 ? 2.632 7.181 -17.783 1.00 17.87 367 ALA A N 1
ATOM 5215 C CA . ALA A 1 340 ? 3.771 7.747 -17.056 1.00 18.53 367 ALA A CA 1
ATOM 5216 C C . ALA A 1 340 ? 4.067 9.150 -17.549 1.00 18.89 367 ALA A C 1
ATOM 5217 O O . ALA A 1 340 ? 4.228 9.358 -18.749 1.00 20.81 367 ALA A O 1
ATOM 5224 N N . PRO A 1 341 ? 4.129 10.123 -16.629 1.00 17.86 368 PRO A N 1
ATOM 5225 C CA . PRO A 1 341 ? 4.488 11.485 -17.031 1.00 18.28 368 PRO A CA 1
ATOM 5226 C C . PRO A 1 341 ? 5.829 11.537 -17.750 1.00 20.28 368 PRO A C 1
ATOM 5227 O O . PRO A 1 341 ? 6.762 10.793 -17.402 1.00 20.83 368 PRO A O 1
ATOM 5238 N N . LYS A 1 342 ? 5.907 12.389 -18.768 1.00 20.67 369 LYS A N 1
ATOM 5239 C CA . LYS A 1 342 ? 7.156 12.603 -19.502 1.00 21.95 369 LYS A CA 1
ATOM 5240 C C . LYS A 1 342 ? 8.153 13.450 -18.705 1.00 19.81 369 LYS A C 1
ATOM 5241 O O . LYS A 1 342 ? 9.357 13.397 -18.953 1.00 20.61 369 LYS A O 1
ATOM 5260 N N . SER A 1 343 ? 7.631 14.244 -17.771 1.00 19.63 370 SER A N 1
ATOM 5261 C CA . SER A 1 343 ? 8.472 15.089 -16.916 1.00 19.54 370 SER A CA 1
ATOM 5262 C C . SER A 1 343 ? 9.237 14.220 -15.926 1.00 20.64 370 SER A C 1
ATOM 5263 O O . SER A 1 343 ? 8.910 13.052 -15.734 1.00 22.05 370 SER A O 1
ATOM 5271 N N A SER A 1 344 ? 10.255 14.791 -15.288 0.44 20.42 371 SER A N 1
ATOM 5272 N N B SER A 1 344 ? 10.263 14.787 -15.304 0.56 20.39 371 SER A N 1
ATOM 5273 C CA A SER A 1 344 ? 11.109 14.019 -14.396 0.44 21.11 371 SER A CA 1
ATOM 5274 C CA B SER A 1 344 ? 11.105 14.025 -14.399 0.56 21.10 371 SER A CA 1
ATOM 5275 C C A SER A 1 344 ? 10.481 13.732 -13.032 0.44 20.28 371 SER A C 1
ATOM 5276 C C B SER A 1 344 ? 10.437 13.703 -13.061 0.56 20.25 371 SER A C 1
ATOM 5277 O O A SER A 1 344 ? 10.815 12.735 -12.400 0.44 21.04 371 SER A O 1
ATOM 5278 O O B SER A 1 344 ? 10.686 12.650 -12.484 0.56 21.06 371 SER A O 1
ATOM 5293 N N . ASN A 1 345 ? 9.563 14.589 -12.588 1.00 19.00 372 ASN A N 1
ATOM 5294 C CA . ASN A 1 345 ? 9.000 14.457 -11.244 1.00 18.06 372 ASN A CA 1
ATOM 5295 C C . ASN A 1 345 ? 7.506 14.177 -11.185 1.00 16.69 372 ASN A C 1
ATOM 5296 O O . ASN A 1 345 ? 6.951 14.043 -10.096 1.00 17.01 372 ASN A O 1
ATOM 5308 N N . GLY A 1 346 ? 6.861 14.049 -12.339 1.00 16.28 373 GLY A N 1
ATOM 5309 C CA . GLY A 1 346 ? 5.425 13.837 -12.370 1.00 16.31 373 GLY A CA 1
ATOM 5310 C C . GLY A 1 346 ? 4.943 12.570 -11.678 1.00 16.27 373 GLY A C 1
ATOM 5311 O O . GLY A 1 346 ? 3.925 12.574 -10.980 1.00 16.26 373 GLY A O 1
ATOM 5315 N N . LYS A 1 347 ? 5.685 11.482 -11.873 1.00 16.40 374 LYS A N 1
ATOM 5316 C CA . LYS A 1 347 ? 5.317 10.194 -11.291 1.00 15.94 374 LYS A CA 1
ATOM 5317 C C . LYS A 1 347 ? 5.350 10.263 -9.764 1.00 16.09 374 LYS A C 1
ATOM 5318 O O . LYS A 1 347 ? 4.400 9.840 -9.101 1.00 16.14 374 LYS A O 1
ATOM 5337 N N . ARG A 1 348 ? 6.428 10.838 -9.221 1.00 17.20 375 ARG A N 1
ATOM 5338 C CA . ARG A 1 348 ? 6.563 11.019 -7.778 1.00 16.71 375 ARG A CA 1
ATOM 5339 C C . ARG A 1 348 ? 5.418 11.871 -7.214 1.00 16.62 375 ARG A C 1
ATOM 5340 O O . ARG A 1 348 ? 4.760 11.505 -6.237 1.00 16.45 375 ARG A O 1
ATOM 5361 N N . ASP A 1 349 ? 5.199 13.020 -7.832 1.00 16.66 376 ASP A N 1
ATOM 5362 C CA . ASP A 1 349 ? 4.186 13.944 -7.340 1.00 16.82 376 ASP A CA 1
ATOM 5363 C C . ASP A 1 349 ? 2.811 13.275 -7.337 1.00 16.52 376 ASP A C 1
ATOM 5364 O O . ASP A 1 349 ? 2.031 13.454 -6.397 1.00 16.82 376 ASP A O 1
ATOM 5373 N N . TRP A 1 350 ? 2.488 12.540 -8.394 1.00 14.76 377 TRP A N 1
ATOM 5374 C CA . TRP A 1 350 ? 1.196 11.867 -8.478 1.00 13.84 377 TRP A CA 1
ATOM 5375 C C . TRP A 1 350 ? 1.053 10.725 -7.483 1.00 14.38 377 TRP A C 1
ATOM 5376 O O . TRP A 1 350 ? -0.052 10.439 -7.011 1.00 15.05 377 TRP A O 1
ATOM 5397 N N . THR A 1 351 ? 2.157 10.066 -7.165 1.00 15.06 378 THR A N 1
ATOM 5398 C CA . THR A 1 351 ? 2.120 9.023 -6.154 1.00 15.65 378 THR A CA 1
ATOM 5399 C C . THR A 1 351 ? 1.763 9.638 -4.805 1.00 15.86 378 THR A C 1
ATOM 5400 O O . THR A 1 351 ? 0.871 9.141 -4.101 1.00 16.44 378 THR A O 1
ATOM 5411 N N . THR A 1 352 ? 2.424 10.740 -4.459 1.00 15.51 379 THR A N 1
ATOM 5412 C CA . THR A 1 352 ? 2.097 11.462 -3.232 1.00 15.41 379 THR A CA 1
ATOM 5413 C C . THR A 1 352 ? 0.641 11.937 -3.245 1.00 14.78 379 THR A C 1
ATOM 5414 O O . THR A 1 352 ? -0.098 11.792 -2.253 1.00 16.00 379 THR A O 1
ATOM 5425 N N . SER A 1 353 ? 0.203 12.454 -4.384 1.00 13.86 380 SER A N 1
ATOM 5426 C CA . SER A 1 353 ? -1.129 13.050 -4.469 1.00 13.90 380 SER A CA 1
ATOM 5427 C C . SER A 1 353 ? -2.265 12.038 -4.341 1.00 14.73 380 SER A C 1
ATOM 5428 O O . SER A 1 353 ? -3.211 12.274 -3.608 1.00 14.41 380 SER A O 1
ATOM 5436 N N . TYR A 1 354 ? -2.201 10.917 -5.042 1.00 14.71 381 TYR A N 1
ATOM 5437 C CA . TYR A 1 354 ? -3.367 10.032 -5.010 1.00 13.73 381 TYR A CA 1
ATOM 5438 C C . TYR A 1 354 ? -3.543 9.453 -3.610 1.00 14.88 381 TYR A C 1
ATOM 5439 O O . TYR A 1 354 ? -4.676 9.298 -3.148 1.00 14.43 381 TYR A O 1
ATOM 5457 N N . LYS A 1 355 ? -2.442 9.168 -2.922 1.00 15.20 382 LYS A N 1
ATOM 5458 C CA . LYS A 1 355 ? -2.504 8.724 -1.532 1.00 15.58 382 LYS A CA 1
ATOM 5459 C C . LYS A 1 355 ? -3.059 9.798 -0.592 1.00 15.47 382 LYS A C 1
ATOM 5460 O O . LYS A 1 355 ? -3.819 9.506 0.315 1.00 16.35 382 LYS A O 1
ATOM 5479 N N . ARG A 1 356 ? -2.649 11.046 -0.789 1.00 14.34 383 ARG A N 1
ATOM 5480 C CA . ARG A 1 356 ? -3.165 12.141 0.033 1.00 14.72 383 ARG A CA 1
ATOM 5481 C C . ARG A 1 356 ? -4.674 12.323 -0.202 1.00 15.15 383 ARG A C 1
ATOM 5482 O O . ARG A 1 356 ? -5.438 12.564 0.740 1.00 15.99 383 ARG A O 1
ATOM 5503 N N . GLN A 1 357 ? -5.098 12.230 -1.458 1.00 13.80 384 GLN A N 1
ATOM 5504 C CA . GLN A 1 357 ? -6.518 12.305 -1.789 1.00 13.01 384 GLN A CA 1
ATOM 5505 C C . GLN A 1 357 ? -7.315 11.229 -1.046 1.00 14.06 384 GLN A C 1
ATOM 5506 O O . GLN A 1 357 ? -8.366 11.508 -0.502 1.00 14.41 384 GLN A O 1
ATOM 5520 N N . LEU A 1 358 ? -6.785 10.017 -0.992 1.00 14.16 385 LEU A N 1
ATOM 5521 C CA . LEU A 1 358 ? -7.495 8.933 -0.309 1.00 14.66 385 LEU A CA 1
ATOM 5522 C C . LEU A 1 358 ? -7.620 9.239 1.188 1.00 14.82 385 LEU A C 1
ATOM 5523 O O . LEU A 1 358 ? -8.661 8.972 1.797 1.00 15.15 385 LEU A O 1
ATOM 5539 N N . GLU A 1 359 ? -6.576 9.802 1.792 1.00 14.85 386 GLU A N 1
ATOM 5540 C CA . GLU A 1 359 ? -6.681 10.238 3.187 1.00 15.51 386 GLU A CA 1
ATOM 5541 C C . GLU A 1 359 ? -7.755 11.318 3.376 1.00 15.14 386 GLU A C 1
ATOM 5542 O O . GLU A 1 359 ? -8.492 11.316 4.360 1.00 14.87 386 GLU A O 1
ATOM 5554 N N . PHE A 1 360 ? -7.816 12.238 2.426 1.00 14.19 387 PHE A N 1
ATOM 5555 C CA . PHE A 1 360 ? -8.793 13.344 2.440 1.00 13.97 387 PHE A CA 1
ATOM 5556 C C . PHE A 1 360 ? -10.229 12.818 2.531 1.00 14.03 387 PHE A C 1
ATOM 5557 O O . PHE A 1 360 ? -11.000 13.272 3.379 1.00 13.70 387 PHE A O 1
ATOM 5574 N N . TYR A 1 361 ? -10.594 11.865 1.675 1.00 13.76 388 TYR A N 1
ATOM 5575 C CA . TYR A 1 361 ? -11.938 11.281 1.752 1.00 13.89 388 TYR A CA 1
ATOM 5576 C C . TYR A 1 361 ? -12.217 10.679 3.138 1.00 14.57 388 TYR A C 1
ATOM 5577 O O . TYR A 1 361 ? -13.312 10.819 3.688 1.00 15.45 388 TYR A O 1
ATOM 5595 N N . GLN A 1 362 ? -11.227 9.986 3.693 1.00 14.29 389 GLN A N 1
ATOM 5596 C CA . GLN A 1 362 ? -11.387 9.346 4.985 1.00 14.91 389 GLN A CA 1
ATOM 5597 C C . GLN A 1 362 ? -11.583 10.353 6.099 1.00 14.05 389 GLN A C 1
ATOM 5598 O O . GLN A 1 362 ? -12.470 10.199 6.943 1.00 14.67 389 GLN A O 1
ATOM 5612 N N . TRP A 1 363 ? -10.750 11.383 6.101 1.00 13.63 390 TRP A N 1
ATOM 5613 C CA . TRP A 1 363 ? -10.858 12.465 7.069 1.00 14.29 390 TRP A CA 1
ATOM 5614 C C . TRP A 1 363 ? -12.231 13.129 7.046 1.00 14.06 390 TRP A C 1
ATOM 5615 O O . TRP A 1 363 ? -12.753 13.512 8.084 1.00 15.17 390 TRP A O 1
ATOM 5636 N N . LEU A 1 364 ? -12.799 13.257 5.859 1.00 13.62 391 LEU A N 1
ATOM 5637 C CA . LEU A 1 364 ? -14.061 13.960 5.678 1.00 13.04 391 LEU A CA 1
ATOM 5638 C C . LEU A 1 364 ? -15.283 13.072 5.882 1.00 13.07 391 LEU A C 1
ATOM 5639 O O . LEU A 1 364 ? -16.398 13.556 5.750 1.00 13.25 391 LEU A O 1
ATOM 5655 N N . GLN A 1 365 ? -15.102 11.794 6.214 1.00 13.20 392 GLN A N 1
ATOM 5656 C CA . GLN A 1 365 ? -16.266 10.905 6.272 1.00 13.14 392 GLN A CA 1
ATOM 5657 C C . GLN A 1 365 ? -17.054 11.136 7.541 1.00 13.49 392 GLN A C 1
ATOM 5658 O O . GLN A 1 365 ? -16.536 10.961 8.647 1.00 14.57 392 GLN A O 1
ATOM 5672 N N . SER A 1 366 ? -18.319 11.527 7.378 1.00 13.78 393 SER A N 1
ATOM 5673 C CA . SER A 1 366 ? -19.183 11.804 8.514 1.00 15.67 393 SER A CA 1
ATOM 5674 C C . SER A 1 366 ? -19.489 10.547 9.304 1.00 16.11 393 SER A C 1
ATOM 5675 O O . SER A 1 366 ? -19.222 9.431 8.848 1.00 15.78 393 SER A O 1
ATOM 5683 N N . ALA A 1 367 ? -20.058 10.743 10.488 1.00 17.11 394 ALA A N 1
ATOM 5684 C CA . ALA A 1 367 ? -20.487 9.644 11.345 1.00 17.50 394 ALA A CA 1
ATOM 5685 C C . ALA A 1 367 ? -21.427 8.696 10.599 1.00 17.81 394 ALA A C 1
ATOM 5686 O O . ALA A 1 367 ? -21.376 7.475 10.802 1.00 18.75 394 ALA A O 1
ATOM 5693 N N . GLU A 1 368 ? -22.258 9.255 9.728 1.00 16.82 395 GLU A N 1
ATOM 5694 C CA . GLU A 1 368 ? -23.237 8.459 8.990 1.00 16.93 395 GLU A CA 1
ATOM 5695 C C . GLU A 1 368 ? -22.599 7.746 7.782 1.00 17.16 395 GLU A C 1
ATOM 5696 O O . GLU A 1 368 ? -22.937 6.606 7.489 1.00 17.87 395 GLU A O 1
ATOM 5708 N N . GLY A 1 369 ? -21.679 8.425 7.090 1.00 16.34 396 GLY A N 1
ATOM 5709 C CA . GLY A 1 369 ? -20.933 7.834 5.987 1.00 15.26 396 GLY A CA 1
ATOM 5710 C C . GLY A 1 369 ? -20.759 8.729 4.765 1.00 14.28 396 GLY A C 1
ATOM 5711 O O . GLY A 1 369 ? -19.893 8.467 3.923 1.00 14.18 396 GLY A O 1
ATOM 5715 N N . ALA A 1 370 ? -21.579 9.767 4.644 1.00 14.03 397 ALA A N 1
ATOM 5716 C CA . ALA A 1 370 ? -21.435 10.738 3.561 1.00 13.50 397 ALA A CA 1
ATOM 5717 C C . ALA A 1 370 ? -20.133 11.516 3.730 1.00 13.42 397 ALA A C 1
ATOM 5718 O O . ALA A 1 370 ? -19.661 11.697 4.848 1.00 13.88 397 ALA A O 1
ATOM 5725 N N . ILE A 1 371 ? -19.571 11.987 2.619 1.00 13.08 398 ILE A N 1
ATOM 5726 C CA . ILE A 1 371 ? -18.301 12.713 2.644 1.00 13.08 398 ILE A CA 1
ATOM 5727 C C . ILE A 1 371 ? -18.560 14.224 2.759 1.00 13.00 398 ILE A C 1
ATOM 5728 O O . ILE A 1 371 ? -19.259 14.817 1.937 1.00 12.74 398 ILE A O 1
ATOM 5744 N N . ALA A 1 372 ? -17.964 14.842 3.779 1.00 13.91 399 ALA A N 1
ATOM 5745 C CA . ALA A 1 372 ? -18.105 16.275 3.998 1.00 13.41 399 ALA A CA 1
ATOM 5746 C C . ALA A 1 372 ? -17.232 17.089 3.023 1.00 13.45 399 ALA A C 1
ATOM 5747 O O . ALA A 1 372 ? -16.511 16.526 2.207 1.00 12.82 399 ALA A O 1
ATOM 5754 N N . GLY A 1 373 ? -17.321 18.414 3.115 1.00 12.95 400 GLY A N 1
ATOM 5755 C CA . GLY A 1 373 ? -16.956 19.283 2.010 1.00 12.86 400 GLY A CA 1
ATOM 5756 C C . GLY A 1 373 ? -15.493 19.313 1.585 1.00 13.62 400 GLY A C 1
ATOM 5757 O O . GLY A 1 373 ? -15.159 19.011 0.431 1.00 13.37 400 GLY A O 1
ATOM 5761 N N . GLY A 1 374 ? -14.626 19.737 2.485 1.00 14.74 401 GLY A N 1
ATOM 5762 C CA . GLY A 1 374 ? -13.232 19.863 2.120 1.00 14.30 401 GLY A CA 1
ATOM 5763 C C . GLY A 1 374 ? -12.465 20.724 3.090 1.00 14.51 401 GLY A C 1
ATOM 5764 O O . GLY A 1 374 ? -12.733 20.728 4.299 1.00 15.39 401 GLY A O 1
ATOM 5768 N N . ALA A 1 375 ? -11.479 21.445 2.558 1.00 14.85 402 ALA A N 1
ATOM 5769 C CA . ALA A 1 375 ? -10.560 22.207 3.377 1.00 15.50 402 ALA A CA 1
ATOM 5770 C C . ALA A 1 375 ? -9.963 23.371 2.604 1.00 15.50 402 ALA A C 1
ATOM 5771 O O . ALA A 1 375 ? -10.047 23.432 1.376 1.00 15.62 402 ALA A O 1
ATOM 5778 N N . THR A 1 376 ? -9.330 24.278 3.343 1.00 15.06 403 THR A N 1
ATOM 5779 C CA . THR A 1 376 ? -8.706 25.449 2.753 1.00 15.12 403 THR A CA 1
ATOM 5780 C C . THR A 1 376 ? -7.387 25.764 3.444 1.00 16.03 403 THR A C 1
ATOM 5781 O O . THR A 1 376 ? -7.246 25.584 4.654 1.00 16.10 403 THR A O 1
ATOM 5792 N N . ASN A 1 377 ? -6.427 26.259 2.660 1.00 16.97 404 ASN A N 1
ATOM 5793 C CA . ASN A 1 377 ? -5.219 26.854 3.202 1.00 17.09 404 ASN A CA 1
ATOM 5794 C C . ASN A 1 377 ? -5.313 28.368 3.279 1.00 16.84 404 ASN A C 1
ATOM 5795 O O . ASN A 1 377 ? -4.348 29.034 3.654 1.00 16.75 404 ASN A O 1
ATOM 5806 N N . SER A 1 378 ? -6.460 28.915 2.900 1.00 16.94 405 SER A N 1
ATOM 5807 C CA . SER A 1 378 ? -6.647 30.357 2.927 1.00 17.40 405 SER A CA 1
ATOM 5808 C C . SER A 1 378 ? -7.997 30.689 3.532 1.00 18.61 405 SER A C 1
ATOM 5809 O O . SER A 1 378 ? -8.991 30.809 2.813 1.00 18.64 405 SER A O 1
ATOM 5817 N N . TRP A 1 379 ? -8.025 30.835 4.854 1.00 18.65 406 TRP A N 1
ATOM 5818 C CA . TRP A 1 379 ? -9.265 31.109 5.559 1.00 18.59 406 TRP A CA 1
ATOM 5819 C C . TRP A 1 379 ? -9.826 32.450 5.080 1.00 19.19 406 TRP A C 1
ATOM 5820 O O . TRP A 1 379 ? -9.117 33.453 5.021 1.00 19.93 406 TRP A O 1
ATOM 5841 N N . ASN A 1 380 ? -11.099 32.419 4.697 1.00 19.54 407 ASN A N 1
ATOM 5842 C CA . ASN A 1 380 ? -11.797 33.559 4.098 1.00 21.10 407 ASN A CA 1
ATOM 5843 C C . ASN A 1 380 ? -11.150 34.085 2.819 1.00 21.40 407 ASN A C 1
ATOM 5844 O O . ASN A 1 380 ? -11.464 35.187 2.377 1.00 22.99 407 ASN A O 1
ATOM 5855 N N . GLY A 1 381 ? -10.272 33.289 2.212 1.00 20.04 408 GLY A N 1
ATOM 5856 C CA . GLY A 1 381 ? -9.630 33.662 0.966 1.00 19.22 408 GLY A CA 1
ATOM 5857 C C . GLY A 1 381 ? -8.604 34.773 1.141 1.00 20.14 408 GLY A C 1
ATOM 5858 O O . GLY A 1 381 ? -8.206 35.433 0.169 1.00 20.00 408 GLY A O 1
ATOM 5862 N N . ARG A 1 382 ? -8.182 34.993 2.389 1.00 20.90 409 ARG A N 1
ATOM 5863 C CA . ARG A 1 382 ? -7.260 36.074 2.733 1.00 21.02 409 ARG A CA 1
ATOM 5864 C C . ARG A 1 382 ? -6.174 35.617 3.712 1.00 20.84 409 ARG A C 1
ATOM 5865 O O . ARG A 1 382 ? -5.550 36.439 4.386 1.00 21.07 409 ARG A O 1
ATOM 5886 N N . TYR A 1 383 ? -5.952 34.300 3.769 1.00 19.84 410 TYR A N 1
ATOM 5887 C CA . TYR A 1 383 ? -4.942 33.707 4.652 1.00 20.37 410 TYR A CA 1
ATOM 5888 C C . TYR A 1 383 ? -5.102 34.178 6.095 1.00 21.24 410 TYR A C 1
ATOM 5889 O O . TYR A 1 383 ? -4.133 34.530 6.767 1.00 23.00 410 TYR A O 1
ATOM 5907 N N . GLU A 1 384 ? -6.339 34.180 6.571 1.00 21.89 411 GLU A N 1
ATOM 5908 C CA . GLU A 1 384 ? -6.628 34.610 7.931 1.00 23.29 411 GLU A CA 1
ATOM 5909 C C . GLU A 1 384 ? -6.361 33.495 8.924 1.00 23.78 411 GLU A C 1
ATOM 5910 O O . GLU A 1 384 ? -6.166 32.328 8.538 1.00 23.68 411 GLU A O 1
ATOM 5922 N N . LYS A 1 385 ? -6.336 33.846 10.205 1.00 24.70 412 LYS A N 1
ATOM 5923 C CA . LYS A 1 385 ? -6.123 32.848 11.252 1.00 25.93 412 LYS A CA 1
ATOM 5924 C C . LYS A 1 385 ? -7.352 31.963 11.352 1.00 24.42 412 LYS A C 1
ATOM 5925 O O . LYS A 1 385 ? -8.479 32.440 11.291 1.00 25.25 412 LYS A O 1
ATOM 5944 N N . TYR A 1 386 ? -7.141 30.665 11.503 1.00 23.37 413 TYR A N 1
ATOM 5945 C CA . TYR A 1 386 ? -8.269 29.771 11.697 1.00 23.41 413 TYR A CA 1
ATOM 5946 C C . TYR A 1 386 ? -8.991 30.126 13.003 1.00 25.38 413 TYR A C 1
ATOM 5947 O O . TYR A 1 386 ? -8.347 30.433 14.006 1.00 26.74 413 TYR A O 1
ATOM 5965 N N . PRO A 1 387 ? -10.331 30.075 13.002 1.00 26.48 414 PRO A N 1
ATOM 5966 C CA . PRO A 1 387 ? -11.054 30.269 14.264 1.00 27.67 414 PRO A CA 1
ATOM 5967 C C . PRO A 1 387 ? -10.656 29.248 15.323 1.00 27.74 414 PRO A C 1
ATOM 5968 O O . PRO A 1 387 ? -10.165 28.164 14.991 1.00 26.98 414 PRO A O 1
ATOM 5979 N N . ALA A 1 388 ? -10.872 29.585 16.589 1.00 28.57 415 ALA A N 1
ATOM 5980 C CA . ALA A 1 388 ? -10.590 28.652 17.672 1.00 29.32 415 ALA A CA 1
ATOM 5981 C C . ALA A 1 388 ? -11.384 27.357 17.484 1.00 28.86 415 ALA A C 1
ATOM 5982 O O . ALA A 1 388 ? -12.573 27.388 17.151 1.00 29.19 415 ALA A O 1
ATOM 5989 N N . GLY A 1 389 ? -10.717 26.226 17.693 1.00 28.61 416 GLY A N 1
ATOM 5990 C CA . GLY A 1 389 ? -11.366 24.926 17.611 1.00 27.64 416 GLY A CA 1
ATOM 5991 C C . GLY A 1 389 ? -11.461 24.341 16.211 1.00 26.46 416 GLY A C 1
ATOM 5992 O O . GLY A 1 389 ? -12.098 23.300 16.017 1.00 27.36 416 GLY A O 1
ATOM 5996 N N . THR A 1 390 ? -10.828 24.984 15.232 1.00 23.35 417 THR A N 1
ATOM 5997 C CA . THR A 1 390 ? -10.904 24.522 13.848 1.00 20.67 417 THR A CA 1
ATOM 5998 C C . THR A 1 390 ? -10.141 23.218 13.665 1.00 19.73 417 THR A C 1
ATOM 5999 O O . THR A 1 390 ? -8.967 23.133 14.021 1.00 20.59 417 THR A O 1
ATOM 6010 N N . SER A 1 391 ? -10.811 22.217 13.104 1.00 19.33 418 SER A N 1
ATOM 6011 C CA . SER A 1 391 ? -10.183 20.948 12.761 1.00 19.23 418 SER A CA 1
ATOM 6012 C C . SER A 1 391 ? -9.380 21.067 11.479 1.00 18.09 418 SER A C 1
ATOM 6013 O O . SER A 1 391 ? -9.768 21.786 10.552 1.00 17.68 418 SER A O 1
ATOM 6021 N N . THR A 1 392 ? -8.266 20.343 11.424 1.00 18.04 419 THR A N 1
ATOM 6022 C CA . THR A 1 392 ? -7.328 20.481 10.317 1.00 17.52 419 THR A CA 1
ATOM 6023 C C . THR A 1 392 ? -6.858 19.159 9.700 1.00 17.33 419 THR A C 1
ATOM 6024 O O . THR A 1 392 ? -6.926 18.076 10.317 1.00 17.19 419 THR A O 1
ATOM 6035 N N . PHE A 1 393 ? -6.387 19.289 8.461 1.00 17.94 420 PHE A N 1
ATOM 6036 C CA . PHE A 1 393 ? -5.854 18.185 7.662 1.00 17.46 420 PHE A CA 1
ATOM 6037 C C . PHE A 1 393 ? -4.559 18.679 7.029 1.00 17.06 420 PHE A C 1
ATOM 6038 O O . PHE A 1 393 ? -4.595 19.552 6.166 1.00 16.45 420 PHE A O 1
ATOM 6055 N N . TYR A 1 394 ? -3.432 18.129 7.476 1.00 18.10 421 TYR A N 1
ATOM 6056 C CA . TYR A 1 394 ? -2.114 18.580 7.041 1.00 18.77 421 TYR A CA 1
ATOM 6057 C C . TYR A 1 394 ? -1.999 20.116 7.062 1.00 19.77 421 TYR A C 1
ATOM 6058 O O . TYR A 1 394 ? -1.378 20.724 6.174 1.00 21.78 421 TYR A O 1
ATOM 6076 N N . GLY A 1 395 ? -2.592 20.732 8.080 1.00 18.76 422 GLY A N 1
ATOM 6077 C CA . GLY A 1 395 ? -2.505 22.179 8.268 1.00 18.91 422 GLY A CA 1
ATOM 6078 C C . GLY A 1 395 ? -3.591 23.004 7.590 1.00 18.48 422 GLY A C 1
ATOM 6079 O O . GLY A 1 395 ? -3.673 24.219 7.821 1.00 19.13 422 GLY A O 1
ATOM 6083 N N . MET A 1 396 ? -4.409 22.350 6.764 1.00 17.21 423 MET A N 1
ATOM 6084 C CA . MET A 1 396 ? -5.535 22.996 6.107 1.00 17.43 423 MET A CA 1
ATOM 6085 C C . MET A 1 396 ? -6.760 22.909 6.997 1.00 18.22 423 MET A C 1
ATOM 6086 O O . MET A 1 396 ? -7.010 21.883 7.617 1.00 18.92 423 MET A O 1
ATOM 6100 N N . ALA A 1 397 ? -7.549 23.976 7.017 1.00 18.51 424 ALA A N 1
ATOM 6101 C CA . ALA A 1 397 ? -8.748 24.049 7.846 1.00 18.48 424 ALA A CA 1
ATOM 6102 C C . ALA A 1 397 ? -9.950 23.413 7.174 1.00 17.15 424 ALA A C 1
ATOM 6103 O O . ALA A 1 397 ? -10.215 23.667 6.001 1.00 17.12 424 ALA A O 1
ATOM 6110 N N . TYR A 1 398 ? -10.692 22.614 7.929 1.00 16.57 425 TYR A N 1
ATOM 6111 C CA . TYR A 1 398 ? -11.978 22.110 7.456 1.00 16.02 425 TYR A CA 1
ATOM 6112 C C . TYR A 1 398 ? -12.930 23.232 7.098 1.00 15.83 425 TYR A C 1
ATOM 6113 O O . TYR A 1 398 ? -13.076 24.205 7.841 1.00 16.06 425 TYR A O 1
ATOM 6131 N N . VAL A 1 399 ? -13.569 23.097 5.948 1.00 14.62 426 VAL A N 1
ATOM 6132 C CA . VAL A 1 399 ? -14.711 23.953 5.603 1.00 15.27 426 VAL A CA 1
ATOM 6133 C C . VAL A 1 399 ? -15.838 23.102 5.037 1.00 15.64 426 VAL A C 1
ATOM 6134 O O . VAL A 1 399 ? -15.615 22.246 4.176 1.00 14.95 426 VAL A O 1
ATOM 6147 N N . PRO A 1 400 ? -17.070 23.353 5.502 1.00 16.70 427 PRO A N 1
ATOM 6148 C CA . PRO A 1 400 ? -18.177 22.517 5.020 1.00 16.00 427 PRO A CA 1
ATOM 6149 C C . PRO A 1 400 ? -18.558 22.779 3.559 1.00 14.62 427 PRO A C 1
ATOM 6150 O O . PRO A 1 400 ? -19.072 21.875 2.902 1.00 13.96 427 PRO A O 1
ATOM 6161 N N . HIS A 1 401 ? -18.331 23.996 3.067 1.00 14.61 428 HIS A N 1
ATOM 6162 C CA . HIS A 1 401 ? -18.721 24.378 1.710 1.00 15.03 428 HIS A CA 1
ATOM 6163 C C . HIS A 1 401 ? -17.588 25.109 1.025 1.00 15.57 428 HIS A C 1
ATOM 6164 O O . HIS A 1 401 ? -17.599 26.333 0.927 1.00 16.52 428 HIS A O 1
ATOM 6177 N N . PRO A 1 402 ? -16.584 24.341 0.556 1.00 15.11 429 PRO A N 1
ATOM 6178 C CA . PRO A 1 402 ? -15.447 24.983 -0.106 1.00 15.10 429 PRO A CA 1
ATOM 6179 C C . PRO A 1 402 ? -15.871 25.832 -1.305 1.00 15.32 429 PRO A C 1
ATOM 6180 O O . PRO A 1 402 ? -16.780 25.451 -2.040 1.00 15.20 429 PRO A O 1
ATOM 6191 N N . VAL A 1 403 ? -15.231 26.986 -1.459 1.00 16.15 430 VAL A N 1
ATOM 6192 C CA . VAL A 1 403 ? -15.307 27.799 -2.669 1.00 16.23 430 VAL A CA 1
ATOM 6193 C C . VAL A 1 403 ? -16.553 28.669 -2.835 1.00 16.56 430 VAL A C 1
ATOM 6194 O O . VAL A 1 403 ? -16.421 29.862 -3.070 1.00 19.05 430 VAL A O 1
ATOM 6207 N N A TYR A 1 404 ? -17.743 28.088 -2.729 0.52 15.57 431 TYR A N 1
ATOM 6208 N N B TYR A 1 404 ? -17.737 28.070 -2.715 0.48 15.58 431 TYR A N 1
ATOM 6209 C CA A TYR A 1 404 ? -18.960 28.868 -2.950 0.52 15.88 431 TYR A CA 1
ATOM 6210 C CA B TYR A 1 404 ? -19.000 28.762 -2.988 0.48 15.97 431 TYR A CA 1
ATOM 6211 C C A TYR A 1 404 ? -20.094 28.513 -2.002 0.52 15.93 431 TYR A C 1
ATOM 6212 C C B TYR A 1 404 ? -20.015 28.548 -1.875 0.48 15.96 431 TYR A C 1
ATOM 6213 O O A TYR A 1 404 ? -20.255 27.353 -1.591 0.52 14.95 431 TYR A O 1
ATOM 6214 O O B TYR A 1 404 ? -20.029 27.498 -1.222 0.48 15.25 431 TYR A O 1
ATOM 6249 N N . ALA A 1 405 ? -20.877 29.546 -1.683 1.00 17.86 432 ALA A N 1
ATOM 6250 C CA . ALA A 1 405 ? -21.883 29.519 -0.621 1.00 20.52 432 ALA A CA 1
ATOM 6251 C C . ALA A 1 405 ? -23.323 29.777 -1.092 1.00 20.33 432 ALA A C 1
ATOM 6252 O O . ALA A 1 405 ? -24.251 29.618 -0.303 1.00 21.86 432 ALA A O 1
ATOM 6260 N N . ASP A 1 406 ? -23.518 30.155 -2.355 1.00 20.03 433 ASP A N 1
ATOM 6261 C CA . ASP A 1 406 ? -24.857 30.433 -2.909 1.00 24.91 433 ASP A CA 1
ATOM 6262 C C . ASP A 1 406 ? -25.141 29.580 -4.154 1.00 27.40 433 ASP A C 1
ATOM 6263 O O . ASP A 1 406 ? -25.015 30.055 -5.282 1.00 28.67 433 ASP A O 1
ATOM 6272 N N . PRO A 1 407 ? -25.535 28.313 -3.962 1.00 28.03 434 PRO A N 1
ATOM 6273 C CA . PRO A 1 407 ? -25.778 27.609 -2.701 1.00 25.85 434 PRO A CA 1
ATOM 6274 C C . PRO A 1 407 ? -24.479 27.057 -2.127 1.00 19.91 434 PRO A C 1
ATOM 6275 O O . PRO A 1 407 ? -23.443 27.135 -2.798 1.00 18.56 434 PRO A O 1
ATOM 6286 N N . GLY A 1 408 ? -24.533 26.504 -0.922 1.00 17.63 435 GLY A N 1
ATOM 6287 C CA . GLY A 1 408 ? -23.368 25.843 -0.353 1.00 16.96 435 GLY A CA 1
ATOM 6288 C C . GLY A 1 408 ? -22.875 24.721 -1.255 1.00 15.16 435 GLY A C 1
ATOM 6289 O O . GLY A 1 408 ? -23.654 23.846 -1.654 1.00 14.57 435 GLY A O 1
ATOM 6293 N N . SER A 1 409 ? -21.572 24.712 -1.544 1.00 14.24 436 SER A N 1
ATOM 6294 C CA . SER A 1 409 ? -21.015 23.818 -2.546 1.00 13.69 436 SER A CA 1
ATOM 6295 C C . SER A 1 409 ? -21.122 22.339 -2.194 1.00 13.42 436 SER A C 1
ATOM 6296 O O . SER A 1 409 ? -20.943 21.501 -3.070 1.00 14.18 436 SER A O 1
ATOM 6304 N N . ASN A 1 410 ? -21.383 22.008 -0.933 1.00 13.16 437 ASN A N 1
ATOM 6305 C CA . ASN A 1 410 ? -21.601 20.603 -0.569 1.00 12.53 437 ASN A CA 1
ATOM 6306 C C . ASN A 1 410 ? -23.041 20.292 -0.154 1.00 12.89 437 ASN A C 1
ATOM 6307 O O . ASN A 1 410 ? -23.295 19.264 0.467 1.00 13.57 437 ASN A O 1
ATOM 6318 N N . GLN A 1 411 ? -23.973 21.166 -0.503 1.00 12.15 438 GLN A N 1
ATOM 6319 C CA . GLN A 1 411 ? -25.383 20.798 -0.373 1.00 12.93 438 GLN A CA 1
ATOM 6320 C C . GLN A 1 411 ? -25.743 19.733 -1.422 1.00 13.69 438 GLN A C 1
ATOM 6321 O O . GLN A 1 411 ? -26.575 18.850 -1.166 1.00 14.15 438 GLN A O 1
ATOM 6335 N N . TRP A 1 412 ? -25.152 19.829 -2.611 1.00 13.74 439 TRP A N 1
ATOM 6336 C CA . TRP A 1 412 ? -25.499 18.944 -3.725 1.00 15.01 439 TRP A CA 1
ATOM 6337 C C . TRP A 1 412 ? -25.059 17.515 -3.471 1.00 14.49 439 TRP A C 1
ATOM 6338 O O . TRP A 1 412 ? -23.870 17.213 -3.398 1.00 14.84 439 TRP A O 1
ATOM 6359 N N . PHE A 1 413 ? -26.023 16.618 -3.344 1.00 14.03 440 PHE A N 1
ATOM 6360 C CA . PHE A 1 413 ? -25.709 15.203 -3.152 1.00 13.03 440 PHE A CA 1
ATOM 6361 C C . PHE A 1 413 ? -24.908 14.631 -4.321 1.00 12.79 440 PHE A C 1
ATOM 6362 O O . PHE A 1 413 ? -24.143 13.695 -4.132 1.00 12.34 440 PHE A O 1
ATOM 6379 N N . GLY A 1 414 ? -25.048 15.185 -5.523 1.00 12.36 441 GLY A N 1
ATOM 6380 C CA . GLY A 1 414 ? -24.380 14.646 -6.693 1.00 11.95 441 GLY A CA 1
ATOM 6381 C C . GLY A 1 414 ? -22.880 14.462 -6.532 1.00 12.90 441 GLY A C 1
ATOM 6382 O O . GLY A 1 414 ? -22.311 13.543 -7.113 1.00 13.07 441 GLY A O 1
ATOM 6386 N N . PHE A 1 415 ? -22.219 15.306 -5.754 1.00 13.11 442 PHE A N 1
ATOM 6387 C CA . PHE A 1 415 ? -20.784 15.114 -5.541 1.00 13.09 442 PHE A CA 1
ATOM 6388 C C . PHE A 1 415 ? -20.458 13.791 -4.858 1.00 12.63 442 PHE A C 1
ATOM 6389 O O . PHE A 1 415 ? -19.402 13.206 -5.102 1.00 12.80 442 PHE A O 1
ATOM 6406 N N . GLN A 1 416 ? -21.345 13.313 -3.997 1.00 12.55 443 GLN A N 1
ATOM 6407 C CA . GLN A 1 416 ? -21.146 12.010 -3.382 1.00 12.77 443 GLN A CA 1
ATOM 6408 C C . GLN A 1 416 ? -20.968 10.944 -4.460 1.00 13.36 443 GLN A C 1
ATOM 6409 O O . GLN A 1 416 ? -20.047 10.128 -4.392 1.00 12.81 443 GLN A O 1
ATOM 6423 N N . ALA A 1 417 ? -21.867 10.930 -5.440 1.00 13.29 444 ALA A N 1
ATOM 6424 C CA . ALA A 1 417 ? -21.846 9.924 -6.505 1.00 13.47 444 ALA A CA 1
ATOM 6425 C C . ALA A 1 417 ? -20.674 10.143 -7.456 1.00 12.86 444 ALA A C 1
ATOM 6426 O O . ALA A 1 417 ? -19.907 9.220 -7.716 1.00 12.77 444 ALA A O 1
ATOM 6433 N N . TRP A 1 418 ? -20.511 11.365 -7.958 1.00 12.14 445 TRP A N 1
ATOM 6434 C CA . TRP A 1 418 ? -19.451 11.646 -8.916 1.00 12.09 445 TRP A CA 1
ATOM 6435 C C . TRP A 1 418 ? -18.097 11.277 -8.350 1.00 11.86 445 TRP A C 1
ATOM 6436 O O . TRP A 1 418 ? -17.281 10.628 -9.016 1.00 11.81 445 TRP A O 1
ATOM 6457 N N . SER A 1 419 ? -17.861 11.669 -7.104 1.00 12.00 446 SER A N 1
ATOM 6458 C CA . SER A 1 419 ? -16.529 11.516 -6.535 1.00 12.73 446 SER A CA 1
ATOM 6459 C C . SER A 1 419 ? -16.296 10.109 -5.980 1.00 12.39 446 SER A C 1
ATOM 6460 O O . SER A 1 419 ? -15.228 9.504 -6.189 1.00 12.67 446 SER A O 1
ATOM 6468 N N . MET A 1 420 ? -17.265 9.544 -5.275 1.00 11.82 447 MET A N 1
ATOM 6469 C CA . MET A 1 420 ? -17.053 8.194 -4.756 1.00 11.66 447 MET A CA 1
ATOM 6470 C C . MET A 1 420 ? -17.032 7.159 -5.872 1.00 12.73 447 MET A C 1
ATOM 6471 O O . MET A 1 420 ? -16.429 6.108 -5.697 1.00 13.12 447 MET A O 1
ATOM 6485 N N . GLN A 1 421 ? -17.643 7.448 -7.019 1.00 12.14 448 GLN A N 1
ATOM 6486 C CA . GLN A 1 421 ? -17.548 6.563 -8.183 1.00 13.07 448 GLN A CA 1
ATOM 6487 C C . GLN A 1 421 ? -16.082 6.332 -8.565 1.00 12.93 448 GLN A C 1
ATOM 6488 O O . GLN A 1 421 ? -15.691 5.241 -8.970 1.00 12.47 448 GLN A O 1
ATOM 6502 N N . ARG A 1 422 ? -15.272 7.378 -8.437 1.00 12.20 449 ARG A N 1
ATOM 6503 C CA . ARG A 1 422 ? -13.847 7.288 -8.735 1.00 12.68 449 ARG A CA 1
ATOM 6504 C C . ARG A 1 422 ? -13.134 6.430 -7.711 1.00 12.94 449 ARG A C 1
ATOM 6505 O O . ARG A 1 422 ? -12.232 5.675 -8.062 1.00 13.43 449 ARG A O 1
ATOM 6526 N N . VAL A 1 423 ? -13.487 6.572 -6.441 1.00 12.54 450 VAL A N 1
ATOM 6527 C CA . VAL A 1 423 ? -12.911 5.730 -5.401 1.00 13.08 450 VAL A CA 1
ATOM 6528 C C . VAL A 1 423 ? -13.283 4.260 -5.666 1.00 12.77 450 VAL A C 1
ATOM 6529 O O . VAL A 1 423 ? -12.456 3.375 -5.452 1.00 13.25 450 VAL A O 1
ATOM 6542 N N . MET A 1 424 ? -14.478 3.986 -6.173 1.00 12.70 451 MET A N 1
ATOM 6543 C CA . MET A 1 424 ? -14.847 2.606 -6.479 1.00 13.02 451 MET A CA 1
ATOM 6544 C C . MET A 1 424 ? -13.979 2.032 -7.597 1.00 13.42 451 MET A C 1
ATOM 6545 O O . MET A 1 424 ? -13.572 0.865 -7.532 1.00 13.75 451 MET A O 1
ATOM 6559 N N . GLU A 1 425 ? -13.694 2.830 -8.624 1.00 12.84 452 GLU A N 1
ATOM 6560 C CA . GLU A 1 425 ? -12.845 2.356 -9.713 1.00 13.37 452 GLU A CA 1
ATOM 6561 C C . GLU A 1 425 ? -11.439 2.101 -9.196 1.00 12.84 452 GLU A C 1
ATOM 6562 O O . GLU A 1 425 ? -10.808 1.126 -9.595 1.00 13.83 452 GLU A O 1
ATOM 6574 N N . TYR A 1 426 ? -10.951 2.986 -8.317 1.00 12.95 453 TYR A N 1
ATOM 6575 C CA . TYR A 1 426 ? -9.655 2.758 -7.673 1.00 13.37 453 TYR A CA 1
ATOM 6576 C C . TYR A 1 426 ? -9.644 1.410 -6.922 1.00 13.63 453 TYR A C 1
ATOM 6577 O O . TYR A 1 426 ? -8.731 0.598 -7.092 1.00 14.10 453 TYR A O 1
ATOM 6595 N N . TYR A 1 427 ? -10.663 1.145 -6.109 1.00 13.83 454 TYR A N 1
ATOM 6596 C CA . TYR A 1 427 ? -10.736 -0.125 -5.373 1.00 14.38 454 TYR A CA 1
ATOM 6597 C C . TYR A 1 427 ? -10.846 -1.307 -6.335 1.00 13.77 454 TYR A C 1
ATOM 6598 O O . TYR A 1 427 ? -10.172 -2.331 -6.165 1.00 14.15 454 TYR A O 1
ATOM 6616 N N . LEU A 1 428 ? -11.669 -1.164 -7.370 1.00 13.64 455 LEU A N 1
ATOM 6617 C CA . LEU A 1 428 ? -11.804 -2.224 -8.366 1.00 13.83 455 LEU A CA 1
ATOM 6618 C C . LEU A 1 428 ? -10.455 -2.602 -8.992 1.00 13.85 455 LEU A C 1
ATOM 6619 O O . LEU A 1 428 ? -10.098 -3.779 -9.060 1.00 14.53 455 LEU A O 1
ATOM 6635 N N . GLU A 1 429 ? -9.689 -1.597 -9.427 1.00 13.33 456 GLU A N 1
ATOM 6636 C CA . GLU A 1 429 ? -8.436 -1.883 -10.135 1.00 14.12 456 GLU A CA 1
ATOM 6637 C C . GLU A 1 429 ? -7.242 -2.210 -9.233 1.00 15.80 456 GLU A C 1
ATOM 6638 O O . GLU A 1 429 ? -6.241 -2.724 -9.726 1.00 18.02 456 GLU A O 1
ATOM 6650 N N . THR A 1 430 ? -7.347 -1.968 -7.930 1.00 15.00 457 THR A N 1
ATOM 6651 C CA . THR A 1 430 ? -6.222 -2.226 -7.020 1.00 15.81 457 THR A CA 1
ATOM 6652 C C . THR A 1 430 ? -6.459 -3.262 -5.933 1.00 16.28 457 THR A C 1
ATOM 6653 O O . THR A 1 430 ? -5.527 -3.940 -5.528 1.00 16.35 457 THR A O 1
ATOM 6664 N N . GLY A 1 431 ? -7.687 -3.335 -5.430 1.00 16.50 458 GLY A N 1
ATOM 6665 C CA . GLY A 1 431 ? -7.978 -4.147 -4.266 1.00 17.86 458 GLY A CA 1
ATOM 6666 C C . GLY A 1 431 ? -7.311 -3.642 -3.001 1.00 20.31 458 GLY A C 1
ATOM 6667 O O . GLY A 1 431 ? -7.090 -4.405 -2.069 1.00 22.84 458 GLY A O 1
ATOM 6671 N N . ASP A 1 432 ? -6.954 -2.361 -2.971 1.00 19.49 459 ASP A N 1
ATOM 6672 C CA . ASP A 1 432 ? -6.313 -1.764 -1.803 1.00 19.57 459 ASP A CA 1
ATOM 6673 C C . ASP A 1 432 ? -7.234 -1.776 -0.585 1.00 18.96 459 ASP A C 1
ATOM 6674 O O . ASP A 1 432 ? -8.244 -1.073 -0.557 1.00 18.04 459 ASP A O 1
ATOM 6683 N N . SER A 1 433 ? -6.888 -2.566 0.431 1.00 19.63 460 SER A N 1
ATOM 6684 C CA . SER A 1 433 ? -7.765 -2.712 1.597 1.00 21.92 460 SER A CA 1
ATOM 6685 C C . SER A 1 433 ? -7.828 -1.429 2.441 1.00 21.46 460 SER A C 1
ATOM 6686 O O . SER A 1 433 ? -8.700 -1.288 3.294 1.00 22.14 460 SER A O 1
ATOM 6694 N N . SER A 1 434 ? -6.922 -0.492 2.194 1.00 20.28 461 SER A N 1
ATOM 6695 C CA . SER A 1 434 ? -6.865 0.732 2.998 1.00 20.51 461 SER A CA 1
ATOM 6696 C C . SER A 1 434 ? -8.125 1.584 2.831 1.00 19.83 461 SER A C 1
ATOM 6697 O O . SER A 1 434 ? -8.415 2.420 3.676 1.00 20.71 461 SER A O 1
ATOM 6705 N N . VAL A 1 435 ? -8.865 1.373 1.745 1.00 17.29 462 VAL A N 1
ATOM 6706 C CA . VAL A 1 435 ? -10.069 2.157 1.489 1.00 15.76 462 VAL A CA 1
ATOM 6707 C C . VAL A 1 435 ? -11.346 1.343 1.680 1.00 15.62 462 VAL A C 1
ATOM 6708 O O . VAL A 1 435 ? -12.431 1.850 1.435 1.00 15.20 462 VAL A O 1
ATOM 6721 N N . LYS A 1 436 ? -11.213 0.108 2.149 1.00 15.78 463 LYS A N 1
ATOM 6722 C CA . LYS A 1 436 ? -12.377 -0.760 2.290 1.00 17.95 463 LYS A CA 1
ATOM 6723 C C . LYS A 1 436 ? -13.379 -0.197 3.305 1.00 16.71 463 LYS A C 1
ATOM 6724 O O . LYS A 1 436 ? -14.583 -0.204 3.060 1.00 18.07 463 LYS A O 1
ATOM 6743 N N . ASN A 1 437 ? -12.895 0.279 4.448 1.00 16.36 464 ASN A N 1
ATOM 6744 C CA . ASN A 1 437 ? -13.813 0.790 5.469 1.00 17.25 464 ASN A CA 1
ATOM 6745 C C . ASN A 1 437 ? -14.562 2.014 4.961 1.00 16.16 464 ASN A C 1
ATOM 6746 O O . ASN A 1 437 ? -15.778 2.122 5.121 1.00 16.08 464 ASN A O 1
ATOM 6757 N N . LEU A 1 438 ? -13.817 2.923 4.338 1.00 15.66 465 LEU A N 1
ATOM 6758 C CA . LEU A 1 438 ? -14.381 4.117 3.718 1.00 14.94 465 LEU A CA 1
ATOM 6759 C C . LEU A 1 438 ? -15.526 3.782 2.773 1.00 13.57 465 LEU A C 1
ATOM 6760 O O . LEU A 1 438 ? -16.627 4.330 2.881 1.00 12.56 465 LEU A O 1
ATOM 6776 N N . ILE A 1 439 ? -15.250 2.894 1.834 1.00 13.84 466 ILE A N 1
ATOM 6777 C CA A ILE A 1 439 ? -16.179 2.505 0.780 0.45 14.01 466 ILE A CA 1
ATOM 6778 C CA B ILE A 1 439 ? -16.235 2.603 0.793 0.55 13.75 466 ILE A CA 1
ATOM 6779 C C . ILE A 1 439 ? -17.427 1.820 1.336 1.00 14.23 466 ILE A C 1
ATOM 6780 O O . ILE A 1 439 ? -18.556 2.131 0.946 1.00 14.68 466 ILE A O 1
ATOM 6811 N N . LYS A 1 440 ? -17.201 0.887 2.255 1.00 15.49 467 LYS A N 1
ATOM 6812 C CA . LYS A 1 440 ? -18.313 0.102 2.806 1.00 16.56 467 LYS A CA 1
ATOM 6813 C C . LYS A 1 440 ? -19.232 0.989 3.631 1.00 15.84 467 LYS A C 1
ATOM 6814 O O . LYS A 1 440 ? -20.457 0.898 3.529 1.00 15.30 467 LYS A O 1
ATOM 6833 N N . LYS A 1 441 ? -18.649 1.879 4.426 1.00 14.87 468 LYS A N 1
ATOM 6834 C CA . LYS A 1 441 ? -19.448 2.774 5.245 1.00 14.91 468 LYS A CA 1
ATOM 6835 C C . LYS A 1 441 ? -20.268 3.710 4.365 1.00 15.35 468 LYS A C 1
ATOM 6836 O O . LYS A 1 441 ? -21.434 3.985 4.663 1.00 15.96 468 LYS A O 1
ATOM 6855 N N . TRP A 1 442 ? -19.674 4.187 3.271 1.00 13.41 469 TRP A N 1
ATOM 6856 C CA . TRP A 1 442 ? -20.390 5.055 2.343 1.00 13.11 469 TRP A CA 1
ATOM 6857 C C . TRP A 1 442 ? -21.502 4.312 1.592 1.00 13.36 469 TRP A C 1
ATOM 6858 O O . TRP A 1 442 ? -22.601 4.841 1.424 1.00 13.34 469 TRP A O 1
ATOM 6879 N N . VAL A 1 443 ? -21.234 3.085 1.166 1.00 13.72 470 VAL A N 1
ATOM 6880 C CA . VAL A 1 443 ? -22.240 2.288 0.472 1.00 14.47 470 VAL A CA 1
ATOM 6881 C C . VAL A 1 443 ? -23.448 2.003 1.364 1.00 14.82 470 VAL A C 1
ATOM 6882 O O . VAL A 1 443 ? -24.597 2.190 0.944 1.00 15.32 470 VAL A O 1
ATOM 6895 N N . ASP A 1 444 ? -23.195 1.560 2.589 1.00 15.34 471 ASP A N 1
ATOM 6896 C CA . ASP A 1 444 ? -24.278 1.232 3.501 1.00 16.11 471 ASP A CA 1
ATOM 6897 C C . ASP A 1 444 ? -25.086 2.493 3.764 1.00 15.93 471 ASP A C 1
ATOM 6898 O O . ASP A 1 444 ? -26.310 2.422 3.836 1.00 16.78 471 ASP A O 1
ATOM 6907 N N . TRP A 1 445 ? -24.413 3.643 3.844 1.00 14.82 472 TRP A N 1
ATOM 6908 C CA . TRP A 1 445 ? -25.100 4.912 4.078 1.00 14.39 472 TRP A CA 1
ATOM 6909 C C . TRP A 1 445 ? -25.987 5.247 2.882 1.00 14.53 472 TRP A C 1
ATOM 6910 O O . TRP A 1 445 ? -27.189 5.528 3.025 1.00 14.48 472 TRP A O 1
ATOM 6931 N N . VAL A 1 446 ? -25.404 5.247 1.692 1.00 14.56 473 VAL A N 1
ATOM 6932 C CA . VAL A 1 446 ? -26.137 5.739 0.543 1.00 15.29 473 VAL A CA 1
ATOM 6933 C C . VAL A 1 446 ? -27.322 4.815 0.231 1.00 16.15 473 VAL A C 1
ATOM 6934 O O . VAL A 1 446 ? -28.417 5.254 -0.137 1.00 16.53 473 VAL A O 1
ATOM 6947 N N . MET A 1 447 ? -27.125 3.519 0.413 1.00 16.19 474 MET A N 1
ATOM 6948 C CA A MET A 1 447 ? -28.172 2.512 0.236 0.42 17.33 474 MET A CA 1
ATOM 6949 C CA B MET A 1 447 ? -28.208 2.610 0.098 0.58 17.17 474 MET A CA 1
ATOM 6950 C C . MET A 1 447 ? -29.377 2.764 1.107 1.00 17.84 474 MET A C 1
ATOM 6951 O O . MET A 1 447 ? -30.541 2.503 0.735 1.00 18.27 474 MET A O 1
ATOM 6978 N N . SER A 1 448 ? -29.103 3.235 2.323 1.00 18.04 475 SER A N 1
ATOM 6979 C CA . SER A 1 448 ? -30.156 3.503 3.299 1.00 18.22 475 SER A CA 1
ATOM 6980 C C . SER A 1 448 ? -30.985 4.713 2.911 1.00 16.72 475 SER A C 1
ATOM 6981 O O . SER A 1 448 ? -32.082 4.927 3.453 1.00 17.62 475 SER A O 1
ATOM 6989 N N . GLU A 1 449 ? -30.472 5.504 1.973 1.00 14.42 476 GLU A N 1
ATOM 6990 C CA . GLU A 1 449 ? -31.127 6.747 1.563 1.00 15.92 476 GLU A CA 1
ATOM 6991 C C . GLU A 1 449 ? -31.761 6.691 0.173 1.00 17.95 476 GLU A C 1
ATOM 6992 O O . GLU A 1 449 ? -32.348 7.676 -0.280 1.00 20.50 476 GLU A O 1
ATOM 7004 N N . ILE A 1 450 ? -31.648 5.562 -0.513 1.00 17.11 477 ILE A N 1
ATOM 7005 C CA . ILE A 1 450 ? -32.304 5.375 -1.796 1.00 16.98 477 ILE A CA 1
ATOM 7006 C C . ILE A 1 450 ? -33.690 4.789 -1.533 1.00 16.87 477 ILE A C 1
ATOM 7007 O O . ILE A 1 450 ? -33.828 3.831 -0.764 1.00 18.98 477 ILE A O 1
ATOM 7023 N N . LYS A 1 451 ? -34.702 5.358 -2.175 1.00 16.62 478 LYS A N 1
ATOM 7024 C CA . LYS A 1 451 ? -36.067 4.878 -2.044 1.00 20.37 478 LYS A CA 1
ATOM 7025 C C . LYS A 1 451 ? -36.502 4.238 -3.346 1.00 19.04 478 LYS A C 1
ATOM 7026 O O . LYS A 1 451 ? -36.469 4.872 -4.403 1.00 17.51 478 LYS A O 1
ATOM 7045 N N . LEU A 1 452 ? -36.929 2.981 -3.262 1.00 20.52 479 LEU A N 1
ATOM 7046 C CA . LEU A 1 452 ? -37.523 2.295 -4.396 1.00 20.73 479 LEU A CA 1
ATOM 7047 C C . LEU A 1 452 ? -38.999 2.075 -4.080 1.00 20.38 479 LEU A C 1
ATOM 7048 O O . LEU A 1 452 ? -39.350 1.415 -3.102 1.00 22.39 479 LEU A O 1
ATOM 7064 N N . TYR A 1 453 ? -39.857 2.641 -4.911 1.00 17.97 480 TYR A N 1
ATOM 7065 C CA . TYR A 1 453 ? -41.304 2.618 -4.656 1.00 19.11 480 TYR A CA 1
ATOM 7066 C C . TYR A 1 453 ? -41.971 1.472 -5.401 1.00 20.65 480 TYR A C 1
ATOM 7067 O O . TYR A 1 453 ? -41.523 1.074 -6.482 1.00 20.10 480 TYR A O 1
ATOM 7085 N N . ASP A 1 454 ? -43.031 0.931 -4.805 1.00 23.57 481 ASP A N 1
ATOM 7086 C CA . ASP A 1 454 ? -43.718 -0.215 -5.386 1.00 26.66 481 ASP A CA 1
ATOM 7087 C C . ASP A 1 454 ? -44.303 0.119 -6.756 1.00 24.21 481 ASP A C 1
ATOM 7088 O O . ASP A 1 454 ? -44.530 -0.785 -7.563 1.00 24.46 481 ASP A O 1
ATOM 7097 N N . ASP A 1 455 ? -44.564 1.402 -7.007 1.00 22.77 482 ASP A N 1
ATOM 7098 C CA . ASP A 1 455 ? -45.109 1.828 -8.295 1.00 23.06 482 ASP A CA 1
ATOM 7099 C C . ASP A 1 455 ? -44.028 1.944 -9.387 1.00 22.65 482 ASP A C 1
ATOM 7100 O O . ASP A 1 455 ? -44.313 2.364 -10.510 1.00 23.13 482 ASP A O 1
ATOM 7109 N N . GLY A 1 456 ? -42.795 1.571 -9.059 1.00 22.18 483 GLY A N 1
ATOM 7110 C CA . GLY A 1 456 ? -41.728 1.536 -10.046 1.00 21.44 483 GLY A CA 1
ATOM 7111 C C . GLY A 1 456 ? -40.907 2.805 -10.133 1.00 21.14 483 GLY A C 1
ATOM 7112 O O . GLY A 1 456 ? -39.973 2.892 -10.927 1.00 21.40 483 GLY A O 1
ATOM 7116 N N . THR A 1 457 ? -41.266 3.803 -9.332 1.00 21.12 484 THR A N 1
ATOM 7117 C CA . THR A 1 457 ? -40.491 5.038 -9.288 1.00 20.19 484 THR A CA 1
ATOM 7118 C C . THR A 1 457 ? -39.379 4.925 -8.247 1.00 18.59 484 THR A C 1
ATOM 7119 O O . THR A 1 457 ? -39.224 3.907 -7.580 1.00 17.62 484 THR A O 1
ATOM 7130 N N . PHE A 1 458 ? -38.561 5.967 -8.145 1.00 17.21 485 PHE A N 1
ATOM 7131 C CA . PHE A 1 458 ? -37.463 5.976 -7.197 1.00 16.54 485 PHE A CA 1
ATOM 7132 C C . PHE A 1 458 ? -37.248 7.402 -6.697 1.00 15.94 485 PHE A C 1
ATOM 7133 O O . PHE A 1 458 ? -37.740 8.361 -7.283 1.00 17.05 485 PHE A O 1
ATOM 7150 N N . ALA A 1 459 ? -36.529 7.514 -5.592 1.00 16.05 486 ALA A N 1
ATOM 7151 C CA . ALA A 1 459 ? -35.985 8.782 -5.157 1.00 15.53 486 ALA A CA 1
ATOM 7152 C C . ALA A 1 459 ? -34.613 8.565 -4.560 1.00 15.20 486 ALA A C 1
ATOM 7153 O O . ALA A 1 459 ? -34.333 7.526 -3.955 1.00 16.48 486 ALA A O 1
ATOM 7160 N N . ILE A 1 460 ? -33.748 9.556 -4.762 1.00 14.54 487 ILE A N 1
ATOM 7161 C CA . ILE A 1 460 ? -32.407 9.554 -4.187 1.00 15.24 487 ILE A CA 1
ATOM 7162 C C . ILE A 1 460 ? -32.216 10.894 -3.494 1.00 15.10 487 ILE A C 1
ATOM 7163 O O . ILE A 1 460 ? -32.927 11.852 -3.787 1.00 14.92 487 ILE A O 1
ATOM 7179 N N . PRO A 1 461 ? -31.259 10.984 -2.566 1.00 15.30 488 PRO A N 1
ATOM 7180 C CA . PRO A 1 461 ? -31.008 12.296 -1.959 1.00 15.75 488 PRO A CA 1
ATOM 7181 C C . PRO A 1 461 ? -30.673 13.362 -2.998 1.00 15.90 488 PRO A C 1
ATOM 7182 O O . PRO A 1 461 ? -30.020 13.086 -3.998 1.00 15.04 488 PRO A O 1
ATOM 7193 N N A SER A 1 462 ? -31.138 14.576 -2.733 0.40 16.44 489 SER A N 1
ATOM 7194 N N B SER A 1 462 ? -31.135 14.583 -2.769 0.60 16.41 489 SER A N 1
ATOM 7195 C CA A SER A 1 462 ? -30.899 15.720 -3.597 0.40 16.78 489 SER A CA 1
ATOM 7196 C CA B SER A 1 462 ? -30.781 15.695 -3.642 0.60 16.62 489 SER A CA 1
ATOM 7197 C C A SER A 1 462 ? -30.016 16.736 -2.892 0.40 16.48 489 SER A C 1
ATOM 7198 C C B SER A 1 462 ? -29.978 16.746 -2.885 0.60 16.47 489 SER A C 1
ATOM 7199 O O A SER A 1 462 ? -28.982 17.152 -3.421 0.40 15.87 489 SER A O 1
ATOM 7200 O O B SER A 1 462 ? -28.942 17.191 -3.380 0.60 15.82 489 SER A O 1
ATOM 7215 N N . ASP A 1 463 ? -30.447 17.126 -1.696 1.00 17.46 490 ASP A N 1
ATOM 7216 C CA . ASP A 1 463 ? -29.795 18.171 -0.894 1.00 19.05 490 ASP A CA 1
ATOM 7217 C C . ASP A 1 463 ? -29.356 17.622 0.454 1.00 16.49 490 ASP A C 1
ATOM 7218 O O . ASP A 1 463 ? -30.089 16.868 1.116 1.00 15.78 490 ASP A O 1
ATOM 7228 N N . LEU A 1 464 ? -28.155 18.032 0.867 1.00 15.62 491 LEU A N 1
ATOM 7229 C CA . LEU A 1 464 ? -27.561 17.630 2.129 1.00 15.53 491 LEU A CA 1
ATOM 7230 C C . LEU A 1 464 ? -27.311 18.839 3.027 1.00 16.77 491 LEU A C 1
ATOM 7231 O O . LEU A 1 464 ? -27.040 19.945 2.537 1.00 18.30 491 LEU A O 1
ATOM 7247 N N . GLU A 1 465 ? -27.395 18.606 4.329 1.00 16.44 492 GLU A N 1
ATOM 7248 C CA . GLU A 1 465 ? -27.097 19.607 5.349 1.00 18.11 492 GLU A CA 1
ATOM 7249 C C . GLU A 1 465 ? -26.075 19.032 6.315 1.00 17.15 492 GLU A C 1
ATOM 7250 O O . GLU A 1 465 ? -26.116 17.849 6.635 1.00 17.43 492 GLU A O 1
ATOM 7262 N N . TRP A 1 466 ? -25.146 19.878 6.757 1.00 16.86 493 TRP A N 1
ATOM 7263 C CA . TRP A 1 466 ? -23.984 19.433 7.518 1.00 16.23 493 TRP A CA 1
ATOM 7264 C C . TRP A 1 466 ? -23.883 20.143 8.847 1.00 17.03 493 TRP A C 1
ATOM 7265 O O . TRP A 1 466 ? -24.203 21.339 8.967 1.00 17.35 493 TRP A O 1
ATOM 7286 N N . SER A 1 467 ? -23.409 19.413 9.850 1.00 17.77 494 SER A N 1
ATOM 7287 C CA . SER A 1 467 ? -23.086 20.029 11.121 1.00 19.23 494 SER A CA 1
ATOM 7288 C C . SER A 1 467 ? -21.804 19.433 11.688 1.00 18.00 494 SER A C 1
ATOM 7289 O O . SER A 1 467 ? -21.421 18.316 11.354 1.00 17.52 494 SER A O 1
ATOM 7297 N N . GLY A 1 468 ? -21.137 20.204 12.535 1.00 18.30 495 GLY A N 1
ATOM 7298 C CA . GLY A 1 468 ? -19.954 19.727 13.223 1.00 18.51 495 GLY A CA 1
ATOM 7299 C C . GLY A 1 468 ? -18.706 19.754 12.364 1.00 18.32 495 GLY A C 1
ATOM 7300 O O . GLY A 1 468 ? -18.659 20.407 11.328 1.00 18.05 495 GLY A O 1
ATOM 7304 N N . GLN A 1 469 ? -17.688 19.028 12.818 1.00 18.64 496 GLN A N 1
ATOM 7305 C CA . GLN A 1 469 ? -16.403 18.974 12.147 1.00 18.14 496 GLN A CA 1
ATOM 7306 C C . GLN A 1 469 ? -15.815 17.589 12.290 1.00 16.38 496 GLN A C 1
ATOM 7307 O O . GLN A 1 469 ? -16.038 16.928 13.303 1.00 17.23 496 GLN A O 1
ATOM 7321 N N . PRO A 1 470 ? -15.019 17.165 11.303 1.00 15.57 497 PRO A N 1
ATOM 7322 C CA . PRO A 1 470 ? -14.199 15.971 11.542 1.00 16.48 497 PRO A CA 1
ATOM 7323 C C . PRO A 1 470 ? -13.181 16.234 12.635 1.00 17.73 497 PRO A C 1
ATOM 7324 O O . PRO A 1 470 ? -12.884 17.391 12.913 1.00 18.09 497 PRO A O 1
ATOM 7335 N N . ASP A 1 471 ? -12.657 15.180 13.248 1.00 17.82 498 ASP A N 1
ATOM 7336 C CA . ASP A 1 471 ? -11.520 15.320 14.157 1.00 18.48 498 ASP A CA 1
ATOM 7337 C C . ASP A 1 471 ? -10.282 15.674 13.349 1.00 17.12 498 ASP A C 1
ATOM 7338 O O . ASP A 1 471 ? -10.154 15.265 12.200 1.00 17.41 498 ASP A O 1
ATOM 7347 N N . THR A 1 472 ? -9.384 16.454 13.936 1.00 17.89 499 THR A N 1
ATOM 7348 C CA . THR A 1 472 ? -8.116 16.756 13.283 1.00 18.36 499 THR A CA 1
ATOM 7349 C C . THR A 1 472 ? -7.409 15.459 12.881 1.00 18.78 499 THR A C 1
ATOM 7350 O O . THR A 1 472 ? -7.382 14.490 13.641 1.00 19.06 499 THR A O 1
ATOM 7361 N N . TRP A 1 473 ? -6.871 15.445 11.666 1.00 18.29 500 TRP A N 1
ATOM 7362 C CA . TRP A 1 473 ? -6.252 14.241 11.099 1.00 18.22 500 TRP A CA 1
ATOM 7363 C C . TRP A 1 473 ? -4.876 13.939 11.660 1.00 18.50 500 TRP A C 1
ATOM 7364 O O . TRP A 1 473 ? -3.978 14.781 11.651 1.00 18.48 500 TRP A O 1
ATOM 7385 N N . THR A 1 474 ? -4.703 12.707 12.123 1.00 19.99 501 THR A N 1
ATOM 7386 C CA . THR A 1 474 ? -3.396 12.220 12.541 1.00 23.16 501 THR A CA 1
ATOM 7387 C C . THR A 1 474 ? -3.079 10.892 11.848 1.00 24.41 501 THR A C 1
ATOM 7388 O O . THR A 1 474 ? -2.194 10.161 12.293 1.00 24.72 501 THR A O 1
ATOM 7399 N N . GLY A 1 475 ? -3.797 10.582 10.770 1.00 25.93 502 GLY A N 1
ATOM 7400 C CA . GLY A 1 475 ? -3.448 9.466 9.897 1.00 27.27 502 GLY A CA 1
ATOM 7401 C C . GLY A 1 475 ? -4.422 8.307 9.885 1.00 26.98 502 GLY A C 1
ATOM 7402 O O . GLY A 1 475 ? -4.362 7.444 9.001 1.00 28.31 502 GLY A O 1
ATOM 7406 N N A THR A 1 476 ? -5.336 8.301 10.852 0.58 25.33 503 THR A N 1
ATOM 7407 N N B THR A 1 476 ? -5.313 8.272 10.870 0.42 25.36 503 THR A N 1
ATOM 7408 C CA A THR A 1 476 ? -6.301 7.224 11.011 0.58 24.69 503 THR A CA 1
ATOM 7409 C CA B THR A 1 476 ? -6.318 7.224 10.950 0.42 24.46 503 THR A CA 1
ATOM 7410 C C A THR A 1 476 ? -7.691 7.789 11.278 0.58 23.36 503 THR A C 1
ATOM 7411 C C B THR A 1 476 ? -7.687 7.801 11.250 0.42 23.35 503 THR A C 1
ATOM 7412 O O A THR A 1 476 ? -7.848 8.751 12.026 0.58 22.32 503 THR A O 1
ATOM 7413 O O B THR A 1 476 ? -7.827 8.771 11.991 0.42 22.35 503 THR A O 1
ATOM 7434 N N . TYR A 1 477 ? -8.696 7.182 10.653 1.00 24.38 504 TYR A N 1
ATOM 7435 C CA . TYR A 1 477 ? -10.079 7.598 10.826 1.00 24.02 504 TYR A CA 1
ATOM 7436 C C . TYR A 1 477 ? -10.528 7.344 12.254 1.00 24.32 504 TYR A C 1
ATOM 7437 O O . TYR A 1 477 ? -10.292 6.268 12.819 1.00 25.93 504 TYR A O 1
ATOM 7456 N N . THR A 1 478 ? -11.179 8.341 12.837 1.00 21.47 505 THR A N 1
ATOM 7457 C CA . THR A 1 478 ? -11.620 8.271 14.219 1.00 21.23 505 THR A CA 1
ATOM 7458 C C . THR A 1 478 ? -13.099 7.880 14.310 1.00 21.83 505 THR A C 1
ATOM 7459 O O . THR A 1 478 ? -13.615 7.646 15.403 1.00 23.31 505 THR A O 1
ATOM 7470 N N . GLY A 1 479 ? -13.779 7.863 13.169 1.00 20.74 506 GLY A N 1
ATOM 7471 C CA . GLY A 1 479 ? -15.225 7.732 13.142 1.00 19.21 506 GLY A CA 1
ATOM 7472 C C . GLY A 1 479 ? -15.962 9.071 13.076 1.00 18.74 506 GLY A C 1
ATOM 7473 O O . GLY A 1 479 ? -17.159 9.081 12.826 1.00 19.30 506 GLY A O 1
ATOM 7477 N N . ASN A 1 480 ? -15.256 10.183 13.305 1.00 17.78 507 ASN A N 1
ATOM 7478 C CA . ASN A 1 480 ? -15.837 11.537 13.266 1.00 17.54 507 ASN A CA 1
ATOM 7479 C C . ASN A 1 480 ? -17.230 11.606 13.881 1.00 18.94 507 ASN A C 1
ATOM 7480 O O . ASN A 1 480 ? -18.196 11.993 13.216 1.00 18.74 507 ASN A 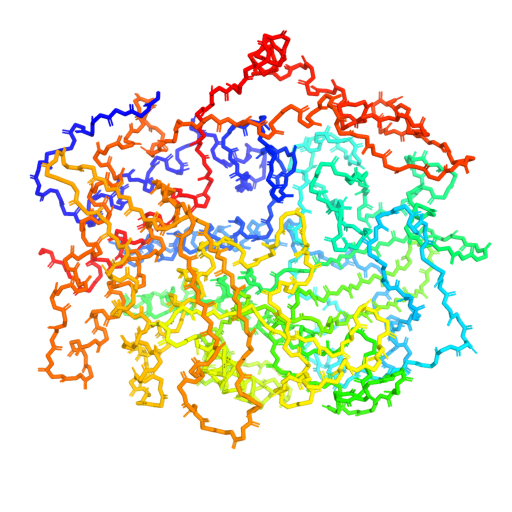O 1
ATOM 7491 N N . PRO A 1 481 ? -17.332 11.223 15.162 1.00 20.82 508 PRO A N 1
ATOM 7492 C CA . PRO A 1 481 ? -18.633 11.100 15.822 1.00 22.23 508 PRO A CA 1
ATOM 7493 C C . PRO A 1 481 ? -19.434 12.397 15.874 1.00 24.36 508 PRO A C 1
ATOM 7494 O O . PRO A 1 481 ? -20.639 12.327 16.108 1.00 25.03 508 PRO A O 1
ATOM 7505 N N . ASN A 1 482 ? -18.794 13.543 15.658 1.00 24.84 509 ASN A N 1
ATOM 7506 C CA . ASN A 1 482 ? -19.502 14.823 15.742 1.00 25.32 509 ASN A CA 1
ATOM 7507 C C . ASN A 1 482 ? -19.663 15.537 14.396 1.00 22.09 509 ASN A C 1
ATOM 7508 O O . ASN A 1 482 ? -20.120 16.680 14.349 1.00 22.66 509 ASN A O 1
ATOM 7519 N N . LEU A 1 483 ? -19.317 14.849 13.309 1.00 18.13 510 LEU A N 1
ATOM 7520 C CA . LEU A 1 483 ? -19.547 15.334 11.951 1.00 16.48 510 LEU A CA 1
ATOM 7521 C C . LEU A 1 483 ? -20.768 14.619 11.401 1.00 17.16 510 LEU A C 1
ATOM 7522 O O . LEU A 1 483 ? -20.765 13.398 11.280 1.00 17.94 510 LEU A O 1
ATOM 7538 N N . HIS A 1 484 ? -21.803 15.381 11.075 1.00 16.86 511 HIS A N 1
ATOM 7539 C CA . HIS A 1 484 ? -23.097 14.799 10.728 1.00 16.73 511 HIS A CA 1
ATOM 7540 C C . HIS A 1 484 ? -23.641 15.332 9.421 1.00 17.35 511 HIS A C 1
ATOM 7541 O O . HIS A 1 484 ? -23.544 16.531 9.132 1.00 18.33 511 HIS A O 1
ATOM 7554 N N . VAL A 1 485 ? -24.257 14.434 8.655 1.00 16.46 512 VAL A N 1
ATOM 7555 C CA . VAL A 1 485 ? -25.023 14.811 7.476 1.00 15.72 512 VAL A CA 1
ATOM 7556 C C . VAL A 1 485 ? -26.506 14.559 7.745 1.00 15.91 512 VAL A C 1
ATOM 7557 O O . VAL A 1 485 ? -26.864 13.684 8.527 1.00 17.45 512 VAL A O 1
ATOM 7570 N N . ARG A 1 486 ? -27.347 15.355 7.102 1.00 15.41 513 ARG A N 1
ATOM 7571 C CA . ARG A 1 486 ? -28.790 15.093 7.054 1.00 19.30 513 ARG A CA 1
ATOM 7572 C C . ARG A 1 486 ? -29.244 15.304 5.621 1.00 17.56 513 ARG A C 1
ATOM 7573 O O . ARG A 1 486 ? -28.831 16.260 4.983 1.00 17.15 513 ARG A O 1
ATOM 7594 N N . VAL A 1 487 ? -30.077 14.402 5.105 1.00 17.17 514 VAL A N 1
ATOM 7595 C CA . VAL A 1 487 ? -30.677 14.588 3.792 1.00 17.20 514 VAL A CA 1
ATOM 7596 C C . VAL A 1 487 ? -31.931 15.452 3.967 1.00 17.58 514 VAL A C 1
ATOM 7597 O O . VAL A 1 487 ? -32.850 15.071 4.686 1.00 17.24 514 VAL A O 1
ATOM 7610 N N . THR A 1 488 ? -31.948 16.616 3.326 1.00 17.38 515 THR A N 1
ATOM 7611 C CA . THR A 1 488 ? -33.032 17.576 3.508 1.00 17.60 515 THR A CA 1
ATOM 7612 C C . THR A 1 488 ? -34.096 17.462 2.421 1.00 17.65 515 THR A C 1
ATOM 7613 O O . THR A 1 488 ? -35.219 17.910 2.612 1.00 17.71 515 THR A O 1
ATOM 7624 N N A SER A 1 489 ? -33.732 16.888 1.281 0.58 17.87 516 SER A N 1
ATOM 7625 N N B SER A 1 489 ? -33.733 16.872 1.287 0.42 17.86 516 SER A N 1
ATOM 7626 C CA A SER A 1 489 ? -34.677 16.656 0.195 0.58 18.42 516 SER A CA 1
ATOM 7627 C CA B SER A 1 489 ? -34.670 16.665 0.188 0.42 18.38 516 SER A CA 1
ATOM 7628 C C A SER A 1 489 ? -34.233 15.495 -0.692 0.58 17.12 516 SER A C 1
ATOM 7629 C C B SER A 1 489 ? -34.223 15.522 -0.725 0.42 17.11 516 SER A C 1
ATOM 7630 O O A SER A 1 489 ? -33.055 15.133 -0.708 0.58 16.12 516 SER A O 1
ATOM 7631 O O B SER A 1 489 ? -33.034 15.202 -0.793 0.42 16.17 516 SER A O 1
ATOM 7646 N N . TYR A 1 490 ? -35.180 14.920 -1.425 1.00 16.91 517 TYR A N 1
ATOM 7647 C CA . TYR A 1 490 ? -34.927 13.842 -2.369 1.00 16.64 517 TYR A CA 1
ATOM 7648 C C . TYR A 1 490 ? -35.462 14.242 -3.738 1.00 17.14 517 TYR A C 1
ATOM 7649 O O . TYR A 1 490 ? -36.311 15.131 -3.848 1.00 18.44 517 TYR A O 1
ATOM 7668 N N . GLY A 1 491 ? -35.004 13.551 -4.773 1.00 16.48 518 GLY A N 1
ATOM 7669 C CA . GLY A 1 491 ? -35.439 13.787 -6.130 1.00 16.59 518 GLY A CA 1
ATOM 7670 C C . GLY A 1 491 ? -35.092 12.637 -7.056 1.00 16.33 518 GLY A C 1
ATOM 7671 O O . GLY A 1 491 ? -34.772 11.527 -6.613 1.00 15.82 518 GLY A O 1
ATOM 7675 N N . THR A 1 492 ? -35.151 12.921 -8.350 1.00 17.12 519 THR A N 1
ATOM 7676 C CA . THR A 1 492 ? -34.976 11.921 -9.382 1.00 17.65 519 THR A CA 1
ATOM 7677 C C . THR A 1 492 ? -33.954 12.372 -10.412 1.00 17.21 519 THR A C 1
ATOM 7678 O O . THR A 1 492 ? -34.063 12.023 -11.586 1.00 19.05 519 THR A O 1
ATOM 7689 N N . ASP A 1 493 ? -32.960 13.144 -9.985 1.00 15.82 520 ASP A N 1
ATOM 7690 C CA . ASP A 1 493 ? -31.933 13.615 -10.913 1.00 15.66 520 ASP A CA 1
ATOM 7691 C C . ASP A 1 493 ? -31.340 12.444 -11.703 1.00 15.71 520 ASP A C 1
ATOM 7692 O O . ASP A 1 493 ? -30.736 11.532 -11.124 1.00 15.79 520 ASP A O 1
ATOM 7701 N N . LEU A 1 494 ? -31.481 12.482 -13.025 1.00 15.94 521 LEU A N 1
ATOM 7702 C CA . LEU A 1 494 ? -31.164 11.332 -13.858 1.00 16.53 521 LEU A CA 1
ATOM 7703 C C . LEU A 1 494 ? -29.680 11.089 -13.927 1.00 16.14 521 LEU A C 1
ATOM 7704 O O . LEU A 1 494 ? -29.231 9.940 -13.908 1.00 16.26 521 LEU A O 1
ATOM 7720 N N . GLY A 1 495 ? -28.908 12.161 -14.026 1.00 14.92 522 GLY A N 1
ATOM 7721 C CA . GLY A 1 495 ? -27.459 12.024 -14.062 1.00 14.82 522 GLY A CA 1
ATOM 7722 C C . GLY A 1 495 ? -26.879 11.517 -12.758 1.00 14.39 522 GLY A C 1
ATOM 7723 O O . GLY A 1 495 ? -25.965 10.681 -12.771 1.00 14.63 522 GLY A O 1
ATOM 7727 N N . VAL A 1 496 ? -27.363 12.029 -11.627 1.00 13.74 523 VAL A N 1
ATOM 7728 C CA . VAL A 1 496 ? -26.900 11.539 -10.332 1.00 13.96 523 VAL A CA 1
ATOM 7729 C C . VAL A 1 496 ? -27.332 10.084 -10.165 1.00 14.03 523 VAL A C 1
ATOM 7730 O O . VAL A 1 496 ? -26.582 9.272 -9.644 1.00 14.19 523 VAL A O 1
ATOM 7743 N N . ALA A 1 497 ? -28.523 9.731 -10.632 1.00 13.63 524 ALA A N 1
ATOM 7744 C CA . ALA A 1 497 ? -28.969 8.345 -10.520 1.00 14.11 524 ALA A CA 1
ATOM 7745 C C . ALA A 1 497 ? -28.027 7.434 -11.314 1.00 14.23 524 ALA A C 1
ATOM 7746 O O . ALA A 1 497 ? -27.645 6.361 -10.849 1.00 14.81 524 ALA A O 1
ATOM 7753 N N . GLY A 1 498 ? -27.636 7.875 -12.501 1.00 13.32 525 GLY A N 1
ATOM 7754 C CA . GLY A 1 498 ? -26.674 7.139 -13.308 1.00 12.97 525 GLY A CA 1
ATOM 7755 C C . GLY A 1 498 ? -25.311 7.037 -12.652 1.00 12.98 525 GLY A C 1
ATOM 7756 O O . GLY A 1 498 ? -24.732 5.959 -12.546 1.00 13.33 525 GLY A O 1
ATOM 7760 N N . SER A 1 499 ? -24.792 8.165 -12.177 1.00 12.50 526 SER A N 1
ATOM 7761 C CA . SER A 1 499 ? -23.492 8.171 -11.512 1.00 12.42 526 SER A CA 1
ATOM 7762 C C . SER A 1 499 ? -23.509 7.259 -10.299 1.00 12.71 526 SER A C 1
ATOM 7763 O O . SER A 1 499 ? -22.593 6.474 -10.083 1.00 13.07 526 SER A O 1
ATOM 7771 N N . LEU A 1 500 ? -24.577 7.329 -9.523 1.00 13.11 527 LEU A N 1
ATOM 7772 C CA . LEU A 1 500 ? -24.702 6.487 -8.344 1.00 13.70 527 LEU A CA 1
ATOM 7773 C C . LEU A 1 500 ? -24.774 5.013 -8.735 1.00 14.26 527 LEU A C 1
ATOM 7774 O O . LEU A 1 500 ? -24.146 4.152 -8.086 1.00 14.47 527 LEU A O 1
ATOM 7790 N N . ALA A 1 501 ? -25.540 4.694 -9.779 1.00 13.72 528 ALA A N 1
ATOM 7791 C CA . ALA A 1 501 ? -25.603 3.313 -10.268 1.00 13.27 528 ALA A CA 1
ATOM 7792 C C . ALA A 1 501 ? -24.220 2.818 -10.701 1.00 12.38 528 ALA A C 1
ATOM 7793 O O . ALA A 1 501 ? -23.833 1.683 -10.401 1.00 13.29 528 ALA A O 1
ATOM 7800 N N . ASN A 1 502 ? -23.488 3.684 -11.391 1.00 12.15 529 ASN A N 1
ATOM 7801 C CA . ASN A 1 502 ? -22.115 3.408 -11.787 1.00 12.25 529 ASN A CA 1
ATOM 7802 C C . ASN A 1 502 ? -21.275 3.047 -10.552 1.00 12.43 529 ASN A C 1
ATOM 7803 O O . ASN A 1 502 ? -20.603 2.016 -10.517 1.00 13.46 529 ASN A O 1
ATOM 7814 N N . ALA A 1 503 ? -21.298 3.911 -9.540 1.00 12.25 530 ALA A N 1
ATOM 7815 C CA . ALA A 1 503 ? -20.552 3.681 -8.319 1.00 11.72 530 ALA A CA 1
ATOM 7816 C C . ALA A 1 503 ? -20.897 2.346 -7.690 1.00 12.50 530 ALA A C 1
ATOM 7817 O O . ALA A 1 503 ? -20.012 1.601 -7.291 1.00 13.70 530 ALA A O 1
ATOM 7824 N N . LEU A 1 504 ? -22.186 2.038 -7.609 1.00 12.34 531 LEU A N 1
ATOM 7825 C CA . LEU A 1 504 ? -22.633 0.842 -6.925 1.00 12.39 531 LEU A CA 1
ATOM 7826 C C . LEU A 1 504 ? -22.307 -0.423 -7.729 1.00 12.82 531 LEU A C 1
ATOM 7827 O O . LEU A 1 504 ? -21.947 -1.469 -7.157 1.00 13.02 531 LEU A O 1
ATOM 7843 N N . ALA A 1 505 ? -22.422 -0.344 -9.051 1.00 13.62 532 ALA A N 1
ATOM 7844 C CA . ALA A 1 505 ? -22.088 -1.502 -9.882 1.00 14.00 532 ALA A CA 1
ATOM 7845 C C . ALA A 1 505 ? -20.579 -1.743 -9.889 1.00 13.56 532 ALA A C 1
ATOM 7846 O O . ALA A 1 505 ? -20.122 -2.893 -9.859 1.00 14.47 532 ALA A O 1
ATOM 7853 N N . THR A 1 506 ? -19.816 -0.658 -9.953 1.00 13.50 533 THR A N 1
ATOM 7854 C CA . THR A 1 506 ? -18.357 -0.753 -9.905 1.00 13.15 533 THR A CA 1
ATOM 7855 C C . THR A 1 506 ? -17.925 -1.354 -8.565 1.00 13.45 533 THR A C 1
ATOM 7856 O O . THR A 1 506 ? -17.074 -2.253 -8.506 1.00 14.03 533 THR A O 1
ATOM 7867 N N . TYR A 1 507 ? -18.513 -0.872 -7.482 1.00 12.71 534 TYR A N 1
ATOM 7868 C CA . TYR A 1 507 ? -18.272 -1.430 -6.167 1.00 13.58 534 TYR A CA 1
ATOM 7869 C C . TYR A 1 507 ? -18.630 -2.922 -6.145 1.00 14.24 534 TYR A C 1
ATOM 7870 O O . TYR A 1 507 ? -17.853 -3.749 -5.668 1.00 14.24 534 TYR A O 1
ATOM 7888 N N . ALA A 1 508 ? -19.789 -3.291 -6.674 1.00 14.02 535 ALA A N 1
ATOM 7889 C CA . ALA A 1 508 ? -20.192 -4.691 -6.683 1.00 13.91 535 ALA A CA 1
ATOM 7890 C C . ALA A 1 508 ? -19.154 -5.544 -7.416 1.00 13.68 535 ALA A C 1
ATOM 7891 O O . ALA A 1 508 ? -18.764 -6.630 -6.960 1.00 14.67 535 ALA A O 1
ATOM 7898 N N . ALA A 1 509 ? -18.723 -5.055 -8.573 1.00 13.82 536 ALA A N 1
ATOM 7899 C CA . ALA A 1 509 ? -17.721 -5.785 -9.341 1.00 15.45 536 ALA A CA 1
ATOM 7900 C C . ALA A 1 509 ? -16.451 -5.964 -8.518 1.00 15.12 536 ALA A C 1
ATOM 7901 O O . ALA A 1 509 ? -15.811 -7.015 -8.554 1.00 14.64 536 ALA A O 1
ATOM 7908 N N . ALA A 1 510 ? -16.069 -4.921 -7.791 1.00 14.28 537 ALA A N 1
ATOM 7909 C CA . ALA A 1 510 ? -14.914 -4.987 -6.911 1.00 14.36 537 ALA A CA 1
ATOM 7910 C C . ALA A 1 510 ? -15.098 -6.002 -5.794 1.00 15.01 537 ALA A C 1
ATOM 7911 O O . ALA A 1 510 ? -14.174 -6.748 -5.489 1.00 15.98 537 ALA A O 1
ATOM 7918 N N . THR A 1 511 ? -16.286 -6.093 -5.201 1.00 15.38 538 THR A N 1
ATOM 7919 C CA . THR A 1 511 ? -16.493 -7.063 -4.155 1.00 15.82 538 THR A CA 1
ATOM 7920 C C . THR A 1 511 ? -16.334 -8.483 -4.700 1.00 16.18 538 THR A C 1
ATOM 7921 O O . THR A 1 511 ? -15.786 -9.369 -4.035 1.00 17.27 538 THR A O 1
ATOM 7932 N N . GLU A 1 512 ? -16.824 -8.718 -5.911 1.00 16.16 539 GLU A N 1
ATOM 7933 C CA . GLU A 1 512 ? -16.671 -10.032 -6.536 1.00 17.69 539 GLU A CA 1
ATOM 7934 C C . GLU A 1 512 ? -15.186 -10.331 -6.735 1.00 17.45 539 GLU A C 1
ATOM 7935 O O . GLU A 1 512 ? -14.708 -11.421 -6.437 1.00 18.89 539 GLU A O 1
ATOM 7947 N N . ARG A 1 513 ? -14.459 -9.325 -7.210 1.00 16.29 540 ARG A N 1
ATOM 7948 C CA . ARG A 1 513 ? -13.036 -9.515 -7.524 1.00 16.82 540 ARG A CA 1
ATOM 7949 C C . ARG A 1 513 ? -12.191 -9.799 -6.290 1.00 18.11 540 ARG A C 1
ATOM 7950 O O . ARG A 1 513 ? -11.359 -10.721 -6.331 1.00 18.06 540 ARG A O 1
ATOM 7971 N N . TRP A 1 514 ? -12.374 -9.045 -5.208 1.00 18.98 541 TRP A N 1
ATOM 7972 C CA . TRP A 1 514 ? -11.418 -9.000 -4.088 1.00 20.90 541 TRP A CA 1
ATOM 7973 C C . TRP A 1 514 ? -11.853 -9.684 -2.795 1.00 25.17 541 TRP A C 1
ATOM 7974 O O . TRP A 1 514 ? -11.012 -10.041 -1.975 1.00 28.41 541 TRP A O 1
ATOM 7995 N N . GLU A 1 515 ? -13.158 -9.844 -2.592 1.00 24.90 542 GLU A N 1
ATOM 7996 C CA . GLU A 1 515 ? -13.678 -10.138 -1.256 1.00 26.64 542 GLU A CA 1
ATOM 7997 C C . GLU A 1 515 ? -14.243 -11.534 -1.115 1.00 28.08 542 GLU A C 1
ATOM 7998 O O . GLU A 1 515 ? -14.707 -11.917 -0.032 1.00 28.17 542 GLU A O 1
ATOM 8010 N N . GLY A 1 516 ? -14.247 -12.288 -2.206 1.00 29.26 543 GLY A N 1
ATOM 8011 C CA . GLY A 1 516 ? -14.736 -13.648 -2.143 1.00 32.84 543 GLY A CA 1
ATOM 8012 C C . GLY A 1 516 ? -16.247 -13.738 -2.062 1.00 33.83 543 GLY A C 1
ATOM 8013 O O . GLY A 1 516 ? -16.805 -14.833 -1.995 1.00 33.23 543 GLY A O 1
ATOM 8017 N N . LYS A 1 517 ? -16.918 -12.590 -2.062 1.00 34.58 544 LYS A N 1
ATOM 8018 C CA . LYS A 1 517 ? -18.362 -12.592 -2.228 1.00 35.26 544 LYS A CA 1
ATOM 8019 C C . LYS A 1 517 ? -18.876 -11.320 -2.873 1.00 27.75 544 LYS A C 1
ATOM 8020 O O . LYS A 1 517 ? -18.614 -10.216 -2.399 1.00 26.23 544 LYS A O 1
ATOM 8039 N N . LEU A 1 518 ? -19.611 -11.503 -3.958 1.00 24.09 545 LEU A N 1
ATOM 8040 C CA . LEU A 1 518 ? -20.321 -10.401 -4.615 1.00 21.60 545 LEU A CA 1
ATOM 8041 C C . LEU A 1 518 ? -21.409 -9.798 -3.721 1.00 20.63 545 LEU A C 1
ATOM 8042 O O . LEU A 1 518 ? -22.240 -10.522 -3.148 1.00 20.25 545 LEU A O 1
ATOM 8058 N N . ASP A 1 519 ? -21.384 -8.473 -3.607 1.00 20.05 546 ASP A N 1
ATOM 8059 C CA . ASP A 1 519 ? -22.486 -7.724 -2.996 1.00 18.89 546 ASP A CA 1
ATOM 8060 C C . ASP A 1 519 ? -23.604 -7.587 -4.024 1.00 17.43 546 ASP A C 1
ATOM 8061 O O . ASP A 1 519 ? -23.596 -6.675 -4.872 1.00 16.75 546 ASP A O 1
ATOM 8070 N N . THR A 1 520 ? -24.557 -8.503 -3.938 1.00 18.03 547 THR A N 1
ATOM 8071 C CA . THR A 1 520 ? -25.657 -8.545 -4.888 1.00 18.56 547 THR A CA 1
ATOM 8072 C C . THR A 1 520 ? -26.640 -7.406 -4.637 1.00 18.03 547 THR A C 1
ATOM 8073 O O . THR A 1 520 ? -27.301 -6.965 -5.567 1.00 18.83 547 THR A O 1
ATOM 8084 N N . LYS A 1 521 ? -26.715 -6.911 -3.405 1.00 16.78 548 LYS A N 1
ATOM 8085 C CA . LYS A 1 521 ? -27.574 -5.747 -3.127 1.00 15.68 548 LYS A CA 1
ATOM 8086 C C . LYS A 1 521 ? -27.055 -4.531 -3.883 1.00 15.48 548 LYS A C 1
ATOM 8087 O O . LYS A 1 521 ? -27.839 -3.788 -4.474 1.00 14.85 548 LYS A O 1
ATOM 8106 N N . ALA A 1 522 ? -25.743 -4.311 -3.883 1.00 16.37 549 ALA A N 1
ATOM 8107 C CA . ALA A 1 522 ? -25.173 -3.214 -4.658 1.00 15.95 549 ALA A CA 1
ATOM 8108 C C . ALA A 1 522 ? -25.413 -3.370 -6.155 1.00 15.34 549 ALA A C 1
ATOM 8109 O O . ALA A 1 522 ? -25.774 -2.411 -6.842 1.00 15.15 549 ALA A O 1
ATOM 8116 N N . ARG A 1 523 ? -25.171 -4.576 -6.656 1.00 15.71 550 ARG A N 1
ATOM 8117 C CA . ARG A 1 523 ? -25.427 -4.890 -8.051 1.00 16.28 550 ARG A CA 1
ATOM 8118 C C . ARG A 1 523 ? -26.880 -4.590 -8.397 1.00 16.15 550 ARG A C 1
ATOM 8119 O O . ARG A 1 523 ? -27.166 -3.884 -9.364 1.00 16.13 550 ARG A O 1
ATOM 8140 N N . ASP A 1 524 ? -27.779 -5.121 -7.590 1.00 16.70 551 ASP A N 1
ATOM 8141 C CA . ASP A 1 524 ? -29.202 -4.981 -7.867 1.00 17.63 551 ASP A CA 1
ATOM 8142 C C . ASP A 1 524 ? -29.675 -3.539 -7.765 1.00 17.19 551 ASP A C 1
ATOM 8143 O O . ASP A 1 524 ? -30.554 -3.123 -8.516 1.00 18.65 551 ASP A O 1
ATOM 8152 N N . MET A 1 525 ? -29.117 -2.780 -6.835 1.00 15.52 552 MET A N 1
ATOM 8153 C CA . MET A 1 525 ? -29.516 -1.391 -6.680 1.00 15.45 552 MET A CA 1
ATOM 8154 C C . MET A 1 525 ? -29.078 -0.583 -7.888 1.00 14.99 552 MET A C 1
ATOM 8155 O O . MET A 1 525 ? -29.807 0.291 -8.358 1.00 14.91 552 MET A O 1
ATOM 8169 N N . ALA A 1 526 ? -27.889 -0.862 -8.395 1.00 14.75 553 ALA A N 1
ATOM 8170 C CA . ALA A 1 526 ? -27.410 -0.205 -9.605 1.00 14.39 553 ALA A CA 1
ATOM 8171 C C . ALA A 1 526 ? -28.353 -0.503 -10.772 1.00 15.19 553 ALA A C 1
ATOM 8172 O O . ALA A 1 526 ? -28.733 0.383 -11.536 1.00 15.63 553 ALA A O 1
ATOM 8179 N N . ALA A 1 527 ? -28.771 -1.758 -10.882 1.00 14.97 554 ALA A N 1
ATOM 8180 C CA . ALA A 1 527 ? -29.686 -2.168 -11.928 1.00 15.95 554 ALA A CA 1
ATOM 8181 C C . ALA A 1 527 ? -31.026 -1.445 -11.777 1.00 16.78 554 ALA A C 1
ATOM 8182 O O . ALA A 1 527 ? -31.587 -0.960 -12.762 1.00 18.24 554 ALA A O 1
ATOM 8189 N N . GLU A 1 528 ? -31.539 -1.374 -10.552 1.00 15.80 555 GLU A N 1
ATOM 8190 C CA . GLU A 1 528 ? -32.826 -0.719 -10.305 1.00 16.59 555 GLU A CA 1
ATOM 8191 C C . GLU A 1 528 ? -32.779 0.762 -10.681 1.00 16.57 555 GLU A C 1
ATOM 8192 O O . GLU A 1 528 ? -33.729 1.293 -11.276 1.00 16.80 555 GLU A O 1
ATOM 8204 N N . LEU A 1 529 ? -31.695 1.442 -10.319 1.00 16.70 556 LEU A N 1
ATOM 8205 C CA . LEU A 1 529 ? -31.575 2.864 -10.629 1.00 15.83 556 LEU A CA 1
ATOM 8206 C C . LEU A 1 529 ? -31.567 3.086 -12.134 1.00 15.58 556 LEU A C 1
ATOM 8207 O O . LEU A 1 529 ? -32.276 3.957 -12.648 1.00 15.50 556 LEU A O 1
ATOM 8223 N N . VAL A 1 530 ? -30.771 2.310 -12.851 1.00 15.77 557 VAL A N 1
ATOM 8224 C CA . VAL A 1 530 ? -30.736 2.441 -14.293 1.00 16.51 557 VAL A CA 1
ATOM 8225 C C . VAL A 1 530 ? -32.101 2.129 -14.895 1.00 16.90 557 VAL A C 1
ATOM 8226 O O . VAL A 1 530 ? -32.603 2.884 -15.734 1.00 16.96 557 VAL A O 1
ATOM 8239 N N . ASN A 1 531 ? -32.723 1.035 -14.451 1.00 16.98 558 ASN A N 1
ATOM 8240 C CA . ASN A 1 531 ? -34.008 0.617 -14.992 1.00 18.57 558 ASN A CA 1
ATOM 8241 C C . ASN A 1 531 ? -35.061 1.680 -14.752 1.00 17.15 558 ASN A C 1
ATOM 8242 O O . ASN A 1 531 ? -35.839 1.986 -15.644 1.00 17.57 558 ASN A O 1
ATOM 8253 N N . ARG A 1 532 ? -35.104 2.222 -13.540 1.00 16.85 559 ARG A N 1
ATOM 8254 C CA . ARG A 1 532 ? -36.186 3.135 -13.177 1.00 16.91 559 ARG A CA 1
ATOM 8255 C C . ARG A 1 532 ? -35.962 4.518 -13.760 1.00 17.40 559 ARG A C 1
ATOM 8256 O O . ARG A 1 532 ? -36.925 5.219 -14.070 1.00 18.10 559 ARG A O 1
ATOM 8277 N N . ALA A 1 533 ? -34.709 4.911 -13.934 1.00 17.53 560 ALA A N 1
ATOM 8278 C CA . ALA A 1 533 ? -34.405 6.156 -14.640 1.00 17.59 560 ALA A CA 1
ATOM 8279 C C . ALA A 1 533 ? -34.859 6.060 -16.093 1.00 18.87 560 ALA A C 1
ATOM 8280 O O . ALA A 1 533 ? -35.571 6.928 -16.589 1.00 19.12 560 ALA A O 1
ATOM 8287 N N . TRP A 1 534 ? -34.484 4.974 -16.764 1.00 18.82 561 TRP A N 1
ATOM 8288 C CA . TRP A 1 534 ? -34.826 4.768 -18.163 1.00 18.14 561 TRP A CA 1
ATOM 8289 C C . TRP A 1 534 ? -36.341 4.608 -18.342 1.00 20.12 561 TRP A C 1
ATOM 8290 O O . TRP A 1 534 ? -36.953 5.228 -19.220 1.00 20.26 561 TRP A O 1
ATOM 8311 N N . TYR A 1 535 ? -36.957 3.796 -17.494 1.00 21.17 562 TYR A N 1
ATOM 8312 C CA . TYR A 1 535 ? -38.346 3.449 -17.704 1.00 22.58 562 TYR A CA 1
ATOM 8313 C C . TYR A 1 535 ? -39.263 4.633 -17.442 1.00 20.53 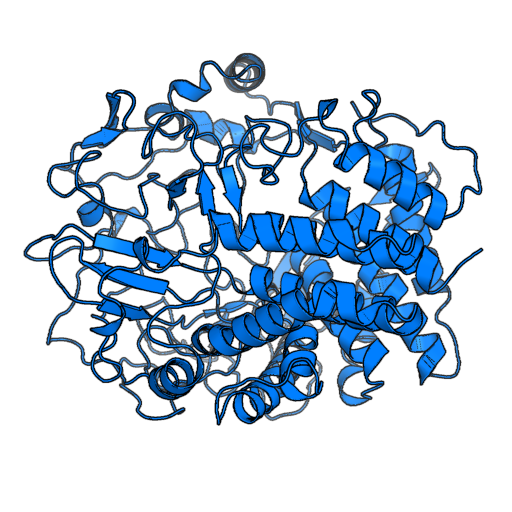562 TYR A C 1
ATOM 8314 O O . TYR A 1 535 ? -40.258 4.797 -18.142 1.00 22.77 562 TYR A O 1
ATOM 8332 N N . ASN A 1 536 ? -38.957 5.447 -16.437 1.00 19.04 563 ASN A N 1
ATOM 8333 C CA . ASN A 1 536 ? -39.885 6.520 -16.047 1.00 19.65 563 ASN A CA 1
ATOM 8334 C C . ASN A 1 536 ? -39.599 7.852 -16.749 1.00 19.01 563 ASN A C 1
ATOM 8335 O O . ASN A 1 536 ? -40.452 8.734 -16.755 1.00 19.64 563 ASN A O 1
ATOM 8346 N N . PHE A 1 537 ? -38.416 7.997 -17.338 1.00 18.07 564 PHE A N 1
ATOM 8347 C CA . PHE A 1 537 ? -38.012 9.278 -17.940 1.00 17.79 564 PHE A CA 1
ATOM 8348 C C . PHE A 1 537 ? -37.578 9.176 -19.408 1.00 17.49 564 PHE A C 1
ATOM 8349 O O . PHE A 1 537 ? -36.861 10.019 -19.932 1.00 17.60 564 PHE A O 1
ATOM 8366 N N . TYR A 1 538 ? -38.071 8.155 -20.076 1.00 19.19 565 TYR A N 1
ATOM 8367 C CA . TYR A 1 538 ? -37.835 7.974 -21.492 1.00 19.49 565 TYR A CA 1
ATOM 8368 C C . TYR A 1 538 ? -38.394 9.166 -22.260 1.00 19.43 565 TYR A C 1
ATOM 8369 O O . TYR A 1 538 ? -39.525 9.585 -22.037 1.00 20.02 565 TYR A O 1
ATOM 8387 N N . CYS A 1 539 ? -37.581 9.712 -23.157 1.00 19.04 566 CYS A N 1
ATOM 8388 C CA . CYS A 1 539 ? -37.971 10.877 -23.940 1.00 19.66 566 CYS A CA 1
ATOM 8389 C C . CYS A 1 539 ? -38.892 10.471 -25.086 1.00 20.77 566 CYS A C 1
ATOM 8390 O O . CYS A 1 539 ? -38.523 9.676 -25.948 1.00 21.15 566 CYS A O 1
ATOM 8398 N N . SER A 1 540 ? -40.086 11.051 -25.086 1.00 22.59 567 SER A N 1
ATOM 8399 C CA . SER A 1 540 ? -41.081 10.768 -26.116 1.00 26.10 567 SER A CA 1
ATOM 8400 C C . SER A 1 540 ? -40.654 11.276 -27.489 1.00 26.44 567 SER A C 1
ATOM 8401 O O . SER A 1 540 ? -41.200 10.841 -28.507 1.00 28.22 567 SER A O 1
ATOM 8409 N N . GLU A 1 541 ? -39.695 12.202 -27.517 1.00 24.84 568 GLU A N 1
ATOM 8410 C CA . GLU A 1 541 ? -39.202 12.742 -28.776 1.00 27.08 568 GLU A CA 1
ATOM 8411 C C . GLU A 1 541 ? -38.011 11.931 -29.297 1.00 25.74 568 GLU A C 1
ATOM 8412 O O . GLU A 1 541 ? -37.443 12.261 -30.336 1.00 26.43 568 GLU A O 1
ATOM 8424 N N . GLY A 1 542 ? -37.653 10.866 -28.579 1.00 24.54 569 GLY A N 1
ATOM 8425 C CA . GLY A 1 542 ? -36.623 9.936 -29.020 1.00 23.18 569 GLY A CA 1
ATOM 8426 C C . GLY A 1 542 ? -35.202 10.422 -28.799 1.00 21.09 569 GLY A C 1
ATOM 8427 O O . GLY A 1 542 ? -34.279 9.946 -29.455 1.00 22.02 569 GLY A O 1
ATOM 8431 N N . LYS A 1 543 ? -35.025 11.346 -27.864 1.00 18.96 570 LYS A N 1
ATOM 8432 C CA . LYS A 1 543 ? -33.728 11.974 -27.636 1.00 18.03 570 LYS A CA 1
ATOM 8433 C C . LYS A 1 543 ? -32.952 11.345 -26.478 1.00 17.38 570 LYS A C 1
ATOM 8434 O O . LYS A 1 543 ? -31.867 11.796 -26.154 1.00 17.62 570 LYS A O 1
ATOM 8453 N N . GLY A 1 544 ? -33.474 10.280 -25.882 1.00 17.22 571 GLY A N 1
ATOM 8454 C CA . GLY A 1 544 ? -32.823 9.613 -24.761 1.00 16.68 571 GLY A CA 1
ATOM 8455 C C . GLY A 1 544 ? -33.719 9.599 -23.539 1.00 16.22 571 GLY A C 1
ATOM 8456 O O . GLY A 1 544 ? -34.801 8.988 -23.567 1.00 17.23 571 GLY A O 1
ATOM 8460 N N . VAL A 1 545 ? -33.280 10.275 -22.478 1.00 14.83 572 VAL A N 1
ATOM 8461 C CA . VAL A 1 545 ? -34.107 10.496 -21.298 1.00 15.59 572 VAL A CA 1
ATOM 8462 C C . VAL A 1 545 ? -34.279 11.980 -21.104 1.00 15.11 572 VAL A C 1
ATOM 8463 O O . VAL A 1 545 ? -33.536 12.782 -21.668 1.00 15.19 572 VAL A O 1
ATOM 8476 N N . VAL A 1 546 ? -35.286 12.359 -20.332 1.00 14.96 573 VAL A N 1
ATOM 8477 C CA . VAL A 1 546 ? -35.616 13.766 -20.200 1.00 14.97 573 VAL A CA 1
ATOM 8478 C C . VAL A 1 546 ? -36.237 14.002 -18.834 1.00 15.02 573 VAL A C 1
ATOM 8479 O O . VAL A 1 546 ? -36.942 13.136 -18.293 1.00 15.67 573 VAL A O 1
ATOM 8492 N N . THR A 1 547 ? -35.976 15.186 -18.283 1.00 15.52 574 THR A N 1
ATOM 8493 C CA . THR A 1 547 ? -36.541 15.582 -17.007 1.00 16.67 574 THR A CA 1
ATOM 8494 C C . THR A 1 547 ? -37.769 16.439 -17.200 1.00 18.24 574 THR A C 1
ATOM 8495 O O . THR A 1 547 ? -38.049 16.905 -18.298 1.00 19.68 574 THR A O 1
ATOM 8506 N N . GLU A 1 548 ? -38.490 16.639 -16.109 1.00 18.01 575 GLU A N 1
ATOM 8507 C CA . GLU A 1 548 ? -39.564 17.617 -16.061 1.00 19.57 575 GLU A CA 1
ATOM 8508 C C . GLU A 1 548 ? -39.454 18.275 -14.701 1.00 19.74 575 GLU A C 1
ATOM 8509 O O . GLU A 1 548 ? -39.732 17.648 -13.676 1.00 21.69 575 GLU A O 1
ATOM 8521 N N . GLU A 1 549 ? -39.029 19.531 -14.686 1.00 18.85 576 GLU A N 1
ATOM 8522 C CA . GLU A 1 549 ? -38.682 20.177 -13.431 1.00 19.16 576 GLU A CA 1
ATOM 8523 C C . GLU A 1 549 ? -39.249 21.580 -13.295 1.00 18.98 576 GLU A C 1
ATOM 8524 O O . GLU A 1 549 ? -39.184 22.392 -14.223 1.00 19.82 576 GLU A O 1
ATOM 8536 N N . ALA A 1 550 ? -39.805 21.839 -12.119 1.00 19.87 577 ALA A N 1
ATOM 8537 C CA . ALA A 1 550 ? -40.242 23.166 -11.742 1.00 21.30 577 ALA A CA 1
ATOM 8538 C C . ALA A 1 550 ? -38.974 23.907 -11.351 1.00 22.66 577 ALA A C 1
ATOM 8539 O O . ALA A 1 550 ? -38.132 23.369 -10.629 1.00 25.29 577 ALA A O 1
ATOM 8546 N N . ARG A 1 551 ? -38.802 25.104 -11.894 1.00 19.71 578 ARG A N 1
ATOM 8547 C CA . ARG A 1 551 ? -37.581 25.887 -11.651 1.00 18.09 578 ARG A CA 1
ATOM 8548 C C . ARG A 1 551 ? -37.971 27.178 -10.942 1.00 18.87 578 ARG A C 1
ATOM 8549 O O . ARG A 1 551 ? -38.057 28.251 -11.552 1.00 19.18 578 ARG A O 1
ATOM 8570 N N . ALA A 1 552 ? -38.207 27.064 -9.643 1.00 20.15 579 ALA A N 1
ATOM 8571 C CA . ALA A 1 552 ? -38.626 28.204 -8.843 1.00 22.49 579 ALA A CA 1
ATOM 8572 C C . ALA A 1 552 ? -37.521 29.258 -8.837 1.00 22.69 579 ALA A C 1
ATOM 8573 O O . ALA A 1 552 ? -37.785 30.459 -8.665 1.00 24.53 579 ALA A O 1
ATOM 8580 N N . ASP A 1 553 ? -36.286 28.809 -9.025 1.00 21.10 580 ASP A N 1
ATOM 8581 C CA . ASP A 1 553 ? -35.145 29.723 -9.047 1.00 20.66 580 ASP A CA 1
ATOM 8582 C C . ASP A 1 553 ? -35.184 30.694 -10.210 1.00 19.50 580 ASP A C 1
ATOM 8583 O O . ASP A 1 553 ? -34.491 31.712 -10.182 1.00 19.25 580 ASP A O 1
ATOM 8592 N N . TYR A 1 554 ? -35.986 30.419 -11.228 1.00 17.51 581 TYR A N 1
ATOM 8593 C CA . TYR A 1 554 ? -35.979 31.269 -12.418 1.00 17.61 581 TYR A CA 1
ATOM 8594 C C . TYR A 1 554 ? -36.653 32.627 -12.221 1.00 18.96 581 TYR A C 1
ATOM 8595 O O . TYR A 1 554 ? -36.627 33.463 -13.118 1.00 19.60 581 TYR A O 1
ATOM 8613 N N . LYS A 1 555 ? -37.236 32.872 -11.053 1.00 19.72 582 LYS A N 1
ATOM 8614 C CA . LYS A 1 555 ? -37.656 34.228 -10.734 1.00 21.84 582 LYS A CA 1
ATOM 8615 C C . LYS A 1 555 ? -36.415 35.130 -10.661 1.00 19.49 582 LYS A C 1
ATOM 8616 O O . LYS A 1 555 ? -36.522 36.340 -10.854 1.00 19.22 582 LYS A O 1
ATOM 8635 N N . ARG A 1 556 ? -35.241 34.528 -10.447 1.00 18.76 583 ARG A N 1
ATOM 8636 C CA . ARG A 1 556 ? -33.989 35.294 -10.407 1.00 17.44 583 ARG A CA 1
ATOM 8637 C C . ARG A 1 556 ? -33.605 35.904 -11.765 1.00 17.39 583 ARG A C 1
ATOM 8638 O O . ARG A 1 556 ? -32.855 36.878 -11.791 1.00 17.79 583 ARG A O 1
ATOM 8659 N N . PHE A 1 557 ? -34.101 35.363 -12.882 1.00 17.28 584 PHE A N 1
ATOM 8660 C CA . PHE A 1 557 ? -33.961 36.025 -14.189 1.00 18.19 584 PHE A CA 1
ATOM 8661 C C . PHE A 1 557 ? -34.328 37.488 -14.092 1.00 18.50 584 PHE A C 1
ATOM 8662 O O . PHE A 1 557 ? -33.674 38.344 -14.670 1.00 19.70 584 PHE A O 1
ATOM 8679 N N . PHE A 1 558 ? -35.431 37.749 -13.392 1.00 17.68 585 PHE A N 1
ATOM 8680 C CA . PHE A 1 558 ? -36.075 39.052 -13.410 1.00 17.83 585 PHE A CA 1
ATOM 8681 C C . PHE A 1 558 ? -35.816 39.832 -12.137 1.00 18.34 585 PHE A C 1
ATOM 8682 O O . PHE A 1 558 ? -35.824 41.065 -12.148 1.00 21.35 585 PHE A O 1
ATOM 8699 N N . GLU A 1 559 ? -35.556 39.123 -11.047 1.00 17.21 586 GLU A N 1
ATOM 8700 C CA . GLU A 1 559 ? -35.427 39.755 -9.744 1.00 19.53 586 GLU A CA 1
ATOM 8701 C C . GLU A 1 559 ? -33.987 39.930 -9.260 1.00 18.85 586 GLU A C 1
ATOM 8702 O O . GLU A 1 559 ? -33.730 40.757 -8.386 1.00 20.85 586 GLU A O 1
ATOM 8714 N N . GLN A 1 560 ? -33.047 39.148 -9.776 1.00 18.40 587 GLN A N 1
ATOM 8715 C CA . GLN A 1 560 ? -31.698 39.208 -9.227 1.00 18.34 587 GLN A CA 1
ATOM 8716 C C . GLN A 1 560 ? -30.963 40.469 -9.661 1.00 18.42 587 GLN A C 1
ATOM 8717 O O . GLN A 1 560 ? -30.696 40.652 -10.841 1.00 17.81 587 GLN A O 1
ATOM 8731 N N . GLU A 1 561 ? -30.649 41.329 -8.699 1.00 20.53 588 GLU A N 1
ATOM 8732 C CA . GLU A 1 561 ? -29.800 42.489 -8.954 1.00 24.84 588 GLU A CA 1
ATOM 8733 C C . GLU A 1 561 ? -28.373 41.996 -9.184 1.00 19.63 588 GLU A C 1
ATOM 8734 O O . GLU A 1 561 ? -27.914 41.059 -8.516 1.00 18.97 588 GLU A O 1
ATOM 8746 N N . VAL A 1 562 ? -27.696 42.607 -10.152 1.00 16.78 589 VAL A N 1
ATOM 8747 C CA . VAL A 1 562 ? -26.297 42.277 -10.457 1.00 15.51 589 VAL A CA 1
ATOM 8748 C C . VAL A 1 562 ? -25.478 43.493 -10.053 1.00 16.54 589 VAL A C 1
ATOM 8749 O O . VAL A 1 562 ? -25.760 44.627 -10.485 1.00 17.01 589 VAL A O 1
ATOM 8762 N N . TYR A 1 563 ? -24.491 43.277 -9.191 1.00 16.64 590 TYR A N 1
ATOM 8763 C CA . TYR A 1 563 ? -23.677 44.367 -8.672 1.00 16.71 590 TYR A CA 1
ATOM 8764 C C . TYR A 1 563 ? -22.785 44.925 -9.769 1.00 16.74 590 TYR A C 1
ATOM 8765 O O . TYR A 1 563 ? -22.145 44.177 -10.508 1.00 16.13 590 TYR A O 1
ATOM 8783 N N . VAL A 1 564 ? -22.787 46.241 -9.869 1.00 17.11 591 VAL A N 1
ATOM 8784 C CA . VAL A 1 564 ? -21.881 47.002 -10.721 1.00 18.12 591 VAL A CA 1
ATOM 8785 C C . VAL A 1 564 ? -21.379 48.163 -9.867 1.00 19.64 591 VAL A C 1
ATOM 8786 O O . VAL A 1 564 ? -22.178 48.867 -9.240 1.00 20.64 591 VAL A O 1
ATOM 8799 N N . PRO A 1 565 ? -20.059 48.394 -9.829 1.00 20.03 592 PRO A N 1
ATOM 8800 C CA . PRO A 1 565 ? -19.598 49.493 -8.974 1.00 22.31 592 PRO A CA 1
ATOM 8801 C C . PRO A 1 565 ? -20.206 50.837 -9.384 1.00 23.33 592 PRO A C 1
ATOM 8802 O O . PRO A 1 565 ? -20.401 51.082 -10.575 1.00 23.00 592 PRO A O 1
ATOM 8813 N N . ALA A 1 566 ? -20.513 51.695 -8.419 1.00 25.47 593 ALA A N 1
ATOM 8814 C CA . ALA A 1 566 ? -21.014 53.020 -8.763 1.00 27.39 593 ALA A CA 1
ATOM 8815 C C . ALA A 1 566 ? -19.939 53.729 -9.599 1.00 28.68 593 ALA A C 1
ATOM 8816 O O . ALA A 1 566 ? -18.765 53.674 -9.269 1.00 31.02 593 ALA A O 1
ATOM 8823 N N . GLY A 1 567 ? -20.344 54.356 -10.702 1.00 28.79 594 GLY A N 1
ATOM 8824 C CA . GLY A 1 567 ? -19.417 55.061 -11.568 1.00 29.90 594 GLY A CA 1
ATOM 8825 C C . GLY A 1 567 ? -18.868 54.241 -12.723 1.00 30.30 594 GLY A C 1
ATOM 8826 O O . GLY A 1 567 ? -18.204 54.777 -13.609 1.00 32.93 594 GLY A O 1
ATOM 8830 N N . TRP A 1 568 ? -19.135 52.936 -12.717 1.00 26.24 595 TRP A N 1
ATOM 8831 C CA . TRP A 1 568 ? -18.706 52.062 -13.797 1.00 23.11 595 TRP A CA 1
ATOM 8832 C C . TRP A 1 568 ? -19.798 51.935 -14.852 1.00 22.66 595 TRP A C 1
ATOM 8833 O O . TRP A 1 568 ? -20.971 51.748 -14.526 1.00 21.31 595 TRP A O 1
ATOM 8854 N N . SER A 1 569 ? -19.409 52.028 -16.115 1.00 23.99 596 SER A N 1
ATOM 8855 C CA . SER A 1 569 ? -20.335 51.793 -17.216 1.00 25.05 596 SER A CA 1
ATOM 8856 C C . SER A 1 569 ? -19.619 51.094 -18.369 1.00 24.46 596 SER A C 1
ATOM 8857 O O . SER A 1 569 ? -18.417 51.276 -18.586 1.00 24.92 596 SER A O 1
ATOM 8865 N N . GLY A 1 570 ? -20.369 50.273 -19.092 1.00 23.29 597 GLY A N 1
ATOM 8866 C CA . GLY A 1 570 ? -19.860 49.600 -20.269 1.00 22.49 597 GLY A CA 1
ATOM 8867 C C . GLY A 1 570 ? -21.029 48.945 -20.965 1.00 20.45 597 GLY A C 1
ATOM 8868 O O . GLY A 1 570 ? -22.169 49.093 -20.528 1.00 20.21 597 GLY A O 1
ATOM 8872 N N . THR A 1 571 ? -20.763 48.198 -22.028 1.00 19.22 598 THR A N 1
ATOM 8873 C CA . THR A 1 571 ? -21.846 47.523 -22.732 1.00 20.23 598 THR A CA 1
ATOM 8874 C C . THR A 1 571 ? -21.420 46.123 -23.104 1.00 19.65 598 THR A C 1
ATOM 8875 O O . THR A 1 571 ? -20.244 45.846 -23.309 1.00 21.33 598 THR A O 1
ATOM 8886 N N . MET A 1 572 ? -22.401 45.230 -23.168 1.00 16.86 599 MET A N 1
ATOM 8887 C CA . MET A 1 572 ? -22.209 43.894 -23.719 1.00 15.37 599 MET A CA 1
ATOM 8888 C C . MET A 1 572 ? -22.144 44.044 -25.235 1.00 16.05 599 MET A C 1
ATOM 8889 O O . MET A 1 572 ? -22.558 45.064 -25.770 1.00 18.01 599 MET A O 1
ATOM 8903 N N . PRO A 1 573 ? -21.653 43.017 -25.946 1.00 16.20 600 PRO A N 1
ATOM 8904 C CA . PRO A 1 573 ? -21.545 43.104 -27.411 1.00 17.80 600 PRO A CA 1
ATOM 8905 C C . PRO A 1 573 ? -22.845 43.450 -28.137 1.00 19.53 600 PRO A C 1
ATOM 8906 O O . PRO A 1 573 ? -22.792 44.138 -29.162 1.00 21.89 600 PRO A O 1
ATOM 8917 N N . ASN A 1 574 ? -23.989 42.998 -27.622 1.00 19.89 601 ASN A N 1
ATOM 8918 C CA . ASN A 1 574 ? -25.264 43.316 -28.278 1.00 20.02 601 ASN A CA 1
ATOM 8919 C C . ASN A 1 574 ? -25.747 44.737 -28.010 1.00 19.91 601 ASN A C 1
ATOM 8920 O O . ASN A 1 574 ? -26.732 45.183 -28.607 1.00 20.31 601 ASN A O 1
ATOM 8931 N N . GLY A 1 575 ? -25.050 45.440 -27.118 1.00 18.91 602 GLY A N 1
ATOM 8932 C CA . GLY A 1 575 ? -25.427 46.795 -26.757 1.00 20.26 602 GLY A CA 1
ATOM 8933 C C . GLY A 1 575 ? -26.089 46.961 -25.406 1.00 19.79 602 GLY A C 1
ATOM 8934 O O . GLY A 1 575 ? -26.355 48.097 -25.008 1.00 19.86 602 GLY A O 1
ATOM 8938 N N . ASP A 1 576 ? -26.353 45.861 -24.697 1.00 18.56 603 ASP A N 1
ATOM 8939 C CA . ASP A 1 576 ? -26.960 45.941 -23.369 1.00 18.16 603 ASP A CA 1
ATOM 8940 C C . ASP A 1 576 ? -26.067 46.769 -22.445 1.00 18.85 603 ASP A C 1
ATOM 8941 O O . ASP A 1 576 ? -24.871 46.517 -22.331 1.00 18.29 603 ASP A O 1
ATOM 8950 N N . LYS A 1 577 ? -26.662 47.730 -21.756 1.00 19.69 604 LYS A N 1
ATOM 8951 C CA . LYS A 1 577 ? -25.904 48.618 -20.888 1.00 20.00 604 LYS A CA 1
ATOM 8952 C C . LYS A 1 577 ? -25.621 47.944 -19.556 1.00 19.37 604 LYS A C 1
ATOM 8953 O O . LYS A 1 577 ? -26.529 47.449 -18.880 1.00 20.50 604 LYS A O 1
ATOM 8972 N N . ILE A 1 578 ? -24.341 47.887 -19.209 1.00 18.88 605 ILE A N 1
ATOM 8973 C CA . ILE A 1 578 ? -23.886 47.386 -17.912 1.00 18.98 605 ILE A CA 1
ATOM 8974 C C . ILE A 1 578 ? -23.690 48.600 -17.008 1.00 19.88 605 ILE A C 1
ATOM 8975 O O . ILE A 1 578 ? -22.826 49.436 -17.265 1.00 20.96 605 ILE A O 1
ATOM 8991 N N . GLN A 1 579 ? -24.515 48.718 -15.973 1.00 19.80 606 GLN A N 1
ATOM 8992 C CA . GLN A 1 579 ? -24.488 49.878 -15.089 1.00 21.82 606 GLN A CA 1
ATOM 8993 C C . GLN A 1 579 ? -25.201 49.496 -13.803 1.00 20.69 606 GLN A C 1
ATOM 8994 O O . GLN A 1 579 ? -25.937 48.515 -13.787 1.00 20.29 606 GLN A O 1
ATOM 9008 N N . PRO A 1 580 ? -24.979 50.255 -12.713 1.00 21.02 607 PRO A N 1
ATOM 9009 C CA . PRO A 1 580 ? -25.718 49.949 -11.484 1.00 21.43 607 PRO A CA 1
ATOM 9010 C C . PRO A 1 580 ? -27.217 49.853 -11.745 1.00 21.20 607 PRO A C 1
ATOM 9011 O O . PRO A 1 580 ? -27.743 50.630 -12.547 1.00 21.85 607 PRO A O 1
ATOM 9022 N N . GLY A 1 581 ? -27.866 48.893 -11.096 1.00 19.90 608 GLY A N 1
ATOM 9023 C CA . GLY A 1 581 ? -29.302 48.715 -11.197 1.00 20.83 608 GLY A CA 1
ATOM 9024 C C . GLY A 1 581 ? -29.743 47.584 -12.111 1.00 20.50 608 GLY A C 1
ATOM 9025 O O . GLY A 1 581 ? -30.923 47.245 -12.137 1.00 22.41 608 GLY A O 1
ATOM 9029 N N . ILE A 1 582 ? -28.816 46.999 -12.866 1.00 18.82 609 ILE A N 1
ATOM 9030 C CA . ILE A 1 582 ? -29.179 45.921 -13.782 1.00 18.64 609 ILE A CA 1
ATOM 9031 C C . ILE A 1 582 ? -29.634 44.659 -13.051 1.00 18.17 609 ILE A C 1
ATOM 9032 O O . ILE A 1 582 ? -29.191 44.358 -11.926 1.00 18.33 609 ILE A O 1
ATOM 9048 N N . LYS A 1 583 ? -30.512 43.919 -13.719 1.00 17.21 610 LYS A N 1
ATOM 9049 C CA . LYS A 1 583 ? -30.890 42.579 -13.303 1.00 16.29 610 LYS A CA 1
ATOM 9050 C C . LYS A 1 583 ? -30.236 41.568 -14.231 1.00 14.55 610 LYS A C 1
ATOM 9051 O O . LYS A 1 583 ? -29.709 41.946 -15.275 1.00 14.61 610 LYS A O 1
ATOM 9070 N N . PHE A 1 584 ? -30.300 40.289 -13.862 1.00 14.32 611 PHE A N 1
ATOM 9071 C CA . PHE A 1 584 ? -29.733 39.206 -14.672 1.00 13.73 611 PHE A CA 1
ATOM 9072 C C . PHE A 1 584 ? -30.091 39.335 -16.157 1.00 13.92 611 PHE A C 1
ATOM 9073 O O . PHE A 1 584 ? -29.229 39.268 -17.037 1.00 15.15 611 PHE A O 1
ATOM 9090 N N . ILE A 1 585 ? -31.366 39.567 -16.438 1.00 13.83 612 ILE A N 1
ATOM 9091 C CA . ILE A 1 585 ? -31.855 39.585 -17.816 1.00 14.14 612 ILE A CA 1
ATOM 9092 C C . ILE A 1 585 ? -31.352 40.812 -18.599 1.00 14.25 612 ILE A C 1
ATOM 9093 O O . ILE A 1 585 ? -31.221 40.768 -19.829 1.00 13.75 612 ILE A O 1
ATOM 9109 N N . ASP A 1 586 ? -31.060 41.894 -17.882 1.00 15.05 613 ASP A N 1
ATOM 9110 C CA . ASP A 1 586 ? -30.733 43.173 -18.523 1.00 16.45 613 ASP A CA 1
ATOM 9111 C C . ASP A 1 586 ? -29.421 43.164 -19.292 1.00 16.15 613 ASP A C 1
ATOM 9112 O O . ASP A 1 586 ? -29.216 44.005 -20.179 1.00 16.60 613 ASP A O 1
ATOM 9121 N N . ILE A 1 587 ? -28.517 42.251 -18.944 1.00 15.32 614 ILE A N 1
ATOM 9122 C CA . ILE A 1 587 ? -27.281 42.099 -19.701 1.00 15.30 614 ILE A CA 1
ATOM 9123 C C . ILE A 1 587 ? -27.264 40.820 -20.544 1.00 13.67 614 ILE A C 1
ATOM 9124 O O . ILE A 1 587 ? -26.209 40.401 -21.040 1.00 13.59 614 ILE A O 1
ATOM 9140 N N . ARG A 1 588 ? -28.446 40.236 -20.715 1.00 12.85 615 ARG A N 1
ATOM 9141 C CA . ARG A 1 588 ? -28.632 39.031 -21.515 1.00 13.08 615 ARG A CA 1
ATOM 9142 C C . ARG A 1 588 ? -29.947 39.157 -22.271 1.00 12.73 615 ARG A C 1
ATOM 9143 O O . ARG A 1 588 ? -30.754 38.240 -22.263 1.00 13.28 615 ARG A O 1
ATOM 9164 N N . THR A 1 589 ? -30.180 40.292 -22.919 1.00 12.98 616 THR A N 1
ATOM 9165 C CA . THR A 1 589 ? -31.499 40.511 -23.494 1.00 14.01 616 THR A CA 1
ATOM 9166 C C . THR A 1 589 ? -31.829 39.617 -24.684 1.00 14.70 616 THR A C 1
ATOM 9167 O O . THR A 1 589 ? -33.001 39.487 -25.048 1.00 16.05 616 THR A O 1
ATOM 9178 N N . LYS A 1 590 ? -30.841 38.950 -25.263 1.00 14.67 617 LYS A N 1
ATOM 9179 C CA . LYS A 1 590 ? -31.152 37.971 -26.290 1.00 15.28 617 LYS A CA 1
ATOM 9180 C C . LYS A 1 590 ? -32.011 36.828 -25.726 1.00 14.64 617 LYS A C 1
ATOM 9181 O O . LYS A 1 590 ? -32.659 36.117 -26.483 1.00 14.98 617 LYS A O 1
ATOM 9200 N N . TYR A 1 591 ? -32.025 36.655 -24.409 1.00 14.46 618 TYR A N 1
ATOM 9201 C CA . TYR A 1 591 ? -32.873 35.629 -23.814 1.00 14.13 618 TYR A CA 1
ATOM 9202 C C . TYR A 1 591 ? -34.348 35.874 -24.128 1.00 14.44 618 TYR A C 1
ATOM 9203 O O . TYR A 1 591 ? -35.149 34.928 -24.127 1.00 15.16 618 TYR A O 1
ATOM 9221 N N . ARG A 1 592 ? -34.743 37.117 -24.399 1.00 14.21 619 ARG A N 1
ATOM 9222 C CA . ARG A 1 592 ? -36.143 37.402 -24.712 1.00 16.33 619 ARG A CA 1
ATOM 9223 C C . ARG A 1 592 ? -36.602 36.769 -26.030 1.00 17.74 619 ARG A C 1
ATOM 9224 O O . ARG A 1 592 ? -37.801 36.666 -26.282 1.00 18.78 619 ARG A O 1
ATOM 9245 N N A GLN A 1 593 ? -35.645 36.321 -26.844 0.51 17.91 620 GLN A N 1
ATOM 9246 N N B GLN A 1 593 ? -35.651 36.332 -26.854 0.49 17.92 620 GLN A N 1
ATOM 9247 C CA A GLN A 1 593 ? -35.926 35.655 -28.118 0.51 19.24 620 GLN A CA 1
ATOM 9248 C CA B GLN A 1 593 ? -35.958 35.657 -28.115 0.49 19.06 620 GLN A CA 1
ATOM 9249 C C A GLN A 1 593 ? -35.846 34.126 -28.008 0.51 18.33 620 GLN A C 1
ATOM 9250 C C B GLN A 1 593 ? -35.991 34.131 -27.974 0.49 18.39 620 GLN A C 1
ATOM 9251 O O A GLN A 1 593 ? -36.001 33.408 -28.998 0.51 18.79 620 GLN A O 1
ATOM 9252 O O B GLN A 1 593 ? -36.372 33.423 -28.910 0.49 18.79 620 GLN A O 1
ATOM 9279 N N . ASP A 1 594 ? -35.609 33.633 -26.805 1.00 17.27 621 ASP A N 1
ATOM 9280 C CA . ASP A 1 594 ? -35.553 32.197 -26.574 1.00 16.74 621 ASP A CA 1
ATOM 9281 C C . ASP A 1 594 ? -36.954 31.608 -26.673 1.00 17.80 621 ASP A C 1
ATOM 9282 O O . ASP A 1 594 ? -37.915 32.218 -26.214 1.00 17.39 621 ASP A O 1
ATOM 9292 N N . PRO A 1 595 ? -37.084 30.414 -27.267 1.00 19.61 622 PRO A N 1
ATOM 9293 C CA . PRO A 1 595 ? -38.431 29.840 -27.436 1.00 21.43 622 PRO A CA 1
ATOM 9294 C C . PRO A 1 595 ? -39.164 29.556 -26.126 1.00 20.90 622 PRO A C 1
ATOM 9295 O O . PRO A 1 595 ? -40.400 29.489 -26.149 1.00 22.91 622 PRO A O 1
ATOM 9306 N N . TYR A 1 596 ? -38.446 29.427 -25.018 1.00 18.28 623 TYR A N 1
ATOM 9307 C CA . TYR A 1 596 ? -39.084 29.217 -23.719 1.00 19.06 62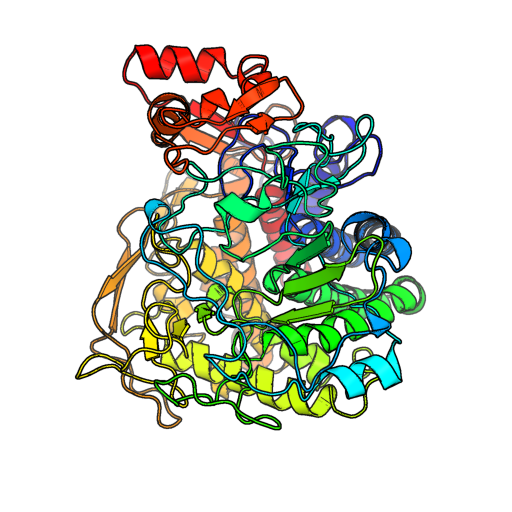3 TYR A CA 1
ATOM 9308 C C . TYR A 1 596 ? -39.102 30.452 -22.816 1.00 17.74 623 TYR A C 1
ATOM 9309 O O . TYR A 1 596 ? -39.519 30.378 -21.664 1.00 17.24 623 TYR A O 1
ATOM 9327 N N . TYR A 1 597 ? -38.709 31.606 -23.355 1.00 17.19 624 TYR A N 1
ATOM 9328 C CA . TYR A 1 597 ? -38.771 32.831 -22.575 1.00 17.06 624 TYR A CA 1
ATOM 9329 C C . TYR A 1 597 ? -40.181 33.167 -22.093 1.00 18.51 624 TYR A C 1
ATOM 9330 O O . TYR A 1 597 ? -40.376 33.465 -20.915 1.00 19.39 624 TYR A O 1
ATOM 9348 N N . ASP A 1 598 ? -41.149 33.137 -22.999 1.00 19.63 625 ASP A N 1
ATOM 9349 C CA . ASP A 1 598 ? -42.514 33.491 -22.618 1.00 22.80 625 ASP A CA 1
ATOM 9350 C C . ASP A 1 598 ? -43.043 32.599 -21.493 1.00 22.62 625 ASP A C 1
ATOM 9351 O O . ASP A 1 598 ? -43.703 33.084 -20.558 1.00 23.49 625 ASP A O 1
ATOM 9360 N N . ILE A 1 599 ? -42.761 31.305 -21.575 1.00 22.39 626 ILE A N 1
ATOM 9361 C CA . ILE A 1 599 ? -43.195 30.368 -20.541 1.00 23.17 626 ILE A CA 1
ATOM 9362 C C . ILE A 1 599 ? -42.613 30.762 -19.179 1.00 20.86 626 ILE A C 1
ATOM 9363 O O . ILE A 1 599 ? -43.329 30.797 -18.169 1.00 21.64 626 ILE A O 1
ATOM 9379 N N . VAL A 1 600 ? -41.336 31.130 -19.167 1.00 18.07 627 VAL A N 1
ATOM 9380 C CA . VAL A 1 600 ? -40.665 31.500 -17.936 1.00 17.70 627 VAL A CA 1
ATOM 9381 C C . VAL A 1 600 ? -41.142 32.851 -17.406 1.00 18.04 627 VAL A C 1
ATOM 9382 O O . VAL A 1 600 ? -41.384 32.999 -16.202 1.00 19.05 627 VAL A O 1
ATOM 9395 N N . TYR A 1 601 ? -41.271 33.828 -18.300 1.00 16.87 628 TYR A N 1
ATOM 9396 C CA . TYR A 1 601 ? -41.732 35.154 -17.916 1.00 17.96 628 TYR A CA 1
ATOM 9397 C C . TYR A 1 601 ? -43.204 35.153 -17.465 1.00 18.97 628 TYR A C 1
ATOM 9398 O O . TYR A 1 601 ? -43.546 35.768 -16.456 1.00 19.75 628 TYR A O 1
ATOM 9416 N N . GLN A 1 602 ? -44.075 34.471 -18.202 1.00 19.36 629 GLN A N 1
ATOM 9417 C CA . GLN A 1 602 ? -45.482 34.433 -17.823 1.00 21.85 629 GLN A CA 1
ATOM 9418 C C . GLN A 1 602 ? -45.670 33.734 -16.483 1.00 21.46 629 GLN A C 1
ATOM 9419 O O . GLN A 1 602 ? -46.504 34.157 -15.672 1.00 21.74 629 GLN A O 1
ATOM 9433 N N . ALA A 1 603 ? -44.890 32.688 -16.238 1.00 21.68 630 ALA A N 1
ATOM 9434 C CA . ALA A 1 603 ? -44.907 32.023 -14.940 1.00 22.60 630 ALA A CA 1
ATOM 9435 C C . ALA A 1 603 ? -44.507 33.013 -13.855 1.00 21.72 630 ALA A C 1
ATOM 9436 O O . ALA A 1 603 ? -45.194 33.157 -12.833 1.00 21.61 630 ALA A O 1
ATOM 9443 N N . TYR A 1 604 ? -43.420 33.741 -14.097 1.00 20.87 631 TYR A N 1
ATOM 9444 C CA . TYR A 1 604 ? -43.005 34.778 -13.171 1.00 20.09 631 TYR A CA 1
ATOM 9445 C C . TYR A 1 604 ? -44.132 35.784 -12.865 1.00 20.82 631 TYR A C 1
ATOM 9446 O O . TYR A 1 604 ? -44.377 36.116 -11.708 1.00 21.75 631 TYR A O 1
ATOM 9464 N N . LEU A 1 605 ? -44.833 36.259 -13.885 1.00 20.92 632 LEU A N 1
ATOM 9465 C CA . LEU A 1 605 ? -45.883 37.260 -13.664 1.00 22.11 632 LEU A CA 1
ATOM 9466 C C . LEU A 1 605 ? -47.051 36.713 -12.822 1.00 22.40 632 LEU A C 1
ATOM 9467 O O . LEU A 1 605 ? -47.769 37.466 -12.170 1.00 24.05 632 LEU A O 1
ATOM 9483 N N . ARG A 1 606 ? -47.232 35.398 -12.844 1.00 21.27 633 ARG A N 1
ATOM 9484 C CA . ARG A 1 606 ? -48.258 34.728 -12.056 1.00 22.58 633 ARG A CA 1
ATOM 9485 C C . ARG A 1 606 ? -47.769 34.338 -10.659 1.00 22.75 633 ARG A C 1
ATOM 9486 O O . ARG A 1 606 ? -48.539 33.819 -9.846 1.00 24.14 633 ARG A O 1
ATOM 9507 N N . GLY A 1 607 ? -46.483 34.537 -10.384 1.00 22.58 634 GLY A N 1
ATOM 9508 C CA . GLY A 1 607 ? -45.920 34.152 -9.101 1.00 24.09 634 GLY A CA 1
ATOM 9509 C C . GLY A 1 607 ? -45.750 32.649 -8.962 1.00 25.34 634 GLY A C 1
ATOM 9510 O O . GLY A 1 607 ? -45.790 32.109 -7.852 1.00 27.19 634 GLY A O 1
ATOM 9514 N N . GLU A 1 608 ? -45.527 31.990 -10.097 1.00 24.34 635 GLU A N 1
ATOM 9515 C CA . GLU A 1 608 ? -45.365 30.541 -10.166 1.00 23.11 635 GLU A CA 1
ATOM 9516 C C . GLU A 1 608 ? -44.000 30.125 -10.720 1.00 22.15 635 GLU A C 1
ATOM 9517 O O . GLU A 1 608 ? -43.404 30.813 -11.546 1.00 21.56 635 GLU A O 1
ATOM 9529 N N . ALA A 1 609 ? -43.517 28.974 -10.273 1.00 22.67 636 ALA A N 1
ATOM 9530 C CA . ALA A 1 609 ? -42.338 28.369 -10.865 1.00 22.21 636 ALA A CA 1
ATOM 9531 C C . ALA A 1 609 ? -42.683 27.787 -12.242 1.00 21.54 636 ALA A C 1
ATOM 9532 O O . ALA A 1 609 ? -43.638 27.007 -12.363 1.00 22.57 636 ALA A O 1
ATOM 9539 N N . PRO A 1 610 ? -41.913 28.149 -13.285 1.00 19.52 637 PRO A N 1
ATOM 9540 C CA . PRO A 1 610 ? -42.127 27.519 -14.590 1.00 18.77 637 PRO A CA 1
ATOM 9541 C C . PRO A 1 610 ? -41.662 26.073 -14.579 1.00 18.58 637 PRO A C 1
ATOM 9542 O O . PRO A 1 610 ? -40.743 25.737 -13.830 1.00 18.84 637 PRO A O 1
ATOM 9553 N N . VAL A 1 611 ? -42.287 25.237 -15.401 1.00 19.11 638 VAL A N 1
ATOM 9554 C CA . VAL A 1 611 ? -41.902 23.832 -15.515 1.00 20.14 638 VAL A CA 1
ATOM 9555 C C . VAL A 1 611 ? -41.271 23.597 -16.879 1.00 21.20 638 VAL A C 1
ATOM 9556 O O . VAL A 1 611 ? -41.879 23.893 -17.912 1.00 22.48 638 VAL A O 1
ATOM 9569 N N . LEU A 1 612 ? -40.056 23.055 -16.869 1.00 19.50 639 LEU A N 1
ATOM 9570 C CA . LEU A 1 612 ? -39.276 22.858 -18.083 1.00 19.28 639 LEU A CA 1
ATOM 9571 C C . LEU A 1 612 ? -38.766 21.432 -18.210 1.00 17.34 639 LEU A C 1
ATOM 9572 O O . LEU A 1 612 ? -38.541 20.757 -17.210 1.00 18.04 639 LEU A O 1
ATOM 9588 N N . ASN A 1 613 ? -38.603 20.999 -19.455 1.00 16.87 640 ASN A N 1
ATOM 9589 C CA . ASN A 1 613 ? -37.995 19.717 -19.781 1.00 16.88 640 ASN A CA 1
ATOM 9590 C C . ASN A 1 613 ? -36.569 19.919 -20.246 1.00 15.82 640 ASN A C 1
ATOM 9591 O O . ASN A 1 613 ? -36.301 20.775 -21.088 1.00 16.11 640 ASN A O 1
ATOM 9602 N N . TYR A 1 614 ? -35.653 19.114 -19.711 1.00 14.42 641 TYR A N 1
ATOM 9603 C CA . TYR A 1 614 ? -34.246 19.203 -20.072 1.00 13.26 641 TYR A CA 1
ATOM 9604 C C . TYR A 1 614 ? -33.587 17.882 -20.449 1.00 13.16 641 TYR A C 1
ATOM 9605 O O . TYR A 1 614 ? -33.814 16.843 -19.797 1.00 13.38 641 TYR A O 1
ATOM 9623 N N . HIS A 1 615 ? -32.746 17.968 -21.481 1.00 12.90 642 HIS A N 1
ATOM 9624 C CA . HIS A 1 615 ? -31.819 16.914 -21.874 1.00 13.29 642 HIS A CA 1
ATOM 9625 C C . HIS A 1 615 ? -30.373 17.421 -21.673 1.00 12.90 642 HIS A C 1
ATOM 9626 O O . HIS A 1 615 ? -29.751 17.891 -22.619 1.00 13.13 642 HIS A O 1
ATOM 9639 N N . ARG A 1 616 ? -29.847 17.312 -20.458 1.00 12.25 643 ARG A N 1
ATOM 9640 C CA . ARG A 1 616 ? -28.458 17.684 -20.182 1.00 11.57 643 ARG A CA 1
ATOM 9641 C C . ARG A 1 616 ? -27.537 16.602 -20.705 1.00 12.04 643 ARG A C 1
ATOM 9642 O O . ARG A 1 616 ? -27.765 15.414 -20.470 1.00 11.83 643 ARG A O 1
ATOM 9663 N N . PHE A 1 617 ? -26.469 17.017 -21.378 1.00 12.84 644 PHE A N 1
ATOM 9664 C CA . PHE A 1 617 ? -25.512 16.072 -21.926 1.00 13.57 644 PHE A CA 1
ATOM 9665 C C . PHE A 1 617 ? -25.003 15.143 -20.845 1.00 13.33 644 PHE A C 1
ATOM 9666 O O . PHE A 1 617 ? -24.999 13.914 -21.031 1.00 13.64 644 PHE A O 1
ATOM 9683 N N . TRP A 1 618 ? -24.616 15.697 -19.704 1.00 11.57 645 TRP A N 1
ATOM 9684 C CA . TRP A 1 618 ? -24.037 14.868 -18.640 1.00 12.24 645 TRP A CA 1
ATOM 9685 C C . TRP A 1 618 ? -25.037 13.914 -17.998 1.00 12.34 645 TRP A C 1
ATOM 9686 O O . TRP A 1 618 ? -24.648 12.837 -17.548 1.00 12.18 645 TRP A O 1
ATOM 9707 N N . HIS A 1 619 ? -26.322 14.276 -17.984 1.00 11.42 646 HIS A N 1
ATOM 9708 C CA . HIS A 1 619 ? -27.361 13.346 -17.558 1.00 11.55 646 HIS A CA 1
ATOM 9709 C C . HIS A 1 619 ? -27.401 12.127 -18.468 1.00 11.69 646 HIS A C 1
ATOM 9710 O O . HIS A 1 619 ? -27.401 10.975 -17.998 1.00 12.32 646 HIS A O 1
ATOM 9723 N N . GLU A 1 620 ? -27.459 12.364 -19.772 1.00 12.82 647 GLU A N 1
ATOM 9724 C CA . GLU A 1 620 ? -27.526 11.269 -20.728 1.00 12.82 647 GLU A CA 1
ATOM 9725 C C . GLU A 1 620 ? -26.283 10.390 -20.598 1.00 12.37 647 GLU A C 1
ATOM 9726 O O . GLU A 1 620 ? -26.380 9.163 -20.612 1.00 12.68 647 GLU A O 1
ATOM 9738 N N . VAL A 1 621 ? -25.126 11.018 -20.449 1.00 11.84 648 VAL A N 1
ATOM 9739 C CA . VAL A 1 621 ? -23.891 10.232 -20.432 1.00 11.62 648 VAL A CA 1
ATOM 9740 C C . VAL A 1 621 ? -23.706 9.465 -19.125 1.00 11.62 648 VAL A C 1
ATOM 9741 O O . VAL A 1 621 ? -23.316 8.275 -19.164 1.00 11.59 648 VAL A O 1
ATOM 9754 N N . ASP A 1 622 ? -23.927 10.094 -17.972 1.00 11.54 649 ASP A N 1
ATOM 9755 C CA . ASP A 1 622 ? -23.823 9.358 -16.711 1.00 11.92 649 ASP A CA 1
ATOM 9756 C C . ASP A 1 622 ? -24.748 8.125 -16.692 1.00 13.36 649 ASP A C 1
ATOM 9757 O O . ASP A 1 622 ? -24.370 7.066 -16.195 1.00 13.72 649 ASP A O 1
ATOM 9766 N N . LEU A 1 623 ? -25.945 8.244 -17.256 1.00 12.52 650 LEU A N 1
ATOM 9767 C CA . LEU A 1 623 ? -26.852 7.103 -17.316 1.00 12.62 650 LEU A CA 1
ATOM 9768 C C . LEU A 1 623 ? -26.305 6.052 -18.281 1.00 12.74 650 LEU A C 1
ATOM 9769 O O . LEU A 1 623 ? -26.287 4.861 -17.964 1.00 13.33 650 LEU A O 1
ATOM 9785 N N . ALA A 1 624 ? -25.864 6.477 -19.462 1.00 12.61 651 ALA A N 1
ATOM 9786 C CA . ALA A 1 624 ? -25.339 5.542 -20.451 1.00 13.60 651 ALA A CA 1
ATOM 9787 C C . ALA A 1 624 ? -24.124 4.799 -19.902 1.00 13.22 651 ALA A C 1
ATOM 9788 O O . ALA A 1 624 ? -24.032 3.585 -20.028 1.00 13.62 651 ALA A O 1
ATOM 9795 N N . VAL A 1 625 ? -23.183 5.527 -19.304 1.00 13.00 652 VAL A N 1
ATOM 9796 C CA . VAL A 1 625 ? -21.970 4.859 -18.831 1.00 13.70 652 VAL A CA 1
ATOM 9797 C C . VAL A 1 625 ? -22.355 3.826 -17.752 1.00 14.19 652 VAL A C 1
ATOM 9798 O O . VAL A 1 625 ? -21.783 2.754 -17.719 1.00 13.92 652 VAL A O 1
ATOM 9811 N N . ALA A 1 626 ? -23.342 4.133 -16.905 1.00 13.51 653 ALA A N 1
ATOM 9812 C CA . ALA A 1 626 ? -23.828 3.174 -15.905 1.00 13.12 653 A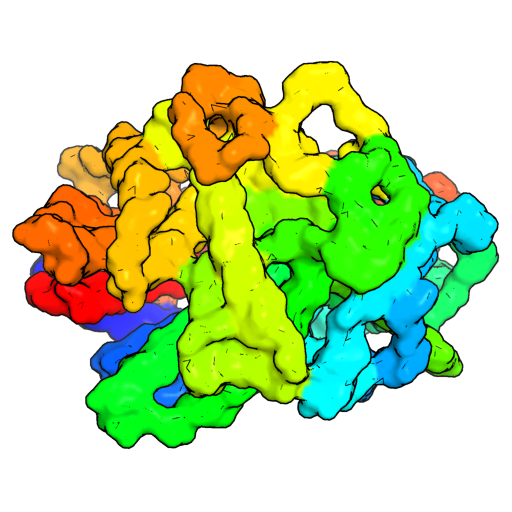LA A CA 1
ATOM 9813 C C . ALA A 1 626 ? -24.360 1.902 -16.552 1.00 14.15 653 ALA A C 1
ATOM 9814 O O . ALA A 1 626 ? -24.057 0.801 -16.082 1.00 14.72 653 ALA A O 1
ATOM 9821 N N . MET A 1 627 ? -25.134 2.055 -17.628 1.00 13.97 654 MET A N 1
ATOM 9822 C CA . MET A 1 627 ? -25.599 0.912 -18.402 1.00 15.04 654 MET A CA 1
ATOM 9823 C C . MET A 1 627 ? -24.415 0.100 -18.899 1.00 14.55 654 MET A C 1
ATOM 9824 O O . MET A 1 627 ? -24.415 -1.124 -18.835 1.00 15.10 654 MET A O 1
ATOM 9838 N N . GLY A 1 628 ? -23.398 0.801 -19.389 1.00 13.50 655 GLY A N 1
ATOM 9839 C CA . GLY A 1 628 ? -22.179 0.156 -19.872 1.00 14.24 655 GLY A CA 1
ATOM 9840 C C . GLY A 1 628 ? -21.401 -0.596 -18.804 1.00 15.37 655 GLY A C 1
ATOM 9841 O O . GLY A 1 628 ? -20.872 -1.692 -19.052 1.00 15.52 655 GLY A O 1
ATOM 9845 N N . VAL A 1 629 ? -21.321 -0.015 -17.607 1.00 16.38 656 VAL A N 1
ATOM 9846 C CA . VAL A 1 629 ? -20.632 -0.682 -16.498 1.00 16.55 656 VAL A CA 1
ATOM 9847 C C . VAL A 1 629 ? -21.348 -1.974 -16.120 1.00 15.95 656 VAL A C 1
ATOM 9848 O O . VAL A 1 629 ? -20.719 -3.022 -15.917 1.00 15.89 656 VAL A O 1
ATOM 9861 N N . LEU A 1 630 ? -22.662 -1.917 -16.040 1.00 14.91 657 LEU A N 1
ATOM 9862 C CA . LEU A 1 630 ? -23.451 -3.132 -15.826 1.00 15.48 657 LEU A CA 1
ATOM 9863 C C . LEU A 1 630 ? -23.212 -4.171 -16.908 1.00 16.30 657 LEU A C 1
ATOM 9864 O O . LEU A 1 630 ? -23.036 -5.352 -16.612 1.00 16.51 657 LEU A O 1
ATOM 9880 N N . ALA A 1 631 ? -23.224 -3.732 -18.162 1.00 16.87 658 ALA A N 1
ATOM 9881 C CA . ALA A 1 631 ? -22.993 -4.622 -19.294 1.00 17.87 658 ALA A CA 1
ATOM 9882 C C . ALA A 1 631 ? -21.610 -5.262 -19.208 1.00 18.09 658 ALA A C 1
ATOM 9883 O O . ALA A 1 631 ? -21.419 -6.421 -19.586 1.00 18.73 658 ALA A O 1
ATOM 9890 N N . THR A 1 632 ? -20.642 -4.486 -18.739 1.00 17.42 659 THR A N 1
ATOM 9891 C CA . THR A 1 632 ? -19.254 -4.936 -18.678 1.00 18.49 659 THR A CA 1
ATOM 9892 C C . THR A 1 632 ? -19.025 -5.997 -17.586 1.00 19.29 659 THR A C 1
ATOM 9893 O O . THR A 1 632 ? -18.379 -7.027 -17.839 1.00 20.36 659 THR A O 1
ATOM 9904 N N . TYR A 1 633 ? -19.538 -5.757 -16.381 1.00 18.60 660 TYR A N 1
ATOM 9905 C CA . TYR A 1 633 ? -19.245 -6.621 -15.244 1.00 18.22 660 TYR A CA 1
ATOM 9906 C C . TYR A 1 633 ? -20.354 -7.602 -14.927 1.00 19.79 660 TYR A C 1
ATOM 9907 O O . TYR A 1 633 ? -20.120 -8.575 -14.223 1.00 21.42 660 TYR A O 1
ATOM 9925 N N . PHE A 1 634 ? -21.555 -7.337 -15.435 1.00 19.98 661 PHE A N 1
ATOM 9926 C CA . PHE A 1 634 ? -22.705 -8.194 -15.170 1.00 22.05 661 PHE A CA 1
ATOM 9927 C C . PHE A 1 634 ? -23.503 -8.422 -16.452 1.00 24.42 661 PHE A C 1
ATOM 9928 O O . PHE A 1 634 ? -24.692 -8.111 -16.525 1.00 24.52 661 PHE A O 1
ATOM 9945 N N . PRO A 1 635 ? -22.839 -8.975 -17.479 1.00 27.65 662 PRO A N 1
ATOM 9946 C CA . PRO A 1 635 ? -23.582 -9.265 -18.708 1.00 33.11 662 PRO A CA 1
ATOM 9947 C C . PRO A 1 635 ? -24.636 -10.333 -18.408 1.00 43.17 662 PRO A C 1
ATOM 9948 O O . PRO A 1 635 ? -24.379 -11.177 -17.549 1.00 42.45 662 PRO A O 1
ATOM 9959 N N . ASP A 1 636 ? -25.791 -10.269 -19.067 1.00 54.41 663 ASP A N 1
ATOM 9960 C CA . ASP A 1 636 ? -26.941 -11.128 -18.743 1.00 63.32 663 ASP A CA 1
ATOM 9961 C C . ASP A 1 636 ? -27.210 -11.198 -17.235 1.00 63.81 663 ASP A C 1
ATOM 9962 O O . ASP A 1 636 ? -27.375 -10.172 -16.569 1.00 62.74 663 ASP A O 1
#

Sequence (636 aa):
GPTKAPTKDGTSYKDLFLELYGKIKDPKNGYFSPDDEGIPYHSIETLIVEAPDYGHVTTSEAFSYYVWLEAMYGNLTGNWSGVETAWKVMEDWIIPDSTEQPGMSSYNPNSPATYADEYEDPSYYPSELKFDTVRVGSDPVHNDLVSAYGPNMYLMHWLMDVDDNWYGFGTGTQATFINTFQRGEQESTWETIPHPSIEEFKYGGPNGFLDLFTKDRSYARQWRYTNAPDAEGRAIQAVYWANKWAKEQGKGSAVASVVSKAAKMGDFLRNDMFDKYFMKIGAQDKTPATGYDSAHYLMAWYTSWGGGIGASWAWKIGCSHAHFGYQNPFQGWVSATQSDFAPKSSSNGKRDWTTSYKRQLEFYQWLQSAEGAIAGGATNSWNGRYEKYPAGTSTFYGMAYVPHPVYYADPGSNQWFGFQAWSMQRVMEYYLETGDSSVKNLIIKKWVDWVMMSEIKLYDDGTFAIPSSDLEWSGQPDTWTGTTYTGNPNLHVRVTSSYGTDLGVAGSLANALATYAAATERWEGKLDTKARDMAAELVNRAWYNFYCSEGKGVVTEEARADYKRFFEQEVYVPAGWSGTMPNGDKIQPGIKFIDIRTKYRQQDPYYDIVYQAYLRGEAPVLNYHRFWHEVDLAVAMGVLATYFPD

CATH classification: 1.50.10.10 (+1 more: 2.170.160.10)

Nearest PDB structures (foldseek):
  5yj6-assembly1_A  TM=1.002E+00  e=0.000E+00  Acetivibrio thermocellus DSM 1313
  1l2a-assembly6_F  TM=9.994E-01  e=0.000E+00  Acetivibrio thermocellus
  4l6x-assembly1_A  TM=9.832E-01  e=7.230E-92  Caldicellulosiruptor bescii DSM 6725
  6d5d-assembly1_A  TM=9.833E-01  e=2.571E-91  Anaerocellum danielii
  4el8-assembly1_A  TM=9.797E-01  e=6.815E-90  Caldicellulosiruptor bescii DSM 6725

Organism: Acetivibrio thermocellus (strain DSM 1313 / LMG 6656 / LQ8) (NCBI:txid637887)

Radius of gyration: 23.4 Å; Cα contacts (8 Å, |Δi|>4): 1468; chains: 1; bounding box: 60×69×54 Å

Secondary structure (DSSP, 8-state):
-EE---PPTT--HHHHHHHHHHHHH-GGG-SB-TTT-PBPSBSSS---SSSSSTTEEEHHHHHHHHHHHHHHHHHHS--HHHHHHHHHHHHHTS--GGGSTTGGG--TTS----B---SSGGGPSEEB-TTTS-----SSHHHHHHHH-SS-----SEEETT--SSSSSTT--EEEE---S-TT--GGG---EESEE-SSSBBTTBTGGGTEE-S----EEEEE--HHHHHHHHHHHHHHHHHHHHTT-GGGTHHHHHHHHHHHHHGGGGGB-TT-BPTT-SS--B--GGGGB--S--S--EEEEESSS--EEEE--SEEEGGG--HHHHHHHHH-GGG--SSSSHHHHHHHHHHHHHHHHHHTB-SSS-B--EEESSBTTTTBPPPTT--EETTEEEESS-S-BTTBTTTBTHHHHHHHHHHHHHHHHH--GGGHHHHHHHHHHHHHT-EE-TTS-EEEEEEEEEES-PPPPSSS----TT-EEEEEEEE--HHHHHHHHHHHHHHHHHHHHHSSS--HHHHHHHHHHHHHHHHHHEETTSSSB---EE-GGGGHHHH-B----TT--EE-TT--EE-TT-BGGGG-GGGGGSTTHHHHHHHHHHT---EE---BHHHHHHHHHHHHHHHHHS--

InterPro domains:
  IPR000556 Glycoside hydrolase, 48F [PF02011] (1-381)
  IPR000556 Glycoside hydrolase, 48F [PR00844] (1-26)
  IPR000556 Glycoside hydrolase, 48F [PR00844] (27-44)
  IPR000556 Glycoside hydrolase, 48F [PR00844] (138-162)
  IPR000556 Glycoside hydrolase, 48F [PR00844] (183-210)
  IPR000556 Glycoside hydrolase, 48F [PR00844] (252-271)
  IPR000556 Glycoside hydrolase, 48F [PR00844] (320-343)
  IPR000556 Glycoside hydrolase, 48F [PR00844] (366-381)
  IPR008928 Six-hairpin glycosidase superfamily [SSF48208] (1-381)
  IPR012341 Six-hairpin glycosidase-like superfamily [G3DSA:1.50.10.10] (1-95)
  IPR012341 Six-hairpin glycosidase-like superfamily [G3DSA:1.50.10.10] (149-381)

Solvent-accessible surface area: 22409 Å² total; per-residue (Å²): 36,34,60,116,9,104,42,175,143,79,44,46,40,87,78,8,0,54,61,0,23,35,33,0,62,56,124,190,17,25,2,31,6,127,116,25,24,0,0,10,16,0,27,32,25,3,0,3,45,54,2,3,19,0,25,0,0,9,0,29,6,1,0,2,10,0,10,0,0,0,2,45,0,26,22,51,12,75,11,84,9,0,80,65,0,2,124,14,0,51,75,65,0,7,4,71,70,111,51,2,53,24,2,91,47,13,69,17,109,69,1,19,35,1,10,17,34,41,65,56,5,55,134,12,38,3,83,41,54,109,151,109,23,181,29,2,24,8,38,0,15,98,19,4,54,104,39,53,24,58,39,5,21,0,0,2,36,1,3,0,0,42,12,24,12,20,20,25,98,67,84,90,7,18,9,0,14,6,71,45,0,31,72,61,5,6,21,9,24,0,0,0,18,13,6,61,6,78,35,147,54,12,9,114,38,0,2,27,26,0,13,37,113,42,245,87,52,48,116,36,2,67,0,16,3,8,2,2,0,0,0,3,0,0,1,0,0,19,5,0,15,64,9,0,116,114,62,70,91,5,105,44,0,51,61,2,6,71,57,0,7,57,0,0,0,6,0,0,2,0,2,1,0,22,11,3,0,80,39,28,27,53,69,71,49,30,1,98,35,53,85,0,8,2,33,0,2,0,40,34,0,0,0,0,0,2,49,87,60,89,86,14,43,2,13,1,0,2,22,0,0,0,0,20,0,2,0,0,1,0,24,0,2,2,56,52,100,70,2,43,15,164,12,97,45,0,110,124,2,0,41,50,0,22,105,40,0,8,46,0,0,33,2,0,2,0,32,68,0,0,0,0,0,0,0,5,1,4,49,68,6,37,8,64,132,24,65,113,68,27,13,29,1,99,28,2,0,7,22,56,62,2,39,68,42,36,79,15,1,0,66,76,1,0,10,0,0,28,0,0,4,4,0,0,7,6,7,1,30,38,21,41,93,71,0,49,120,5,0,78,57,0,2,68,17,0,11,74,32,14,65,65,105,162,111,22,47,5,12,1,2,41,43,4,85,30,63,48,61,1,55,68,26,124,44,100,59,78,24,3,76,99,0,71,14,131,19,55,38,91,25,51,51,2,0,4,0,0,2,0,0,0,0,0,0,2,2,0,8,0,2,97,112,112,71,78,142,28,30,54,123,0,72,67,20,0,20,56,0,0,58,42,0,7,105,10,36,29,1,68,112,25,45,0,0,1,12,105,38,67,27,61,45,1,104,57,0,24,91,35,85,1,77,6,20,98,86,25,73,11,60,5,35,73,44,18,132,1,72,67,42,9,69,0,8,47,2,5,36,88,0,104,155,17,107,106,19,94,81,1,70,85,2,64,103,151,74,96,39,7,85,8,56,2,6,12,0,33,4,1,0,2,0,0,0,0,0,0,8,3,12,41,49,26,82,179

Foldseek 3Di:
DFDFDPDDPPDALLNLLVLLLCLCPPVVLQQADPPLRHGWQFSAFCDCDQDRGRRKAWLQLLLLQLLSLLLVCLSPVDNVSNVSSVCSQCVAFFQDDVQADQLQQQDQAQFDFDWFAADDLQVDPTEGDPPNFGFAGDAQQVLLCVQPNRDFGAGFTIWNDQCLLVPDPGGHIFAKDWDARFFAQGSFFTDIAGQQFPCPFFFNLGCPRSHYDDPDHAGKGKGKHFVLSLLSNLLSLVSSCVSCVVVVRNVSCLVVLASSLSNLLSLQLQQFAFRCAAQQPLASHHDYDCRRGNLFRARIKMKMAHDPDRYIHITHHFWHWLLSGFLLSLCCQQPPPSSDHSGPCSNVSSVVNSVSSLVQQLQQQALQQFGFTTWGCQVSRHSHHDPPPFADDSNTTDDRAITHVVPRNPFFCLSSLNNLLSVLLVCQVPVPCVCVVNNVSNVVNQVVAKAQDPVLAIKGFGTKDWDDHGHHDPPDRPSRHGIDIDRPDIDLQLLSLLSNLSSLLSNQLSCVVHVVDGPVVSPVSSVSSLSSQQRRFPDPVSSRGKDKDFCLVLLQCVPPFHDDDAPGWIARSVGQIDHGPDGSCSNVVCCCVRPCNCQSVVCSVVSHGGIDMIDGSSSSSSSSVSSSSCCVRPND